Protein 5X9Q (pdb70)

Structure (mmCIF, N/CA/C/O backbone):
data_5X9Q
#
_entry.id   5X9Q
#
_cell.length_a   74.890
_cell.length_b   119.370
_cell.length_c   76.703
_cell.angle_alpha   90.00
_cell.angle_beta   110.81
_cell.angle_gamma   90.00
#
_symmetry.space_group_name_H-M   'I 1 2 1'
#
loop_
_entity.id
_entity.type
_entity.pdbx_description
1 polymer 'Putative cytidylyltransferase'
2 non-polymer '2-(N-MORPHOLINO)-ETHANESULFONIC ACID'
3 water water
#
loop_
_atom_site.group_PDB
_atom_site.id
_atom_site.type_symbol
_atom_site.label_atom_id
_atom_site.label_alt_id
_atom_site.label_comp_id
_atom_site.label_asym_id
_atom_site.label_entity_id
_atom_site.label_seq_id
_atom_site.pdbx_PDB_ins_code
_atom_site.Cartn_x
_atom_site.Cartn_y
_atom_site.Cartn_z
_atom_site.occupancy
_atom_site.B_iso_or_equiv
_atom_site.auth_seq_id
_atom_site.auth_comp_id
_atom_site.auth_asym_id
_atom_site.auth_atom_id
_atom_site.pdbx_PDB_model_num
ATOM 1 N N . ALA A 1 15 ? 57.505 20.978 103.552 1.00 45.86 3 ALA A N 1
ATOM 2 C CA . ALA A 1 15 ? 57.283 22.331 104.023 1.00 58.62 3 ALA A CA 1
ATOM 3 C C . ALA A 1 15 ? 58.594 22.989 104.369 1.00 54.12 3 ALA A C 1
ATOM 4 O O . ALA A 1 15 ? 58.637 24.140 104.656 1.00 51.71 3 ALA A O 1
ATOM 6 N N . SER A 1 16 ? 59.671 22.233 104.327 1.00 58.15 4 SER A N 1
ATOM 7 C CA . SER A 1 16 ? 60.972 22.784 104.630 1.00 56.47 4 SER A CA 1
ATOM 8 C C . SER A 1 16 ? 61.452 23.737 103.546 1.00 52.96 4 SER A C 1
ATOM 9 O O . SER A 1 16 ? 62.133 24.684 103.850 1.00 52.52 4 SER A O 1
ATOM 12 N N . PHE A 1 17 ? 61.115 23.508 102.289 1.00 50.50 5 PHE A N 1
ATOM 13 C CA . PHE A 1 17 ? 61.621 24.474 101.335 1.00 43.14 5 PHE A CA 1
ATOM 14 C C . PHE A 1 17 ? 60.959 25.826 101.510 1.00 45.45 5 PHE A C 1
ATOM 15 O O . PHE A 1 17 ? 61.457 26.834 101.012 1.00 42.89 5 PHE A O 1
ATOM 23 N N . GLU A 1 18 ? 59.858 25.856 102.253 1.00 37.07 6 GLU A N 1
ATOM 24 C CA . GLU A 1 18 ? 59.143 27.102 102.505 1.00 38.57 6 GLU A CA 1
ATOM 25 C C . GLU A 1 18 ? 59.975 28.121 103.291 1.00 41.83 6 GLU A C 1
ATOM 26 O O . GLU A 1 18 ? 59.552 29.264 103.466 1.00 41.47 6 GLU A O 1
ATOM 32 N N . ARG A 1 19 ? 61.150 27.713 103.763 1.00 40.12 7 ARG A N 1
ATOM 33 C CA . ARG A 1 19 ? 62.003 28.611 104.523 1.00 39.14 7 ARG A CA 1
ATOM 34 C C . ARG A 1 19 ? 62.485 29.728 103.585 1.00 37.00 7 ARG A C 1
ATOM 35 O O . ARG A 1 19 ? 62.945 30.772 104.045 1.00 40.38 7 ARG A O 1
ATOM 43 N N . LYS A 1 20 ? 62.379 29.504 102.272 1.00 35.70 8 LYS A N 1
ATOM 44 C CA . LYS A 1 20 ? 62.802 30.486 101.298 1.00 35.09 8 LYS A CA 1
ATOM 45 C C . LYS A 1 20 ? 61.852 31.619 100.957 1.00 35.82 8 LYS A C 1
ATOM 46 O O . LYS A 1 20 ? 62.282 32.619 100.375 1.00 33.72 8 LYS A O 1
ATOM 52 N N . LEU A 1 21 ? 60.578 31.457 101.302 1.00 33.87 9 LEU A N 1
ATOM 53 C CA . LEU A 1 21 ? 59.577 32.480 101.036 1.00 32.95 9 LEU A CA 1
ATOM 54 C C . LEU A 1 21 ? 59.811 33.627 102.004 1.00 36.11 9 LEU A C 1
ATOM 55 O O . LEU A 1 21 ? 59.767 33.439 103.220 1.00 38.76 9 LEU A O 1
ATOM 60 N N . ILE A 1 22 ? 60.023 34.809 101.480 1.00 37.20 10 ILE A N 1
ATOM 61 C CA . ILE A 1 22 ? 60.318 35.950 102.289 1.00 38.45 10 ILE A CA 1
ATOM 62 C C . ILE A 1 22 ? 59.653 37.224 101.779 1.00 38.62 10 ILE A C 1
ATOM 63 O O . ILE A 1 22 ? 59.341 37.350 100.630 1.00 37.34 10 ILE A O 1
ATOM 68 N N . THR A 1 23 ? 59.428 38.160 102.667 1.00 36.08 11 THR A N 1
ATOM 69 C CA . THR A 1 23 ? 58.842 39.438 102.282 1.00 38.59 11 THR A CA 1
ATOM 70 C C . THR A 1 23 ? 59.911 40.445 101.875 1.00 39.18 11 THR A C 1
ATOM 71 O O . THR A 1 23 ? 61.058 40.361 102.315 1.00 44.05 11 THR A O 1
ATOM 75 N N . ARG A 1 24 ? 59.527 41.396 101.031 1.00 37.61 12 ARG A N 1
ATOM 76 C CA . ARG A 1 24 ? 60.445 42.418 100.564 1.00 38.42 12 ARG A CA 1
ATOM 77 C C . ARG A 1 24 ? 61.171 43.084 101.741 1.00 45.98 12 ARG A C 1
ATOM 78 O O . ARG A 1 24 ? 62.387 43.307 101.675 1.00 41.54 12 ARG A O 1
ATOM 86 N N . ASP A 1 25 ? 60.436 43.391 102.813 1.00 44.72 13 ASP A N 1
ATOM 87 C CA . ASP A 1 25 ? 61.029 44.069 103.975 1.00 45.61 13 ASP A CA 1
ATOM 88 C C . ASP A 1 25 ? 62.077 43.181 104.637 1.00 41.91 13 ASP A C 1
ATOM 89 O O . ASP A 1 25 ? 63.195 43.620 104.934 1.00 45.59 13 ASP A O 1
ATOM 94 N N . ALA A 1 26 ? 61.720 41.922 104.847 1.00 40.10 14 ALA A N 1
ATOM 95 C CA . ALA A 1 26 ? 62.648 40.979 105.442 1.00 38.17 14 ALA A CA 1
ATOM 96 C C . ALA A 1 26 ? 63.879 40.771 104.555 1.00 42.50 14 ALA A C 1
ATOM 97 O O . ALA A 1 26 ? 65.001 40.764 105.049 1.00 48.93 14 ALA A O 1
ATOM 99 N N . LEU A 1 27 ? 63.682 40.664 103.245 1.00 39.18 15 LEU A N 1
ATOM 100 C CA . LEU A 1 27 ? 64.814 40.463 102.349 1.00 37.63 15 LEU A CA 1
ATOM 101 C C . LEU A 1 27 ? 65.693 41.703 102.379 1.00 38.20 15 LEU A C 1
ATOM 102 O O . LEU A 1 27 ? 66.920 41.604 102.299 1.00 36.92 15 LEU A O 1
ATOM 107 N N . ALA A 1 28 ? 65.067 42.874 102.474 1.00 39.21 16 ALA A N 1
ATOM 108 C CA . ALA A 1 28 ? 65.818 44.124 102.563 1.00 43.58 16 ALA A CA 1
ATOM 109 C C . ALA A 1 28 ? 66.726 44.204 103.803 1.00 40.86 16 ALA A C 1
ATOM 110 O O . ALA A 1 28 ? 67.866 44.673 103.718 1.00 43.42 16 ALA A O 1
ATOM 112 N N . ALA A 1 29 ? 66.223 43.740 104.945 1.00 37.65 17 ALA A N 1
ATOM 113 C CA . ALA A 1 29 ? 66.995 43.719 106.190 1.00 35.87 17 ALA A CA 1
ATOM 114 C C . ALA A 1 29 ? 68.179 42.749 106.139 1.00 43.39 17 ALA A C 1
ATOM 115 O O . ALA A 1 29 ? 69.250 42.993 106.702 1.00 36.19 17 ALA A O 1
ATOM 117 N N . MET A 1 30 ? 67.958 41.649 105.440 1.00 40.82 18 MET A N 1
ATOM 118 C CA . MET A 1 30 ? 68.911 40.572 105.319 1.00 40.08 18 MET A CA 1
ATOM 119 C C . MET A 1 30 ? 69.984 40.834 104.260 1.00 38.32 18 MET A C 1
ATOM 120 O O . MET A 1 30 ? 71.054 40.223 104.299 1.00 39.63 18 MET A O 1
ATOM 125 N N . ARG A 1 31 ? 69.707 41.771 103.351 1.00 37.78 19 ARG A N 1
ATOM 126 C CA . ARG A 1 31 ? 70.548 42.001 102.175 1.00 34.11 19 ARG A CA 1
ATOM 127 C C . ARG A 1 31 ? 72.039 42.120 102.481 1.00 35.24 19 ARG A C 1
ATOM 128 O O . ARG A 1 31 ? 72.871 41.520 101.802 1.00 29.46 19 ARG A O 1
ATOM 136 N N . ALA A 1 32 ? 72.370 42.890 103.507 1.00 37.61 20 ALA A N 1
ATOM 137 C CA . ALA A 1 32 ? 73.765 43.158 103.817 1.00 36.51 20 ALA A CA 1
ATOM 138 C C . ALA A 1 32 ? 74.512 41.879 104.225 1.00 39.50 20 ALA A C 1
ATOM 139 O O . ALA A 1 32 ? 75.730 41.811 104.084 1.00 42.92 20 ALA A O 1
ATOM 141 N N . SER A 1 33 ? 73.786 40.861 104.692 1.00 40.40 21 SER A N 1
ATOM 142 C CA . SER A 1 33 ? 74.440 39.644 105.166 1.00 37.20 21 SER A CA 1
ATOM 143 C C . SER A 1 33 ? 74.424 38.517 104.133 1.00 38.64 21 SER A C 1
ATOM 144 O O . SER A 1 33 ? 74.933 37.429 104.399 1.00 40.91 21 SER A O 1
ATOM 147 N N . LEU A 1 34 ? 73.861 38.777 102.955 1.00 34.48 22 LEU A N 1
ATOM 148 C CA . LEU A 1 34 ? 73.878 37.795 101.876 1.00 32.21 22 LEU A CA 1
ATOM 149 C C . LEU A 1 34 ? 75.280 37.685 101.255 1.00 36.68 22 LEU A C 1
ATOM 150 O O . LEU A 1 34 ? 76.033 38.657 101.219 1.00 37.42 22 LEU A O 1
ATOM 155 N N . PRO A 1 35 ? 75.649 36.478 100.797 1.00 36.16 23 PRO A N 1
ATOM 156 C CA . PRO A 1 35 ? 76.949 36.226 100.164 1.00 29.33 23 PRO A CA 1
ATOM 157 C C . PRO A 1 35 ? 77.037 36.898 98.792 1.00 31.16 23 PRO A C 1
ATOM 158 O O . PRO A 1 35 ? 76.114 36.773 97.983 1.00 26.57 23 PRO A O 1
ATOM 162 N N . ALA A 1 36 ? 78.124 37.605 98.520 1.00 30.97 24 ALA A N 1
ATOM 163 C CA . ALA A 1 36 ? 78.282 38.208 97.211 1.00 30.84 24 ALA A CA 1
ATOM 164 C C . ALA A 1 36 ? 78.873 37.153 96.280 1.00 28.24 24 ALA A C 1
ATOM 165 O O . ALA A 1 36 ? 79.573 36.263 96.737 1.00 32.06 24 ALA A O 1
ATOM 167 N N . PRO A 1 37 ? 78.549 37.202 94.982 1.00 27.93 25 PRO A N 1
ATOM 168 C CA . PRO A 1 37 ? 77.616 38.118 94.318 1.00 27.14 25 PRO A CA 1
ATOM 169 C C . PRO A 1 37 ? 76.179 37.623 94.407 1.00 28.58 25 PRO A C 1
ATOM 170 O O . PRO A 1 37 ? 75.914 36.424 94.271 1.00 25.51 25 PRO A O 1
ATOM 174 N N . VAL A 1 38 ? 75.258 38.549 94.639 1.00 30.02 26 VAL A N 1
ATOM 175 C CA . VAL A 1 38 ? 73.850 38.232 94.723 1.00 24.55 26 VAL A CA 1
ATOM 176 C C . VAL A 1 38 ? 73.197 38.261 93.351 1.00 25.26 26 VAL A C 1
ATOM 177 O O . VAL A 1 38 ? 73.317 39.244 92.608 1.00 25.34 26 VAL A O 1
ATOM 181 N N . VAL A 1 39 ? 72.528 37.165 93.008 1.00 26.05 27 VAL A N 1
ATOM 182 C CA . VAL A 1 39 ? 71.890 37.039 91.707 1.00 23.98 27 VAL A CA 1
ATOM 183 C C . VAL A 1 39 ? 70.366 37.184 91.830 1.00 24.76 27 VAL A C 1
ATOM 184 O O . VAL A 1 39 ? 69.723 36.640 92.754 1.00 21.18 27 VAL A O 1
ATOM 188 N N . PHE A 1 40 ? 69.790 37.941 90.903 1.00 23.79 28 PHE A N 1
ATOM 189 C CA . PHE A 1 40 ? 68.361 38.171 90.916 1.00 20.88 28 PHE A CA 1
ATOM 190 C C . PHE A 1 40 ? 67.756 37.802 89.594 1.00 21.39 28 PHE A C 1
ATOM 191 O O . PHE A 1 40 ? 68.374 38.025 88.548 1.00 19.47 28 PHE A O 1
ATOM 199 N N . THR A 1 41 ? 66.551 37.223 89.651 1.00 20.31 29 THR A N 1
ATOM 200 C CA . THR A 1 41 ? 65.720 37.062 88.474 1.00 19.46 29 THR A CA 1
ATOM 201 C C . THR A 1 41 ? 64.227 37.151 88.839 1.00 24.98 29 THR A C 1
ATOM 202 O O . THR A 1 41 ? 63.850 37.006 89.992 1.00 23.58 29 THR A O 1
ATOM 206 N N . ASN A 1 42 ? 63.371 37.354 87.852 1.00 24.51 30 ASN A N 1
ATOM 207 C CA . ASN A 1 42 ? 61.958 37.464 88.117 1.00 29.03 30 ASN A CA 1
ATOM 208 C C . ASN A 1 42 ? 61.148 36.795 87.027 1.00 28.51 30 ASN A C 1
ATOM 209 O O . ASN A 1 42 ? 61.654 36.564 85.919 1.00 27.25 30 ASN A O 1
ATOM 214 N N . GLY A 1 43 ? 59.898 36.466 87.353 1.00 26.93 31 GLY A N 1
ATOM 215 C CA . GLY A 1 43 ? 59.019 35.849 86.377 1.00 24.81 31 GLY A CA 1
ATOM 216 C C . GLY A 1 43 ? 57.673 35.448 86.943 1.00 24.65 31 GLY A C 1
ATOM 217 O O . GLY A 1 43 ? 57.393 35.571 88.135 1.00 25.53 31 GLY A O 1
ATOM 218 N N . VAL A 1 44 ? 56.809 34.968 86.069 1.00 29.67 32 VAL A N 1
ATOM 219 C CA . VAL A 1 44 ? 55.512 34.513 86.514 1.00 28.61 32 VAL A CA 1
ATOM 220 C C . VAL A 1 44 ? 55.665 33.086 87.038 1.00 26.02 32 VAL A C 1
ATOM 221 O O . VAL A 1 44 ? 55.210 32.755 88.138 1.00 25.57 32 VAL A O 1
ATOM 225 N N . PHE A 1 45 ? 56.349 32.273 86.241 1.00 25.49 33 PHE A N 1
ATOM 226 C CA . PHE A 1 45 ? 56.598 30.880 86.545 1.00 29.86 33 PHE A CA 1
ATOM 227 C C . PHE A 1 45 ? 55.286 30.149 86.845 1.00 30.32 33 PHE A C 1
ATOM 228 O O . PHE A 1 45 ? 55.202 29.446 87.860 1.00 28.33 33 PHE A O 1
ATOM 236 N N . ASP A 1 46 ? 54.287 30.312 85.961 1.00 30.82 34 ASP A N 1
ATOM 237 C CA . ASP A 1 46 ? 52.952 29.696 86.128 1.00 31.14 34 ASP A CA 1
ATOM 238 C C . ASP A 1 46 ? 53.051 28.179 86.157 1.00 29.92 34 ASP A C 1
ATOM 239 O O . ASP A 1 46 ? 52.632 27.543 87.116 1.00 34.38 34 ASP A O 1
ATOM 244 N N . ILE A 1 47 ? 53.579 27.610 85.078 1.00 36.31 35 ILE A N 1
ATOM 245 C CA . ILE A 1 47 ? 53.894 26.182 84.996 1.00 36.54 35 ILE A CA 1
ATOM 246 C C . ILE A 1 47 ? 55.378 26.013 84.743 1.00 36.00 35 ILE A C 1
ATOM 247 O O . ILE A 1 47 ? 55.881 26.491 83.728 1.00 39.51 35 ILE A O 1
ATOM 252 N N . LEU A 1 48 ? 56.082 25.366 85.674 1.00 38.04 36 LEU A N 1
ATOM 253 C CA . LEU A 1 48 ? 57.514 25.144 85.510 1.00 36.75 36 LEU A CA 1
ATOM 254 C C . LEU A 1 48 ? 57.757 24.172 84.388 1.00 38.72 36 LEU A C 1
ATOM 255 O O . LEU A 1 48 ? 57.120 23.119 84.323 1.00 38.08 36 LEU A O 1
ATOM 260 N N . HIS A 1 49 ? 58.714 24.503 83.532 1.00 33.41 37 HIS A N 1
ATOM 261 C CA . HIS A 1 49 ? 59.162 23.567 82.526 1.00 33.28 37 HIS A CA 1
ATOM 262 C C . HIS A 1 49 ? 60.680 23.496 82.592 1.00 37.14 37 HIS A C 1
ATOM 263 O O . HIS A 1 49 ? 61.307 24.201 83.387 1.00 34.13 37 HIS A O 1
ATOM 270 N N . ARG A 1 50 ? 61.263 22.644 81.760 1.00 34.60 38 ARG A N 1
ATOM 271 C CA . ARG A 1 50 ? 62.687 22.370 81.825 1.00 38.89 38 ARG A CA 1
ATOM 272 C C . ARG A 1 50 ? 63.568 23.589 81.532 1.00 37.47 38 ARG A C 1
ATOM 273 O O . ARG A 1 50 ? 64.668 23.705 82.070 1.00 37.01 38 ARG A O 1
ATOM 281 N N . GLY A 1 51 ? 63.088 24.497 80.689 1.00 38.21 39 GLY A N 1
ATOM 282 C CA . GLY A 1 51 ? 63.829 25.715 80.389 1.00 36.27 39 GLY A CA 1
ATOM 283 C C . GLY A 1 51 ? 63.961 26.602 81.613 1.00 33.79 39 GLY A C 1
ATOM 284 O O . GLY A 1 51 ? 65.018 27.165 81.875 1.00 37.64 39 GLY A O 1
ATOM 285 N N . HIS A 1 52 ? 62.880 26.698 82.376 1.00 31.83 40 HIS A N 1
ATOM 286 C CA . HIS A 1 52 ? 62.864 27.430 83.630 1.00 30.40 40 HIS A CA 1
ATOM 287 C C . HIS A 1 52 ? 63.940 26.939 84.590 1.00 30.54 40 HIS A C 1
ATOM 288 O O . HIS A 1 52 ? 64.712 27.732 85.116 1.00 31.85 40 HIS A O 1
ATOM 295 N N . VAL A 1 53 ? 63.995 25.634 84.834 1.00 32.03 41 VAL A N 1
ATOM 296 C CA . VAL A 1 53 ? 64.926 25.128 85.838 1.00 29.56 41 VAL A CA 1
ATOM 297 C C . VAL A 1 53 ? 66.359 25.097 85.333 1.00 28.43 41 VAL A C 1
ATOM 298 O O . VAL A 1 53 ? 67.280 25.292 86.119 1.00 32.74 41 VAL A O 1
ATOM 302 N N . SER A 1 54 ? 66.544 24.868 84.037 1.00 27.55 42 SER A N 1
ATOM 303 C CA . SER A 1 54 ? 67.881 24.846 83.458 1.00 30.53 42 SER A CA 1
ATOM 304 C C . SER A 1 54 ? 68.486 26.233 83.636 1.00 29.00 42 SER A C 1
ATOM 305 O O . SER A 1 54 ? 69.644 26.378 84.027 1.00 30.06 42 SER A O 1
ATOM 308 N N . TYR A 1 55 ? 67.695 27.261 83.368 1.00 30.81 43 TYR A N 1
ATOM 309 C CA . TYR A 1 55 ? 68.116 28.631 83.503 1.00 26.33 43 TYR A CA 1
ATOM 310 C C . TYR A 1 55 ? 68.194 29.062 84.948 1.00 29.31 43 TYR A C 1
ATOM 311 O O . TYR A 1 55 ? 69.026 29.861 85.264 1.00 30.66 43 TYR A O 1
ATOM 320 N N . LEU A 1 56 ? 67.326 28.528 85.802 1.00 27.91 44 LEU A N 1
ATOM 321 C CA . LEU A 1 56 ? 67.394 28.884 87.219 1.00 25.76 44 LEU A CA 1
ATOM 322 C C . LEU A 1 56 ? 68.697 28.374 87.845 1.00 32.28 44 LEU A C 1
ATOM 323 O O . LEU A 1 56 ? 69.260 29.001 88.742 1.00 32.38 44 LEU A O 1
ATOM 328 N N . ALA A 1 57 ? 69.160 27.228 87.355 1.00 22.11 45 ALA A N 1
ATOM 329 C CA . ALA A 1 57 ? 70.386 26.575 87.811 1.00 27.25 45 ALA A CA 1
ATOM 330 C C . ALA A 1 57 ? 71.642 27.287 87.336 1.00 26.81 45 ALA A C 1
ATOM 331 O O . ALA A 1 57 ? 72.553 27.506 88.129 1.00 30.48 45 ALA A O 1
ATOM 333 N N . ASP A 1 58 ? 71.646 27.711 86.077 1.00 31.05 46 ASP A N 1
ATOM 334 C CA . ASP A 1 58 ? 72.771 28.451 85.525 1.00 28.75 46 ASP A CA 1
ATOM 335 C C . ASP A 1 58 ? 72.913 29.821 86.201 1.00 27.24 46 ASP A C 1
ATOM 336 O O . ASP A 1 58 ? 74.031 30.284 86.436 1.00 25.36 46 ASP A O 1
ATOM 341 N N . ALA A 1 59 ? 71.789 30.467 86.514 1.00 24.25 47 ALA A N 1
ATOM 342 C CA . ALA A 1 59 ? 71.828 31.776 87.162 1.00 24.85 47 ALA A CA 1
ATOM 343 C C . ALA A 1 59 ? 72.476 31.595 88.528 1.00 25.65 47 ALA A C 1
ATOM 344 O O . ALA A 1 59 ? 73.342 32.390 88.913 1.00 21.91 47 ALA A O 1
ATOM 346 N N . LYS A 1 60 ? 72.111 30.512 89.225 1.00 24.43 48 LYS A N 1
ATOM 347 C CA . LYS A 1 60 ? 72.704 30.208 90.535 1.00 26.55 48 LYS A CA 1
ATOM 348 C C . LYS A 1 60 ? 74.217 30.031 90.398 1.00 24.68 48 LYS A C 1
ATOM 349 O O . LYS A 1 60 ? 74.970 30.490 91.242 1.00 23.15 48 LYS A O 1
ATOM 355 N N . ALA A 1 61 ? 74.642 29.383 89.321 1.00 22.28 49 ALA A N 1
ATOM 356 C CA . ALA A 1 61 ? 76.054 29.114 89.061 1.00 24.89 49 ALA A CA 1
ATOM 357 C C . ALA A 1 61 ? 76.890 30.378 88.808 1.00 26.86 49 ALA A C 1
ATOM 358 O O . ALA A 1 61 ? 78.121 30.345 88.927 1.00 26.98 49 ALA A O 1
ATOM 360 N N . LEU A 1 62 ? 76.224 31.476 88.443 1.00 25.46 50 LEU A N 1
ATOM 361 C CA . LEU A 1 62 ? 76.912 32.746 88.216 1.00 25.85 50 LEU A CA 1
ATOM 362 C C . LEU A 1 62 ? 77.269 33.442 89.514 1.00 25.20 50 LEU A C 1
ATOM 363 O O . LEU A 1 62 ? 78.151 34.298 89.526 1.00 23.68 50 LEU A O 1
ATOM 368 N N . GLY A 1 63 ? 76.642 33.051 90.621 1.00 21.16 51 GLY A N 1
ATOM 369 C CA . GLY A 1 63 ? 76.813 33.813 91.844 1.00 20.66 51 GLY A CA 1
ATOM 370 C C . GLY A 1 63 ? 76.810 32.911 93.053 1.00 23.44 51 GLY A C 1
ATOM 371 O O . GLY A 1 63 ? 76.951 31.714 92.900 1.00 25.52 51 GLY A O 1
ATOM 372 N N . ALA A 1 64 ? 76.693 33.484 94.248 1.00 23.26 52 ALA A N 1
ATOM 373 C CA . ALA A 1 64 ? 76.676 32.710 95.487 1.00 24.38 52 ALA A CA 1
ATOM 374 C C . ALA A 1 64 ? 75.264 32.609 96.080 1.00 28.61 52 ALA A C 1
ATOM 375 O O . ALA A 1 64 ? 75.028 31.945 97.085 1.00 29.45 52 ALA A O 1
ATOM 377 N N . CYS A 1 65 ? 74.320 33.294 95.468 1.00 27.07 53 CYS A N 1
ATOM 378 C CA . CYS A 1 65 ? 73.028 33.458 96.090 1.00 26.90 53 CYS A CA 1
ATOM 379 C C . CYS A 1 65 ? 71.999 33.816 95.021 1.00 29.28 53 CYS A C 1
ATOM 380 O O . CYS A 1 65 ? 72.242 34.715 94.208 1.00 28.13 53 CYS A O 1
ATOM 383 N N . LEU A 1 66 ? 70.862 33.128 94.999 1.00 22.92 54 LEU A N 1
ATOM 384 C CA . LEU A 1 66 ? 69.895 33.382 93.950 1.00 22.02 54 LEU A CA 1
ATOM 385 C C . LEU A 1 66 ? 68.541 33.742 94.501 1.00 26.28 54 LEU A C 1
ATOM 386 O O . LEU A 1 66 ? 67.903 32.935 95.183 1.00 22.15 54 LEU A O 1
ATOM 391 N N . ILE A 1 67 ? 68.088 34.940 94.138 1.00 25.05 55 ILE A N 1
ATOM 392 C CA . ILE A 1 67 ? 66.780 35.440 94.527 1.00 23.65 55 ILE A CA 1
ATOM 393 C C . ILE A 1 67 ? 65.856 35.464 93.313 1.00 21.76 55 ILE A C 1
ATOM 394 O O . ILE A 1 67 ? 66.235 35.946 92.242 1.00 20.30 55 ILE A O 1
ATOM 399 N N . VAL A 1 68 ? 64.642 34.947 93.475 1.00 24.03 56 VAL A N 1
ATOM 400 C CA . VAL A 1 68 ? 63.645 34.979 92.408 1.00 21.21 56 VAL A CA 1
ATOM 401 C C . VAL A 1 68 ? 62.444 35.858 92.808 1.00 24.48 56 VAL A C 1
ATOM 402 O O . VAL A 1 68 ? 61.854 35.681 93.875 1.00 22.79 56 VAL A O 1
ATOM 406 N N . GLY A 1 69 ? 62.124 36.845 91.977 1.00 22.97 57 GLY A N 1
ATOM 407 C CA . GLY A 1 69 ? 60.958 37.686 92.188 1.00 21.67 57 GLY A CA 1
ATOM 408 C C . GLY A 1 69 ? 59.753 37.159 91.427 1.00 25.29 57 GLY A C 1
ATOM 409 O O . GLY A 1 69 ? 59.838 36.820 90.235 1.00 24.65 57 GLY A O 1
ATOM 410 N N . VAL A 1 70 ? 58.619 37.076 92.105 1.00 22.97 58 VAL A N 1
ATOM 411 C CA . VAL A 1 70 ? 57.452 36.459 91.470 1.00 29.62 58 VAL A CA 1
ATOM 412 C C . VAL A 1 70 ? 56.247 37.396 91.429 1.00 26.29 58 VAL A C 1
ATOM 413 O O . VAL A 1 70 ? 55.745 37.835 92.474 1.00 27.92 58 VAL A O 1
ATOM 417 N N . ASN A 1 71 ? 55.799 37.707 90.219 1.00 24.51 59 ASN A N 1
ATOM 418 C CA . ASN A 1 71 ? 54.638 38.571 90.041 1.00 31.01 59 ASN A CA 1
ATOM 419 C C . ASN A 1 71 ? 53.431 38.089 90.851 1.00 31.21 59 ASN A C 1
ATOM 420 O O . ASN A 1 71 ? 53.018 36.924 90.733 1.00 28.51 59 ASN A O 1
ATOM 425 N N . SER A 1 72 ? 52.834 39.010 91.608 1.00 33.09 60 SER A N 1
ATOM 426 C CA . SER A 1 72 ? 51.542 38.758 92.264 1.00 37.39 60 SER A CA 1
ATOM 427 C C . SER A 1 72 ? 50.493 38.553 91.199 1.00 35.50 60 SER A C 1
ATOM 428 O O . SER A 1 72 ? 50.695 38.923 90.033 1.00 34.07 60 SER A O 1
ATOM 431 N N . ASP A 1 73 ? 49.368 37.976 91.603 1.00 38.55 61 ASP A N 1
ATOM 432 C CA . ASP A 1 73 ? 48.300 37.673 90.656 1.00 44.53 61 ASP A CA 1
ATOM 433 C C . ASP A 1 73 ? 47.784 38.948 89.981 1.00 47.67 61 ASP A C 1
ATOM 434 O O . ASP A 1 73 ? 47.614 38.975 88.752 1.00 50.09 61 ASP A O 1
ATOM 439 N N . ALA A 1 74 ? 47.581 40.003 90.765 1.00 39.08 62 ALA A N 1
ATOM 440 C CA . ALA A 1 74 ? 47.131 41.276 90.219 1.00 44.81 62 ALA A CA 1
ATOM 441 C C . ALA A 1 74 ? 48.178 41.785 89.228 1.00 50.09 62 ALA A C 1
ATOM 442 O O . ALA A 1 74 ? 47.857 42.128 88.090 1.00 56.06 62 ALA A O 1
ATOM 444 N N . SER A 1 75 ? 49.434 41.826 89.671 1.00 46.92 63 SER A N 1
ATOM 445 C CA . SER A 1 75 ? 50.539 42.271 88.832 1.00 46.01 63 SER A CA 1
ATOM 446 C C . SER A 1 75 ? 50.603 41.527 87.499 1.00 45.36 63 SER A C 1
ATOM 447 O O . SER A 1 75 ? 50.812 42.139 86.451 1.00 40.09 63 SER A O 1
ATOM 450 N N . VAL A 1 76 ? 50.467 40.204 87.526 1.00 49.07 64 VAL A N 1
ATOM 451 C CA . VAL A 1 76 ? 50.532 39.419 86.292 1.00 48.11 64 VAL A CA 1
ATOM 452 C C . VAL A 1 76 ? 49.431 39.886 85.352 1.00 55.52 64 VAL A C 1
ATOM 453 O O . VAL A 1 76 ? 49.574 39.885 84.129 1.00 58.60 64 VAL A O 1
ATOM 457 N N . ARG A 1 77 ? 48.328 40.303 85.925 1.00 55.09 65 ARG A N 1
ATOM 458 C CA . ARG A 1 77 ? 47.214 40.778 85.139 1.00 64.92 65 ARG A CA 1
ATOM 459 C C . ARG A 1 77 ? 47.579 42.052 84.429 1.00 64.39 65 ARG A C 1
ATOM 460 O O . ARG A 1 77 ? 46.860 42.509 83.562 1.00 63.50 65 ARG A O 1
ATOM 468 N N . MET A 1 78 ? 48.708 42.629 84.795 1.00 63.98 66 MET A N 1
ATOM 469 C CA . MET A 1 78 ? 49.087 43.913 84.173 1.00 57.44 66 MET A CA 1
ATOM 470 C C . MET A 1 78 ? 49.659 43.800 82.730 1.00 65.11 66 MET A C 1
ATOM 471 O O . MET A 1 78 ? 49.698 44.801 82.014 1.00 73.15 66 MET A O 1
ATOM 476 N N . LEU A 1 79 ? 50.118 42.618 82.338 1.00 80.18 67 LEU A N 1
ATOM 477 C CA . LEU A 1 79 ? 50.720 42.481 81.018 1.00 80.07 67 LEU A CA 1
ATOM 478 C C . LEU A 1 79 ? 49.868 41.702 80.026 1.00 94.98 67 LEU A C 1
ATOM 479 O O . LEU A 1 79 ? 49.051 40.855 80.389 1.00 99.66 67 LEU A O 1
ATOM 484 N N . GLY A 1 80 ? 50.085 41.984 78.745 1.00 99.57 68 GLY A N 1
ATOM 485 C CA . GLY A 1 80 ? 49.375 41.310 77.673 1.00 102.32 68 GLY A CA 1
ATOM 486 C C . GLY A 1 80 ? 50.314 40.370 76.939 1.00 111.81 68 GLY A C 1
ATOM 487 O O . GLY A 1 80 ? 49.917 39.656 76.018 1.00 112.43 68 GLY A O 1
ATOM 488 N N . LYS A 1 81 ? 51.579 40.386 77.346 1.00 115.19 69 LYS A N 1
ATOM 489 C CA . LYS A 1 81 ? 52.595 39.542 76.731 1.00 119.06 69 LYS A CA 1
ATOM 490 C C . LYS A 1 81 ? 52.268 38.077 76.966 1.00 123.99 69 LYS A C 1
ATOM 491 O O . LYS A 1 81 ? 51.953 37.342 76.030 1.00 122.48 69 LYS A O 1
ATOM 497 N N . GLY A 1 82 ? 52.341 37.656 78.224 1.00 117.18 70 GLY A N 1
ATOM 498 C CA . GLY A 1 82 ? 52.043 36.282 78.580 1.00 111.43 70 GLY A CA 1
ATOM 499 C C . GLY A 1 82 ? 50.604 36.054 78.979 1.00 116.82 70 GLY A C 1
ATOM 500 O O . GLY A 1 82 ? 49.687 36.604 78.369 1.00 115.23 70 GLY A O 1
ATOM 501 N N . ASP A 1 83 ? 50.404 35.228 80.001 1.00 115.80 71 ASP A N 1
ATOM 502 C CA . ASP A 1 83 ? 49.066 34.925 80.488 1.00 109.74 71 ASP A CA 1
ATOM 503 C C . ASP A 1 83 ? 48.583 36.060 81.380 1.00 101.72 71 ASP A C 1
ATOM 504 O O . ASP A 1 83 ? 49.279 36.466 82.311 1.00 98.15 71 ASP A O 1
ATOM 509 N N . ASP A 1 84 ? 47.393 36.576 81.092 1.00 99.94 72 ASP A N 1
ATOM 510 C CA . ASP A 1 84 ? 46.854 37.663 81.867 1.00 98.10 72 ASP A CA 1
ATOM 511 C C . ASP A 1 84 ? 46.528 37.115 83.232 1.00 91.94 72 ASP A C 1
ATOM 512 O O . ASP A 1 84 ? 46.836 37.755 84.240 1.00 85.41 72 ASP A O 1
ATOM 517 N N . ARG A 1 85 ? 45.900 35.940 83.240 1.00 84.68 73 ARG A N 1
ATOM 518 C CA . ARG A 1 85 ? 45.501 35.248 84.457 1.00 72.87 73 ARG A CA 1
ATOM 519 C C . ARG A 1 85 ? 46.192 33.889 84.541 1.00 67.27 73 ARG A C 1
ATOM 520 O O . ARG A 1 85 ? 45.900 32.973 83.773 1.00 64.13 73 ARG A O 1
ATOM 528 N N . PRO A 1 86 ? 47.127 33.815 85.484 1.00 55.06 74 PRO A N 1
ATOM 529 C CA . PRO A 1 86 ? 47.898 32.603 85.743 1.00 50.72 74 PRO A CA 1
ATOM 530 C C . PRO A 1 86 ? 46.976 31.610 86.414 1.00 42.11 74 PRO A C 1
ATOM 531 O O . PRO A 1 86 ? 46.147 31.992 87.240 1.00 44.46 74 PRO A O 1
ATOM 535 N N . ILE A 1 87 ? 47.115 30.345 86.055 1.00 40.84 75 ILE A N 1
ATOM 536 C CA . ILE A 1 87 ? 46.251 29.293 86.620 1.00 40.06 75 ILE A CA 1
ATOM 537 C C . ILE A 1 87 ? 46.581 28.850 88.048 1.00 43.04 75 ILE A C 1
ATOM 538 O O . ILE A 1 87 ? 45.846 28.074 88.659 1.00 44.15 75 ILE A O 1
ATOM 543 N N . ASN A 1 88 ? 47.692 29.354 88.560 1.00 40.67 76 ASN A N 1
ATOM 544 C CA . ASN A 1 88 ? 48.183 29.067 89.865 1.00 35.54 76 ASN A CA 1
ATOM 545 C C . ASN A 1 88 ? 48.306 30.383 90.519 1.00 35.24 76 ASN A C 1
ATOM 546 O O . ASN A 1 88 ? 48.691 31.385 89.916 1.00 37.80 76 ASN A O 1
ATOM 551 N N . VAL A 1 89 ? 47.925 30.381 91.792 1.00 32.30 77 VAL A N 1
ATOM 552 C CA . VAL A 1 89 ? 47.952 31.566 92.622 1.00 34.55 77 VAL A CA 1
ATOM 553 C C . VAL A 1 89 ? 49.391 31.823 93.019 1.00 38.76 77 VAL A C 1
ATOM 554 O O . VAL A 1 89 ? 50.192 30.898 93.149 1.00 37.59 77 VAL A O 1
ATOM 558 N N . GLN A 1 90 ? 49.711 33.093 93.204 1.00 33.66 78 GLN A N 1
ATOM 559 C CA . GLN A 1 90 ? 51.055 33.496 93.573 1.00 37.27 78 GLN A CA 1
ATOM 560 C C . GLN A 1 90 ? 51.760 32.737 94.686 1.00 35.53 78 GLN A C 1
ATOM 561 O O . GLN A 1 90 ? 52.992 32.724 94.733 1.00 36.68 78 GLN A O 1
ATOM 567 N N . GLU A 1 91 ? 51.002 32.105 95.583 1.00 30.71 79 GLU A N 1
ATOM 568 C CA . GLU A 1 91 ? 51.652 31.440 96.714 1.00 38.87 79 GLU A CA 1
ATOM 569 C C . GLU A 1 91 ? 52.106 30.092 96.178 1.00 35.96 79 GLU A C 1
ATOM 570 O O . GLU A 1 91 ? 53.170 29.600 96.519 1.00 36.90 79 GLU A O 1
ATOM 576 N N . ASP A 1 92 ? 51.300 29.519 95.306 1.00 33.01 80 ASP A N 1
ATOM 577 C CA . ASP A 1 92 ? 51.638 28.247 94.715 1.00 36.60 80 ASP A CA 1
ATOM 578 C C . ASP A 1 92 ? 52.796 28.356 93.739 1.00 31.67 80 ASP A C 1
ATOM 579 O O . ASP A 1 92 ? 53.679 27.501 93.745 1.00 32.74 80 ASP A O 1
ATOM 584 N N . ARG A 1 93 ? 52.817 29.421 92.937 1.00 29.91 81 ARG A N 1
ATOM 585 C CA . ARG A 1 93 ? 53.910 29.623 91.997 1.00 30.37 81 ARG A CA 1
ATOM 586 C C . ARG A 1 93 ? 55.207 29.831 92.754 1.00 28.78 81 ARG A C 1
ATOM 587 O O . ARG A 1 93 ? 56.232 29.282 92.373 1.00 28.79 81 ARG A O 1
ATOM 595 N N . MET A 1 94 ? 55.134 30.542 93.875 1.00 27.15 82 MET A N 1
ATOM 596 C CA . MET A 1 94 ? 56.313 30.799 94.686 1.00 26.35 82 MET A CA 1
ATOM 597 C C . MET A 1 94 ? 56.773 29.535 95.405 1.00 31.59 82 MET A C 1
ATOM 598 O O . MET A 1 94 ? 57.975 29.290 95.508 1.00 27.40 82 MET A O 1
ATOM 603 N N . ALA A 1 95 ? 55.825 28.735 95.895 1.00 29.75 83 ALA A N 1
ATOM 604 C CA . ALA A 1 95 ? 56.178 27.494 96.583 1.00 29.85 83 ALA A CA 1
ATOM 605 C C . ALA A 1 95 ? 56.954 26.517 95.681 1.00 28.23 83 ALA A C 1
ATOM 606 O O . ALA A 1 95 ? 57.942 25.906 96.125 1.00 28.21 83 ALA A O 1
ATOM 608 N N . LEU A 1 96 ? 56.527 26.377 94.424 1.00 29.51 84 LEU A N 1
ATOM 609 C CA . LEU A 1 96 ? 57.223 25.509 93.477 1.00 27.22 84 LEU A CA 1
ATOM 610 C C . LEU A 1 96 ? 58.663 25.933 93.332 1.00 27.03 84 LEU A C 1
ATOM 611 O O . LEU A 1 96 ? 59.566 25.104 93.413 1.00 31.12 84 LEU A O 1
ATOM 616 N N . LEU A 1 97 ? 58.881 27.231 93.132 1.00 29.80 85 LEU A N 1
ATOM 617 C CA . LEU A 1 97 ? 60.236 27.762 93.009 1.00 23.17 85 LEU A CA 1
ATOM 618 C C . LEU A 1 97 ? 61.066 27.443 94.246 1.00 24.12 85 LEU A C 1
ATOM 619 O O . LEU A 1 97 ? 62.243 27.062 94.146 1.00 23.79 85 LEU A O 1
ATOM 624 N N . ALA A 1 98 ? 60.463 27.576 95.422 1.00 21.64 86 ALA A N 1
ATOM 625 C CA . ALA A 1 98 ? 61.208 27.357 96.651 1.00 23.80 86 ALA A CA 1
ATOM 626 C C . ALA A 1 98 ? 61.655 25.903 96.787 1.00 26.81 86 ALA A C 1
ATOM 627 O O . ALA A 1 98 ? 62.664 25.618 97.432 1.00 30.13 86 ALA A O 1
ATOM 629 N N . ALA A 1 99 ? 60.931 24.991 96.148 1.00 26.08 87 ALA A N 1
ATOM 630 C CA . ALA A 1 99 ? 61.247 23.565 96.225 1.00 28.76 87 ALA A CA 1
ATOM 631 C C . ALA A 1 99 ? 62.508 23.244 95.446 1.00 30.41 87 ALA A C 1
ATOM 632 O O . ALA A 1 99 ? 63.063 22.145 95.573 1.00 29.56 87 ALA A O 1
ATOM 634 N N . LEU A 1 100 ? 62.962 24.207 94.652 1.00 23.73 88 LEU A N 1
ATOM 635 C CA . LEU A 1 100 ? 64.118 24.013 93.790 1.00 27.57 88 LEU A CA 1
ATOM 636 C C . LEU A 1 100 ? 65.437 24.118 94.551 1.00 28.10 88 LEU A C 1
ATOM 637 O O . LEU A 1 100 ? 65.637 25.021 95.375 1.00 26.26 88 LEU A O 1
ATOM 642 N N . GLU A 1 101 ? 66.341 23.194 94.252 1.00 27.77 89 GLU A N 1
ATOM 643 C CA . GLU A 1 101 ? 67.644 23.170 94.895 1.00 33.05 89 GLU A CA 1
ATOM 644 C C . GLU A 1 101 ? 68.431 24.448 94.662 1.00 27.49 89 GLU A C 1
ATOM 645 O O . GLU A 1 101 ? 69.130 24.917 95.551 1.00 26.30 89 GLU A O 1
ATOM 651 N N . CYS A 1 102 ? 68.348 25.001 93.461 1.00 22.21 90 CYS A N 1
ATOM 652 C CA . CYS A 1 102 ? 69.231 26.114 93.146 1.00 23.95 90 CYS A CA 1
ATOM 653 C C . CYS A 1 102 ? 68.753 27.467 93.649 1.00 24.80 90 CYS A C 1
ATOM 654 O O . CYS A 1 102 ? 69.540 28.401 93.673 1.00 29.67 90 CYS A O 1
ATOM 657 N N . VAL A 1 103 ? 67.495 27.580 94.071 1.00 25.51 91 VAL A N 1
ATOM 658 C CA . VAL A 1 103 ? 66.918 28.860 94.496 1.00 23.01 91 VAL A CA 1
ATOM 659 C C . VAL A 1 103 ? 67.165 29.073 95.978 1.00 22.46 91 VAL A C 1
ATOM 660 O O . VAL A 1 103 ? 66.961 28.153 96.767 1.00 26.37 91 VAL A O 1
ATOM 664 N N . ASP A 1 104 ? 67.586 30.261 96.387 1.00 21.17 92 ASP A N 1
ATOM 665 C CA . ASP A 1 104 ? 67.742 30.506 97.824 1.00 21.47 92 ASP A CA 1
ATOM 666 C C . ASP A 1 104 ? 66.586 31.297 98.428 1.00 26.40 92 ASP A C 1
ATOM 667 O O . ASP A 1 104 ? 66.150 31.009 99.535 1.00 25.87 92 ASP A O 1
ATOM 672 N N . TRP A 1 105 ? 66.068 32.278 97.700 1.00 23.51 93 TRP A N 1
ATOM 673 C CA . TRP A 1 105 ? 65.031 33.137 98.257 1.00 27.10 93 TRP A CA 1
ATOM 674 C C . TRP A 1 105 ? 63.989 33.436 97.201 1.00 25.11 93 TRP A C 1
ATOM 675 O O . TRP A 1 105 ? 64.329 33.729 96.065 1.00 24.19 93 TRP A O 1
ATOM 686 N N . VAL A 1 106 ? 62.718 33.366 97.581 1.00 27.21 94 VAL A N 1
ATOM 687 C CA . VAL A 1 106 ? 61.628 33.704 96.668 1.00 26.42 94 VAL A CA 1
ATOM 688 C C . VAL A 1 106 ? 60.810 34.856 97.271 1.00 26.49 94 VAL A C 1
ATOM 689 O O . VAL A 1 106 ? 60.326 34.755 98.409 1.00 29.12 94 VAL A O 1
ATOM 693 N N . VAL A 1 107 ? 60.690 35.945 96.507 1.00 25.99 95 VAL A N 1
ATOM 694 C CA . VAL A 1 107 ? 59.985 37.162 96.931 1.00 28.47 95 VAL A CA 1
ATOM 695 C C . VAL A 1 107 ? 58.888 37.529 95.944 1.00 22.49 95 VAL A C 1
ATOM 696 O O . VAL A 1 107 ? 59.126 37.541 94.733 1.00 23.13 95 VAL A O 1
ATOM 700 N N . GLY A 1 108 ? 57.692 37.828 96.436 1.00 26.18 96 GLY A N 1
ATOM 701 C CA . GLY A 1 108 ? 56.640 38.333 95.560 1.00 26.09 96 GLY A CA 1
ATOM 702 C C . GLY A 1 108 ? 56.698 39.845 95.397 1.00 25.75 96 GLY A C 1
ATOM 703 O O . GLY A 1 108 ? 57.147 40.539 96.305 1.00 28.33 96 GLY A O 1
ATOM 704 N N . PHE A 1 109 ? 56.211 40.370 94.273 1.00 27.54 97 PHE A N 1
ATOM 705 C CA . PHE A 1 109 ? 56.056 41.813 94.129 1.00 25.46 97 PHE A CA 1
ATOM 706 C C . PHE A 1 109 ? 54.762 42.104 93.394 1.00 29.38 97 PHE A C 1
ATOM 707 O O . PHE A 1 109 ? 54.319 41.303 92.581 1.00 30.91 97 PHE A O 1
ATOM 715 N N . ASP A 1 110 ? 54.145 43.243 93.720 1.00 36.25 98 ASP A N 1
ATOM 716 C CA . ASP A 1 110 ? 52.806 43.596 93.231 1.00 37.38 98 ASP A CA 1
ATOM 717 C C . ASP A 1 110 ? 52.802 44.510 92.002 1.00 38.88 98 ASP A C 1
ATOM 718 O O . ASP A 1 110 ? 51.854 44.507 91.216 1.00 38.10 98 ASP A O 1
ATOM 723 N N . GLU A 1 111 ? 53.846 45.323 91.867 1.00 33.44 99 GLU A N 1
ATOM 724 C CA . GLU A 1 111 ? 53.930 46.265 90.767 1.00 32.50 99 GLU A CA 1
ATOM 725 C C . GLU A 1 111 ? 53.987 45.528 89.429 1.00 32.10 99 GLU A C 1
ATOM 726 O O . GLU A 1 111 ? 54.198 44.310 89.372 1.00 36.04 99 GLU A O 1
ATOM 732 N N . LYS A 1 112 ? 53.840 46.274 88.344 1.00 29.87 100 LYS A N 1
ATOM 733 C CA . LYS A 1 112 ? 53.825 45.679 87.017 1.00 36.05 100 LYS A CA 1
ATOM 734 C C . LYS A 1 112 ? 55.228 45.243 86.581 1.00 36.22 100 LYS A C 1
ATOM 735 O O . LYS A 1 112 ? 55.382 44.271 85.841 1.00 35.22 100 LYS A O 1
ATOM 741 N N . THR A 1 113 ? 56.248 45.958 87.057 1.00 31.26 101 THR A N 1
ATOM 742 C CA . THR A 1 113 ? 57.619 45.624 86.725 1.00 31.42 101 THR A CA 1
ATOM 743 C C . THR A 1 113 ? 58.400 45.394 88.012 1.00 29.66 101 THR A C 1
ATOM 744 O O . THR A 1 113 ? 58.020 45.887 89.078 1.00 30.42 101 THR A O 1
ATOM 748 N N . PRO A 1 114 ? 59.511 44.665 87.921 1.00 27.83 102 PRO A N 1
ATOM 749 C CA . PRO A 1 114 ? 60.281 44.417 89.139 1.00 27.84 102 PRO A CA 1
ATOM 750 C C . PRO A 1 114 ? 61.248 45.528 89.565 1.00 29.25 102 PRO A C 1
ATOM 751 O O . PRO A 1 114 ? 62.077 45.281 90.462 1.00 25.45 102 PRO A O 1
ATOM 755 N N . VAL A 1 115 ? 61.133 46.722 88.976 1.00 29.19 103 VAL A N 1
ATOM 756 C CA . VAL A 1 115 ? 62.104 47.792 89.230 1.00 33.09 103 VAL A CA 1
ATOM 757 C C . VAL A 1 115 ? 62.220 48.209 90.697 1.00 31.72 103 VAL A C 1
ATOM 758 O O . VAL A 1 115 ? 63.329 48.328 91.214 1.00 35.04 103 VAL A O 1
ATOM 762 N N . SER A 1 116 ? 61.115 48.442 91.387 1.00 30.31 104 SER A N 1
ATOM 763 C CA . SER A 1 116 ? 61.260 48.875 92.776 1.00 31.72 104 SER A CA 1
ATOM 764 C C . SER A 1 116 ? 61.692 47.697 93.647 1.00 31.83 104 SER A C 1
ATOM 765 O O . SER A 1 116 ? 62.364 47.900 94.660 1.00 34.38 104 SER A O 1
ATOM 768 N N . LEU A 1 117 ? 61.290 46.473 93.296 1.00 28.48 105 LEU A N 1
ATOM 769 C CA . LEU A 1 117 ? 61.788 45.321 94.054 1.00 30.54 105 LEU A CA 1
ATOM 770 C C . LEU A 1 117 ? 63.321 45.240 93.896 1.00 29.12 105 LEU A C 1
ATOM 771 O O . LEU A 1 117 ? 64.054 45.172 94.887 1.00 25.43 105 LEU A O 1
ATOM 776 N N . ILE A 1 118 ? 63.793 45.328 92.655 1.00 25.05 106 ILE A N 1
ATOM 777 C CA . ILE A 1 118 ? 65.219 45.255 92.369 1.00 28.55 106 ILE A CA 1
ATOM 778 C C . ILE A 1 118 ? 66.005 46.375 93.026 1.00 34.47 106 ILE A C 1
ATOM 779 O O . ILE A 1 118 ? 67.152 46.178 93.461 1.00 29.62 106 ILE A O 1
ATOM 784 N N . GLU A 1 119 ? 65.380 47.541 93.137 1.00 30.29 107 GLU A N 1
ATOM 785 C CA . GLU A 1 119 ? 66.037 48.657 93.778 1.00 35.97 107 GLU A CA 1
ATOM 786 C C . GLU A 1 119 ? 66.262 48.285 95.246 1.00 33.57 107 GLU A C 1
ATOM 787 O O . GLU A 1 119 ? 67.346 48.510 95.815 1.00 33.65 107 GLU A O 1
ATOM 793 N N . ALA A 1 120 ? 65.259 47.644 95.826 1.00 31.13 108 ALA A N 1
ATOM 794 C CA . ALA A 1 120 ? 65.288 47.289 97.240 1.00 35.66 108 ALA A CA 1
ATOM 795 C C . ALA A 1 120 ? 66.273 46.150 97.519 1.00 33.74 108 ALA A C 1
ATOM 796 O O . ALA A 1 120 ? 66.954 46.129 98.537 1.00 38.01 108 ALA A O 1
ATOM 798 N N . VAL A 1 121 ? 66.337 45.200 96.599 1.00 31.44 109 VAL A N 1
ATOM 799 C CA . VAL A 1 121 ? 67.160 44.019 96.759 1.00 28.11 109 VAL A CA 1
ATOM 800 C C . VAL A 1 121 ? 68.639 44.291 96.435 1.00 32.50 109 VAL A C 1
ATOM 801 O O . VAL A 1 121 ? 69.540 43.697 97.030 1.00 28.45 109 VAL A O 1
ATOM 805 N N . HIS A 1 122 ? 68.878 45.175 95.468 1.00 31.16 110 HIS A N 1
ATOM 806 C CA . HIS A 1 122 ? 70.233 45.541 95.084 1.00 30.05 110 HIS A CA 1
ATOM 807 C C . HIS A 1 122 ? 71.155 44.397 94.638 1.00 28.42 110 HIS A C 1
ATOM 808 O O . HIS A 1 122 ? 72.286 44.282 95.116 1.00 27.56 110 HIS A O 1
ATOM 815 N N . PRO A 1 123 ? 70.665 43.530 93.744 1.00 29.94 111 PRO A N 1
ATOM 816 C CA . PRO A 1 123 ? 71.524 42.459 93.205 1.00 24.83 111 PRO A CA 1
ATOM 817 C C . PRO A 1 123 ? 72.841 42.925 92.593 1.00 26.53 111 PRO A C 1
ATOM 818 O O . PRO A 1 123 ? 72.897 44.028 92.083 1.00 23.34 111 PRO A O 1
ATOM 822 N N . ASP A 1 124 ? 73.863 42.075 92.612 1.00 27.31 112 ASP A N 1
ATOM 823 C CA . ASP A 1 124 ? 75.078 42.323 91.866 1.00 24.41 112 ASP A CA 1
ATOM 824 C C . ASP A 1 124 ? 74.888 41.835 90.434 1.00 24.80 112 ASP A C 1
ATOM 825 O O . ASP A 1 124 ? 75.512 42.338 89.496 1.00 23.61 112 ASP A O 1
ATOM 830 N N . ILE A 1 125 ? 74.026 40.846 90.247 1.00 21.84 113 ILE A N 1
ATOM 831 C CA . ILE A 1 125 ? 73.858 40.316 88.904 1.00 23.50 113 ILE A CA 1
ATOM 832 C C . ILE A 1 125 ? 72.383 40.127 88.634 1.00 21.89 113 ILE A C 1
ATOM 833 O O . ILE A 1 125 ? 71.679 39.547 89.455 1.00 22.79 113 ILE A O 1
ATOM 838 N N . LEU A 1 126 ? 71.920 40.657 87.507 1.00 21.68 114 LEU A N 1
ATOM 839 C CA . LEU A 1 126 ? 70.544 40.519 87.067 1.00 22.53 114 LEU A CA 1
ATOM 840 C C . LEU A 1 126 ? 70.475 39.619 85.865 1.00 25.88 114 LEU A C 1
ATOM 841 O O . LEU A 1 126 ? 71.216 39.820 84.910 1.00 24.85 114 LEU A O 1
ATOM 846 N N . VAL A 1 127 ? 69.589 38.629 85.892 1.00 27.21 115 VAL A N 1
ATOM 847 C CA . VAL A 1 127 ? 69.525 37.688 84.788 1.00 24.33 115 VAL A CA 1
ATOM 848 C C . VAL A 1 127 ? 68.125 37.518 84.265 1.00 27.15 115 VAL A C 1
ATOM 849 O O . VAL A 1 127 ? 67.170 37.562 85.021 1.00 30.03 115 VAL A O 1
ATOM 853 N N . LYS A 1 128 ? 68.003 37.360 82.955 1.00 31.73 116 LYS A N 1
ATOM 854 C CA . LYS A 1 128 ? 66.729 37.020 82.371 1.00 32.80 116 LYS A CA 1
ATOM 855 C C . LYS A 1 128 ? 66.865 35.756 81.555 1.00 35.70 116 LYS A C 1
ATOM 856 O O . LYS A 1 128 ? 67.903 35.510 80.929 1.00 37.97 116 LYS A O 1
ATOM 862 N N . GLY A 1 129 ? 65.805 34.952 81.582 1.00 38.68 117 GLY A N 1
ATOM 863 C CA . GLY A 1 129 ? 65.759 33.706 80.849 1.00 39.45 117 GLY A CA 1
ATOM 864 C C . GLY A 1 129 ? 64.998 33.942 79.569 1.00 51.59 117 GLY A C 1
ATOM 865 O O . GLY A 1 129 ? 63.905 34.514 79.579 1.00 50.24 117 GLY A O 1
ATOM 866 N N . GLY A 1 130 ? 65.594 33.530 78.459 1.00 52.68 118 GLY A N 1
ATOM 867 C CA . GLY A 1 130 ? 65.000 33.750 77.159 1.00 57.24 118 GLY A CA 1
ATOM 868 C C . GLY A 1 130 ? 65.900 34.655 76.355 1.00 55.51 118 GLY A C 1
ATOM 869 O O . GLY A 1 130 ? 67.000 35.005 76.792 1.00 53.56 118 GLY A O 1
ATOM 870 N N . ASP A 1 131 ? 65.427 35.036 75.172 1.00 60.44 119 ASP A N 1
ATOM 871 C CA . ASP A 1 131 ? 66.152 35.941 74.291 1.00 64.08 119 ASP A CA 1
ATOM 872 C C . ASP A 1 131 ? 65.515 37.296 74.542 1.00 59.21 119 ASP A C 1
ATOM 873 O O . ASP A 1 131 ? 64.424 37.579 74.046 1.00 57.31 119 ASP A O 1
ATOM 878 N N . TYR A 1 132 ? 66.188 38.128 75.327 1.00 55.78 120 TYR A N 1
ATOM 879 C CA . TYR A 1 132 ? 65.645 39.427 75.688 1.00 53.50 120 TYR A CA 1
ATOM 880 C C . TYR A 1 132 ? 66.757 40.449 75.599 1.00 54.11 120 TYR A C 1
ATOM 881 O O . TYR A 1 132 ? 67.839 40.251 76.152 1.00 52.57 120 TYR A O 1
ATOM 890 N N . ASP A 1 133 ? 66.502 41.543 74.887 1.00 54.33 121 ASP A N 1
ATOM 891 C CA . ASP A 1 133 ? 67.491 42.601 74.752 1.00 50.72 121 ASP A CA 1
ATOM 892 C C . ASP A 1 133 ? 67.556 43.106 76.180 1.00 48.25 121 ASP A C 1
ATOM 893 O O . ASP A 1 133 ? 66.567 43.610 76.710 1.00 49.80 121 ASP A O 1
ATOM 898 N N . MET A 1 134 ? 68.725 43.034 76.795 1.00 46.25 122 MET A N 1
ATOM 899 C CA . MET A 1 134 ? 68.852 43.490 78.170 1.00 43.60 122 MET A CA 1
ATOM 900 C C . MET A 1 134 ? 68.889 45.014 78.151 1.00 48.10 122 MET A C 1
ATOM 901 O O . MET A 1 134 ? 68.420 45.647 79.096 1.00 46.14 122 MET A O 1
ATOM 906 N N . ASP A 1 135 ? 69.419 45.602 77.077 1.00 44.95 123 ASP A N 1
ATOM 907 C CA . ASP A 1 135 ? 69.444 47.066 76.953 1.00 50.14 123 ASP A CA 1
ATOM 908 C C . ASP A 1 135 ? 68.044 47.715 76.900 1.00 42.95 123 ASP A C 1
ATOM 909 O O . ASP A 1 135 ? 67.906 48.904 77.165 1.00 48.95 123 ASP A O 1
ATOM 914 N N . ALA A 1 136 ? 67.006 46.944 76.589 1.00 48.00 124 ALA A N 1
ATOM 915 C CA . ALA A 1 136 ? 65.651 47.502 76.517 1.00 45.64 124 ALA A CA 1
ATOM 916 C C . ALA A 1 136 ? 64.927 47.439 77.864 1.00 45.16 124 ALA A C 1
ATOM 917 O O . ALA A 1 136 ? 63.782 47.899 77.989 1.00 45.61 124 ALA A O 1
ATOM 919 N N . LEU A 1 137 ? 65.588 46.859 78.865 1.00 41.24 125 LEU A N 1
ATOM 920 C CA . LEU A 1 137 ? 64.988 46.694 80.190 1.00 39.84 125 LEU A CA 1
ATOM 921 C C . LEU A 1 137 ? 65.396 47.791 81.160 1.00 31.32 125 LEU A C 1
ATOM 922 O O . LEU A 1 137 ? 66.579 48.088 81.316 1.00 31.24 125 LEU A O 1
ATOM 927 N N . PRO A 1 138 ? 64.401 48.374 81.837 1.00 36.67 126 PRO A N 1
ATOM 928 C CA . PRO A 1 138 ? 64.644 49.402 82.858 1.00 34.43 126 PRO A CA 1
ATOM 929 C C . PRO A 1 138 ? 65.539 48.855 83.961 1.00 31.87 126 PRO A C 1
ATOM 930 O O . PRO A 1 138 ? 66.481 49.532 84.369 1.00 31.43 126 PRO A O 1
ATOM 934 N N . GLU A 1 139 ? 65.262 47.631 84.406 1.00 30.08 127 GLU A N 1
ATOM 935 C CA . GLU A 1 139 ? 66.011 47.033 85.510 1.00 32.57 127 GLU A CA 1
ATOM 936 C C . GLU A 1 139 ? 67.500 46.797 85.169 1.00 25.59 127 GLU A C 1
ATOM 937 O O . GLU A 1 139 ? 68.353 46.869 86.055 1.00 24.14 127 GLU A O 1
ATOM 943 N N . SER A 1 140 ? 67.816 46.575 83.895 1.00 24.41 128 SER A N 1
ATOM 944 C CA . SER A 1 140 ? 69.212 46.461 83.484 1.00 27.12 128 SER A CA 1
ATOM 945 C C . SER A 1 140 ? 69.951 47.741 83.775 1.00 27.25 128 SER A C 1
ATOM 946 O O . SER A 1 140 ? 71.067 47.733 84.307 1.00 26.91 128 SER A O 1
ATOM 949 N N . ALA A 1 141 ? 69.319 48.851 83.410 1.00 25.62 129 ALA A N 1
ATOM 950 C CA . ALA A 1 141 ? 69.911 50.151 83.609 1.00 21.15 129 ALA A CA 1
ATOM 951 C C . ALA A 1 141 ? 70.057 50.391 85.084 1.00 24.69 129 ALA A C 1
ATOM 952 O O . ALA A 1 141 ? 71.084 50.902 85.531 1.00 25.30 129 ALA A O 1
ATOM 954 N N . LEU A 1 142 ? 69.029 50.014 85.847 1.00 23.35 130 LEU A N 1
ATOM 955 C CA . LEU A 1 142 ? 69.085 50.213 87.286 1.00 25.77 130 LEU A CA 1
ATOM 956 C C . LEU A 1 142 ? 70.301 49.506 87.866 1.00 28.13 130 LEU A C 1
ATOM 957 O O . LEU A 1 142 ? 71.130 50.134 88.540 1.00 25.47 130 LEU A O 1
ATOM 962 N N . VAL A 1 143 ? 70.437 48.212 87.564 1.00 26.27 131 VAL A N 1
ATOM 963 C CA . VAL A 1 143 ? 71.516 47.424 88.153 1.00 25.63 131 VAL A CA 1
ATOM 964 C C . VAL A 1 143 ? 72.898 47.861 87.664 1.00 24.85 131 VAL A C 1
ATOM 965 O O . VAL A 1 143 ? 73.848 48.000 88.461 1.00 23.60 131 VAL A O 1
ATOM 969 N N . ARG A 1 144 ? 73.019 48.076 86.356 1.00 23.30 132 ARG A N 1
ATOM 970 C CA . ARG A 1 144 ? 74.290 48.551 85.810 1.00 30.67 132 ARG A CA 1
ATOM 971 C C . ARG A 1 144 ? 74.620 49.915 86.366 1.00 28.93 132 ARG A C 1
ATOM 972 O O . ARG A 1 144 ? 75.797 50.262 86.491 1.00 28.18 132 ARG A O 1
ATOM 980 N N . GLY A 1 145 ? 73.577 50.670 86.721 1.00 26.83 133 GLY A N 1
ATOM 981 C CA . GLY A 1 145 ? 73.750 52.019 87.235 1.00 29.15 133 GLY A CA 1
ATOM 982 C C . GLY A 1 145 ? 74.656 52.038 88.453 1.00 34.90 133 GLY A C 1
ATOM 983 O O . GLY A 1 145 ? 75.401 53.006 88.646 1.00 35.63 133 GLY A O 1
ATOM 984 N N . TRP A 1 146 ? 74.646 50.969 89.256 1.00 28.10 134 TRP A N 1
ATOM 985 C CA . TRP A 1 146 ? 75.546 50.938 90.405 1.00 25.22 134 TRP A CA 1
ATOM 986 C C . TRP A 1 146 ? 76.705 49.979 90.192 1.00 28.84 134 TRP A C 1
ATOM 987 O O . TRP A 1 146 ? 77.332 49.568 91.160 1.00 30.27 134 TRP A O 1
ATOM 998 N N . GLY A 1 147 ? 76.974 49.616 88.939 1.00 25.67 135 GLY A N 1
ATOM 999 C CA . GLY A 1 147 ? 78.121 48.785 88.615 1.00 25.20 135 GLY A CA 1
ATOM 1000 C C . GLY A 1 147 ? 77.870 47.273 88.539 1.00 27.68 135 GLY A C 1
ATOM 1001 O O . GLY A 1 147 ? 78.801 46.499 88.341 1.00 29.69 135 GLY A O 1
ATOM 1002 N N . GLY A 1 148 ? 76.622 46.844 88.694 1.00 26.05 136 GLY A N 1
ATOM 1003 C CA . GLY A 1 148 ? 76.275 45.426 88.587 1.00 23.75 136 GLY A CA 1
ATOM 1004 C C . GLY A 1 148 ? 76.218 44.952 87.140 1.00 25.54 136 GLY A C 1
ATOM 1005 O O . GLY A 1 148 ? 76.451 45.727 86.215 1.00 28.03 136 GLY A O 1
ATOM 1006 N N . ARG A 1 149 ? 75.904 43.680 86.937 1.00 28.29 137 ARG A N 1
ATOM 1007 C CA . ARG A 1 149 ? 75.855 43.113 85.592 1.00 27.17 137 ARG A CA 1
ATOM 1008 C C . ARG A 1 149 ? 74.464 42.636 85.302 1.00 27.32 137 ARG A C 1
ATOM 1009 O O . ARG A 1 149 ? 73.730 42.249 86.207 1.00 27.86 137 ARG A O 1
ATOM 1017 N N . ALA A 1 150 ? 74.104 42.682 84.030 1.00 27.51 138 ALA A N 1
ATOM 1018 C CA . ALA A 1 150 ? 72.789 42.276 83.589 1.00 26.17 138 ALA A CA 1
ATOM 1019 C C . ALA A 1 150 ? 72.965 41.430 82.350 1.00 26.84 138 ALA A C 1
ATOM 1020 O O . ALA A 1 150 ? 73.710 41.793 81.453 1.00 33.41 138 ALA A O 1
ATOM 1022 N N . LEU A 1 151 ? 72.321 40.279 82.300 1.00 26.48 139 LEU A N 1
ATOM 1023 C CA . LEU A 1 151 ? 72.533 39.424 81.155 1.00 30.27 139 LEU A CA 1
ATOM 1024 C C . LEU A 1 151 ? 71.399 38.460 80.949 1.00 32.46 139 LEU A C 1
ATOM 1025 O O . LEU A 1 151 ? 70.661 38.141 81.876 1.00 36.68 139 LEU A O 1
ATOM 1030 N N . ALA A 1 152 ? 71.249 38.004 79.710 1.00 33.04 140 ALA A N 1
ATOM 1031 C CA . ALA A 1 152 ? 70.200 37.059 79.357 1.00 34.70 140 ALA A CA 1
ATOM 1032 C C . ALA A 1 152 ? 70.823 35.678 79.246 1.00 34.87 140 ALA A C 1
ATOM 1033 O O . ALA A 1 152 ? 71.925 35.532 78.718 1.00 36.91 140 ALA A O 1
ATOM 1035 N N . ILE A 1 153 ? 70.169 34.676 79.766 1.00 38.67 141 ILE A N 1
ATOM 1036 C CA . ILE A 1 153 ? 70.684 33.349 79.679 1.00 43.59 141 ILE A CA 1
ATOM 1037 C C . ILE A 1 153 ? 69.652 32.659 78.865 1.00 42.31 141 ILE A C 1
ATOM 1038 O O . ILE A 1 153 ? 68.514 32.716 79.188 1.00 47.20 141 ILE A O 1
ATOM 1043 N N . PRO A 1 154 ? 70.041 31.995 77.803 1.00 49.50 142 PRO A N 1
ATOM 1044 C CA . PRO A 1 154 ? 69.097 31.297 76.937 1.00 52.31 142 PRO A CA 1
ATOM 1045 C C . PRO A 1 154 ? 68.497 30.137 77.652 1.00 52.12 142 PRO A C 1
ATOM 1046 O O . PRO A 1 154 ? 69.118 29.633 78.513 1.00 56.98 142 PRO A O 1
ATOM 1050 N N . PHE A 1 155 ? 67.210 29.764 77.250 1.00 59.41 143 PHE A N 1
ATOM 1051 C CA . PHE A 1 155 ? 66.470 28.726 77.962 1.00 63.71 143 PHE A CA 1
ATOM 1052 C C . PHE A 1 155 ? 67.007 27.302 77.809 1.00 67.13 143 PHE A C 1
ATOM 1053 O O . PHE A 1 155 ? 67.207 26.596 78.798 1.00 60.93 143 PHE A O 1
ATOM 1061 N N . GLU A 1 156 ? 67.183 26.880 76.539 1.00 72.24 144 GLU A N 1
ATOM 1062 C CA . GLU A 1 156 ? 67.715 25.577 76.268 1.00 79.15 144 GLU A CA 1
ATOM 1063 C C . GLU A 1 156 ? 68.829 25.783 75.319 1.00 88.08 144 GLU A C 1
ATOM 1064 O O . GLU A 1 156 ? 68.657 26.291 74.210 1.00 96.58 144 GLU A O 1
ATOM 1070 N N . HIS A 1 157 ? 70.007 25.389 75.791 1.00 90.75 145 HIS A N 1
ATOM 1071 C CA . HIS A 1 157 ? 71.248 25.474 75.051 1.00 101.66 145 HIS A CA 1
ATOM 1072 C C . HIS A 1 157 ? 71.967 24.162 75.314 1.00 107.49 145 HIS A C 1
ATOM 1073 O O . HIS A 1 157 ? 71.753 23.524 76.345 1.00 105.73 145 HIS A O 1
ATOM 1080 N N . ASP A 1 158 ? 72.815 23.756 74.380 1.00 106.50 146 ASP A N 1
ATOM 1081 C CA . ASP A 1 158 ? 73.536 22.519 74.508 1.00 114.44 146 ASP A CA 1
ATOM 1082 C C . ASP A 1 158 ? 74.764 22.820 75.316 1.00 114.73 146 ASP A C 1
ATOM 1083 O O . ASP A 1 158 ? 75.670 23.533 74.883 1.00 107.19 146 ASP A O 1
ATOM 1088 N N . ARG A 1 159 ? 74.774 22.255 76.540 1.00 111.83 147 ARG A N 1
ATOM 1089 C CA . ARG A 1 159 ? 75.837 22.423 77.485 1.00 106.47 147 ARG A CA 1
ATOM 1090 C C . ARG A 1 159 ? 76.772 21.237 77.537 1.00 100.22 147 ARG A C 1
ATOM 1091 O O . ARG A 1 159 ? 76.469 20.115 77.110 1.00 96.23 147 ARG A O 1
ATOM 1099 N N . SER A 1 160 ? 77.987 21.482 78.073 1.00 104.58 148 SER A N 1
ATOM 1100 C CA . SER A 1 160 ? 78.969 20.449 78.224 1.00 103.31 148 SER A CA 1
ATOM 1101 C C . SER A 1 160 ? 78.537 19.549 79.340 1.00 96.47 148 SER A C 1
ATOM 1102 O O . SER A 1 160 ? 78.636 18.332 79.175 1.00 93.31 148 SER A O 1
ATOM 1105 N N . THR A 1 161 ? 77.963 20.129 80.447 1.00 92.50 149 THR A N 1
ATOM 1106 C CA . THR A 1 161 ? 77.554 19.326 81.576 1.00 90.84 149 THR A CA 1
ATOM 1107 C C . THR A 1 161 ? 76.439 18.435 81.150 1.00 89.91 149 THR A C 1
ATOM 1108 O O . THR A 1 161 ? 76.492 17.249 81.527 1.00 82.37 149 THR A O 1
ATOM 1112 N N . THR A 1 162 ? 75.433 18.989 80.377 1.00 89.85 150 THR A N 1
ATOM 1113 C CA . THR A 1 162 ? 74.474 17.985 79.918 1.00 91.36 150 THR A CA 1
ATOM 1114 C C . THR A 1 162 ? 74.969 16.788 79.104 1.00 88.14 150 THR A C 1
ATOM 1115 O O . THR A 1 162 ? 74.657 15.639 79.418 1.00 87.24 150 THR A O 1
ATOM 1119 N N . ALA A 1 163 ? 75.733 17.069 78.056 1.00 85.10 151 ALA A N 1
ATOM 1120 C CA . ALA A 1 163 ? 76.258 16.036 77.154 1.00 86.50 151 ALA A CA 1
ATOM 1121 C C . ALA A 1 163 ? 76.972 14.949 77.960 1.00 82.76 151 ALA A C 1
ATOM 1122 O O . ALA A 1 163 ? 76.755 13.748 77.744 1.00 77.35 151 ALA A O 1
ATOM 1124 N N . LEU A 1 164 ? 77.798 15.392 78.902 1.00 85.27 152 LEU A N 1
ATOM 1125 C CA . LEU A 1 164 ? 78.572 14.507 79.764 1.00 81.74 152 LEU A CA 1
ATOM 1126 C C . LEU A 1 164 ? 77.757 13.546 80.634 1.00 79.43 152 LEU A C 1
ATOM 1127 O O . LEU A 1 164 ? 77.886 12.330 80.495 1.00 78.11 152 LEU A O 1
ATOM 1132 N N . LEU A 1 165 ? 76.962 14.099 81.551 1.00 78.77 153 LEU A N 1
ATOM 1133 C CA . LEU A 1 165 ? 76.105 13.284 82.409 1.00 76.54 153 LEU A CA 1
ATOM 1134 C C . LEU A 1 165 ? 75.284 12.196 81.718 1.00 77.00 153 LEU A C 1
ATOM 1135 O O . LEU A 1 165 ? 75.204 11.064 82.196 1.00 79.48 153 LEU A O 1
ATOM 1140 N N . LYS A 1 166 ? 74.713 12.536 80.572 1.00 75.57 154 LYS A N 1
ATOM 1141 C CA . LYS A 1 166 ? 73.902 11.612 79.794 1.00 79.52 154 LYS A CA 1
ATOM 1142 C C . LYS A 1 166 ? 74.790 10.625 79.055 1.00 78.30 154 LYS A C 1
ATOM 1143 O O . LYS A 1 166 ? 74.397 9.486 78.802 1.00 75.62 154 LYS A O 1
ATOM 1149 N N . LYS A 1 167 ? 75.980 11.092 78.693 1.00 77.87 155 LYS A N 1
ATOM 1150 C CA . LYS A 1 167 ? 76.950 10.259 78.008 1.00 80.36 155 LYS A CA 1
ATOM 1151 C C . LYS A 1 167 ? 77.114 9.058 78.934 1.00 79.90 155 LYS A C 1
ATOM 1152 O O . LYS A 1 167 ? 77.168 7.933 78.493 1.00 79.83 155 LYS A O 1
ATOM 1158 N N . VAL A 1 168 ? 77.196 9.373 80.219 1.00 76.22 156 VAL A N 1
ATOM 1159 C CA . VAL A 1 168 ? 77.297 8.510 81.383 1.00 76.80 156 VAL A CA 1
ATOM 1160 C C . VAL A 1 168 ? 76.066 7.586 81.427 1.00 82.85 156 VAL A C 1
ATOM 1161 O O . VAL A 1 168 ? 76.178 6.423 81.733 1.00 82.33 156 VAL A O 1
ATOM 1165 N N . ARG A 1 169 ? 74.898 8.114 81.070 1.00 80.46 157 ARG A N 1
ATOM 1166 C CA . ARG A 1 169 ? 73.656 7.333 81.070 1.00 76.94 157 ARG A CA 1
ATOM 1167 C C . ARG A 1 169 ? 73.699 6.190 80.066 1.00 80.76 157 ARG A C 1
ATOM 1168 O O . ARG A 1 169 ? 73.396 5.080 80.417 1.00 81.39 157 ARG A O 1
ATOM 1176 N N . ALA A 1 170 ? 74.070 6.440 78.821 1.00 81.30 158 ALA A N 1
ATOM 1177 C CA . ALA A 1 170 ? 74.177 5.343 77.852 1.00 85.99 158 ALA A CA 1
ATOM 1178 C C . ALA A 1 170 ? 74.944 4.104 78.225 1.00 90.87 158 ALA A C 1
ATOM 1179 O O . ALA A 1 170 ? 74.544 2.971 77.959 1.00 94.34 158 ALA A O 1
ATOM 1181 N N . GLN A 1 171 ? 76.068 4.369 78.851 1.00 87.77 159 GLN A N 1
ATOM 1182 C CA . GLN A 1 171 ? 77.013 3.379 79.309 1.00 86.98 159 GLN A CA 1
ATOM 1183 C C . GLN A 1 171 ? 76.242 2.266 79.961 1.00 85.30 159 GLN A C 1
ATOM 1184 O O . GLN A 1 171 ? 76.446 1.100 79.624 1.00 86.59 159 GLN A O 1
ATOM 1190 N N . SER A 1 172 ? 75.344 2.586 80.891 1.00 83.38 160 SER A N 1
ATOM 1191 C CA . SER A 1 172 ? 74.628 1.451 81.459 1.00 89.73 160 SER A CA 1
ATOM 1192 C C . SER A 1 172 ? 74.015 0.538 80.379 1.00 95.20 160 SER A C 1
ATOM 1193 O O . SER A 1 172 ? 73.012 -0.147 80.614 1.00 94.95 160 SER A O 1
ATOM 1196 N N . ALA B 1 15 ? 71.995 21.995 85.414 1.00 62.90 3 ALA B N 1
ATOM 1197 C CA . ALA B 1 15 ? 73.104 21.193 84.915 1.00 69.58 3 ALA B CA 1
ATOM 1198 C C . ALA B 1 15 ? 73.765 20.401 86.047 1.00 64.15 3 ALA B C 1
ATOM 1199 O O . ALA B 1 15 ? 74.121 19.238 85.889 1.00 63.89 3 ALA B O 1
ATOM 1201 N N . SER B 1 16 ? 73.915 21.028 87.203 1.00 66.50 4 SER B N 1
ATOM 1202 C CA . SER B 1 16 ? 74.438 20.318 88.350 1.00 56.98 4 SER B CA 1
ATOM 1203 C C . SER B 1 16 ? 73.374 19.297 88.781 1.00 57.31 4 SER B C 1
ATOM 1204 O O . SER B 1 16 ? 73.702 18.186 89.144 1.00 61.76 4 SER B O 1
ATOM 1207 N N . PHE B 1 17 ? 72.109 19.705 88.756 1.00 54.39 5 PHE B N 1
ATOM 1208 C CA . PHE B 1 17 ? 71.002 18.844 89.176 1.00 49.65 5 PHE B CA 1
ATOM 1209 C C . PHE B 1 17 ? 70.862 17.541 88.388 1.00 47.59 5 PHE B C 1
ATOM 1210 O O . PHE B 1 17 ? 70.264 16.579 88.869 1.00 44.26 5 PHE B O 1
ATOM 1218 N N . GLU B 1 18 ? 71.408 17.525 87.176 1.00 46.41 6 GLU B N 1
ATOM 1219 C CA . GLU B 1 18 ? 71.338 16.350 86.314 1.00 47.39 6 GLU B CA 1
ATOM 1220 C C . GLU B 1 18 ? 72.179 15.197 86.849 1.00 48.19 6 GLU B C 1
ATOM 1221 O O . GLU B 1 18 ? 72.140 14.089 86.312 1.00 48.34 6 GLU B O 1
ATOM 1227 N N . ARG B 1 19 ? 72.939 15.460 87.906 1.00 40.34 7 ARG B N 1
ATOM 1228 C CA . ARG B 1 19 ? 73.782 14.444 88.502 1.00 42.28 7 ARG B CA 1
ATOM 1229 C C . ARG B 1 19 ? 72.852 13.376 89.070 1.00 37.65 7 ARG B C 1
ATOM 1230 O O . ARG B 1 19 ? 73.248 12.223 89.243 1.00 29.96 7 ARG B O 1
ATOM 1238 N N . LYS B 1 20 ? 71.608 13.765 89.356 1.00 34.94 8 LYS B N 1
ATOM 1239 C CA . LYS B 1 20 ? 70.633 12.833 89.884 1.00 31.73 8 LYS B CA 1
ATOM 1240 C C . LYS B 1 20 ? 69.947 11.869 88.921 1.00 29.08 8 LYS B C 1
ATOM 1241 O O . LYS B 1 20 ? 69.387 10.874 89.354 1.00 27.86 8 LYS B O 1
ATOM 1247 N N . LEU B 1 21 ? 69.998 12.157 87.624 1.00 32.67 9 LEU B N 1
ATOM 1248 C CA . LEU B 1 21 ? 69.388 11.275 86.637 1.00 33.23 9 LEU B CA 1
ATOM 1249 C C . LEU B 1 21 ? 70.322 10.090 86.419 1.00 36.56 9 LEU B C 1
ATOM 1250 O O . LEU B 1 21 ? 71.438 10.261 85.928 1.00 40.49 9 LEU B O 1
ATOM 1255 N N . ILE B 1 22 ? 69.878 8.891 86.788 1.00 36.38 10 ILE B N 1
ATOM 1256 C CA . ILE B 1 22 ? 70.721 7.720 86.636 1.00 35.06 10 ILE B CA 1
ATOM 1257 C C . ILE B 1 22 ? 69.945 6.479 86.250 1.00 36.24 10 ILE B C 1
ATOM 1258 O O . ILE B 1 22 ? 68.748 6.363 86.515 1.00 39.34 10 ILE B O 1
ATOM 1263 N N . THR B 1 23 ? 70.637 5.544 85.608 1.00 37.92 11 THR B N 1
ATOM 1264 C CA . THR B 1 23 ? 70.020 4.299 85.168 1.00 35.80 11 THR B CA 1
ATOM 1265 C C . THR B 1 23 ? 69.923 3.286 86.303 1.00 35.23 11 THR B C 1
ATOM 1266 O O . THR B 1 23 ? 70.673 3.354 87.277 1.00 38.18 11 THR B O 1
ATOM 1270 N N . ARG B 1 24 ? 68.993 2.347 86.166 1.00 35.92 12 ARG B N 1
ATOM 1271 C CA . ARG B 1 24 ? 68.788 1.316 87.168 1.00 33.51 12 ARG B CA 1
ATOM 1272 C C . ARG B 1 24 ? 70.095 0.585 87.555 1.00 37.39 12 ARG B C 1
ATOM 1273 O O . ARG B 1 24 ? 70.403 0.388 88.742 1.00 37.46 12 ARG B O 1
ATOM 1281 N N . ASP B 1 25 ? 70.889 0.217 86.561 1.00 33.06 13 ASP B N 1
ATOM 1282 C CA . ASP B 1 25 ? 72.088 -0.574 86.829 1.00 36.42 13 ASP B CA 1
ATOM 1283 C C . ASP B 1 25 ? 73.103 0.184 87.667 1.00 30.48 13 ASP B C 1
ATOM 1284 O O . ASP B 1 25 ? 73.611 -0.325 88.664 1.00 26.88 13 ASP B O 1
ATOM 1289 N N . ALA B 1 26 ? 73.373 1.427 87.281 1.00 34.82 14 ALA B N 1
ATOM 1290 C CA . ALA B 1 26 ? 74.324 2.245 88.021 1.00 31.71 14 ALA B CA 1
ATOM 1291 C C . ALA B 1 26 ? 73.839 2.538 89.442 1.00 32.16 14 ALA B C 1
ATOM 1292 O O . ALA B 1 26 ? 74.644 2.562 90.370 1.00 33.40 14 ALA B O 1
ATOM 1294 N N . LEU B 1 27 ? 72.542 2.787 89.613 1.00 29.11 15 LEU B N 1
ATOM 1295 C CA . LEU B 1 27 ? 72.003 3.072 90.942 1.00 28.50 15 LEU B CA 1
ATOM 1296 C C . LEU B 1 27 ? 72.076 1.832 91.818 1.00 30.10 15 LEU B C 1
ATOM 1297 O O . LEU B 1 27 ? 72.456 1.909 93.004 1.00 31.12 15 LEU B O 1
ATOM 1302 N N . ALA B 1 28 ? 71.740 0.679 91.226 1.00 30.28 16 ALA B N 1
ATOM 1303 C CA . ALA B 1 28 ? 71.803 -0.595 91.941 1.00 32.62 16 ALA B CA 1
ATOM 1304 C C . ALA B 1 28 ? 73.228 -0.908 92.418 1.00 32.49 16 ALA B C 1
ATOM 1305 O O . ALA B 1 28 ? 73.438 -1.343 93.551 1.00 31.34 16 ALA B O 1
ATOM 1307 N N . ALA B 1 29 ? 74.209 -0.640 91.569 1.00 29.21 17 ALA B N 1
ATOM 1308 C CA . ALA B 1 29 ? 75.605 -0.842 91.942 1.00 31.67 17 ALA B CA 1
ATOM 1309 C C . ALA B 1 29 ? 76.021 0.118 93.059 1.00 34.99 17 ALA B C 1
ATOM 1310 O O . ALA B 1 29 ? 76.897 -0.181 93.871 1.00 35.51 17 ALA B O 1
ATOM 1312 N N . MET B 1 30 ? 75.426 1.301 93.059 1.00 32.03 18 MET B N 1
ATOM 1313 C CA . MET B 1 30 ? 75.761 2.339 94.030 1.00 34.18 18 MET B CA 1
ATOM 1314 C C . MET B 1 30 ? 74.984 2.213 95.357 1.00 34.85 18 MET B C 1
ATOM 1315 O O . MET B 1 30 ? 75.337 2.834 96.369 1.00 33.55 18 MET B O 1
ATOM 1320 N N . ARG B 1 31 ? 73.924 1.402 95.327 1.00 32.63 19 ARG B N 1
ATOM 1321 C CA . ARG B 1 31 ? 72.945 1.275 96.409 1.00 34.47 19 ARG B CA 1
ATOM 1322 C C . ARG B 1 31 ? 73.473 1.146 97.826 1.00 36.42 19 ARG B C 1
ATOM 1323 O O . ARG B 1 31 ? 72.957 1.792 98.741 1.00 38.24 19 ARG B O 1
ATOM 1331 N N . ALA B 1 32 ? 74.484 0.309 98.016 1.00 37.96 20 ALA B N 1
ATOM 1332 C CA . ALA B 1 32 ? 74.989 0.001 99.355 1.00 37.33 20 ALA B CA 1
ATOM 1333 C C . ALA B 1 32 ? 75.571 1.210 100.067 1.00 40.73 20 ALA B C 1
ATOM 1334 O O . ALA B 1 32 ? 75.656 1.227 101.287 1.00 42.37 20 ALA B O 1
ATOM 1336 N N . SER B 1 33 ? 75.980 2.224 99.312 1.00 40.95 21 SER B N 1
ATOM 1337 C CA . SER B 1 33 ? 76.625 3.372 99.930 1.00 40.09 21 SER B CA 1
ATOM 1338 C C . SER B 1 33 ? 75.691 4.568 100.091 1.00 37.60 21 SER B C 1
ATOM 1339 O O . SER B 1 33 ? 76.104 5.620 100.590 1.00 34.72 21 SER B O 1
ATOM 1342 N N . LEU B 1 34 ? 74.432 4.398 99.697 1.00 34.03 22 LEU B N 1
ATOM 1343 C CA . LEU B 1 34 ? 73.440 5.453 99.880 1.00 35.78 22 LEU B CA 1
ATOM 1344 C C . LEU B 1 34 ? 73.037 5.569 101.353 1.00 31.41 22 LEU B C 1
ATOM 1345 O O . LEU B 1 34 ? 73.046 4.584 102.074 1.00 31.43 22 LEU B O 1
ATOM 1350 N N . PRO B 1 35 ? 72.702 6.783 101.810 1.00 33.19 23 PRO B N 1
ATOM 1351 C CA . PRO B 1 35 ? 72.290 6.897 103.217 1.00 27.37 23 PRO B CA 1
ATOM 1352 C C . PRO B 1 35 ? 70.979 6.172 103.501 1.00 32.15 23 PRO B C 1
ATOM 1353 O O . PRO B 1 35 ? 69.970 6.379 102.825 1.00 33.67 23 PRO B O 1
ATOM 1357 N N . ALA B 1 36 ? 71.012 5.324 104.520 1.00 33.28 24 ALA B N 1
ATOM 1358 C CA . ALA B 1 36 ? 69.856 4.567 104.953 1.00 30.37 24 ALA B CA 1
ATOM 1359 C C . ALA B 1 36 ? 69.065 5.412 105.932 1.00 32.42 24 ALA B C 1
ATOM 1360 O O . ALA B 1 36 ? 69.668 6.158 106.691 1.00 34.21 24 ALA B O 1
ATOM 1362 N N . PRO B 1 37 ? 67.721 5.291 105.938 1.00 31.60 25 PRO B N 1
ATOM 1363 C CA . PRO B 1 37 ? 66.933 4.440 105.039 1.00 29.95 25 PRO B CA 1
ATOM 1364 C C . PRO B 1 37 ? 66.668 5.090 103.695 1.00 29.27 25 PRO B C 1
ATOM 1365 O O . PRO B 1 37 ? 66.454 6.294 103.607 1.00 28.63 25 PRO B O 1
ATOM 1369 N N . VAL B 1 38 ? 66.735 4.276 102.652 1.00 27.99 26 VAL B N 1
ATOM 1370 C CA . VAL B 1 38 ? 66.471 4.705 101.303 1.00 21.38 26 VAL B CA 1
ATOM 1371 C C . VAL B 1 38 ? 64.966 4.633 101.091 1.00 27.26 26 VAL B C 1
ATOM 1372 O O . VAL B 1 38 ? 64.314 3.604 101.365 1.00 22.91 26 VAL B O 1
ATOM 1376 N N . VAL B 1 39 ? 64.419 5.762 100.664 1.00 23.94 27 VAL B N 1
ATOM 1377 C CA . VAL B 1 39 ? 63.004 5.925 100.410 1.00 21.02 27 VAL B CA 1
ATOM 1378 C C . VAL B 1 39 ? 62.769 5.923 98.926 1.00 20.62 27 VAL B C 1
ATOM 1379 O O . VAL B 1 39 ? 63.505 6.569 98.177 1.00 22.36 27 VAL B O 1
ATOM 1383 N N . PHE B 1 40 ? 61.739 5.211 98.501 1.00 18.42 28 PHE B N 1
ATOM 1384 C CA . PHE B 1 40 ? 61.397 5.133 97.099 1.00 22.17 28 PHE B CA 1
ATOM 1385 C C . PHE B 1 40 ? 59.936 5.507 96.881 1.00 25.98 28 PHE B C 1
ATOM 1386 O O . PHE B 1 40 ? 59.062 5.122 97.665 1.00 24.39 28 PHE B O 1
ATOM 1394 N N . THR B 1 41 ? 59.670 6.225 95.799 1.00 23.75 29 THR B N 1
ATOM 1395 C CA . THR B 1 41 ? 58.308 6.430 95.352 1.00 23.97 29 THR B CA 1
ATOM 1396 C C . THR B 1 41 ? 58.412 6.518 93.829 1.00 25.34 29 THR B C 1
ATOM 1397 O O . THR B 1 41 ? 59.515 6.719 93.292 1.00 21.79 29 THR B O 1
ATOM 1401 N N . ASN B 1 42 ? 57.285 6.384 93.133 1.00 27.52 30 ASN B N 1
ATOM 1402 C CA . ASN B 1 42 ? 57.275 6.433 91.672 1.00 26.83 30 ASN B CA 1
ATOM 1403 C C . ASN B 1 42 ? 56.025 7.127 91.154 1.00 30.59 30 ASN B C 1
ATOM 1404 O O . ASN B 1 42 ? 55.040 7.259 91.879 1.00 25.87 30 ASN B O 1
ATOM 1409 N N . GLY B 1 43 ? 56.073 7.593 89.908 1.00 29.08 31 GLY B N 1
ATOM 1410 C CA . GLY B 1 43 ? 54.925 8.260 89.317 1.00 27.40 31 GLY B CA 1
ATOM 1411 C C . GLY B 1 43 ? 55.233 8.814 87.943 1.00 25.84 31 GLY B C 1
ATOM 1412 O O . GLY B 1 43 ? 56.374 8.759 87.501 1.00 27.71 31 GLY B O 1
ATOM 1413 N N . VAL B 1 44 ? 54.224 9.386 87.294 1.00 27.47 32 VAL B N 1
ATOM 1414 C CA . VAL B 1 44 ? 54.398 9.991 85.979 1.00 28.80 32 VAL B CA 1
ATOM 1415 C C . VAL B 1 44 ? 54.953 11.408 86.131 1.00 27.47 32 VAL B C 1
ATOM 1416 O O . VAL B 1 44 ? 55.894 11.794 85.438 1.00 23.69 32 VAL B O 1
ATOM 1420 N N . PHE B 1 45 ? 54.364 12.175 87.046 1.00 27.74 33 PHE B N 1
ATOM 1421 C CA . PHE B 1 45 ? 54.792 13.543 87.309 1.00 30.38 33 PHE B CA 1
ATOM 1422 C C . PHE B 1 45 ? 54.843 14.369 86.032 1.00 30.59 33 PHE B C 1
ATOM 1423 O O . PHE B 1 45 ? 55.865 14.977 85.713 1.00 30.11 33 PHE B O 1
ATOM 1431 N N . ASP B 1 46 ? 53.729 14.389 85.307 1.00 32.55 34 ASP B N 1
ATOM 1432 C CA . ASP B 1 46 ? 53.634 15.141 84.062 1.00 35.65 34 ASP B CA 1
ATOM 1433 C C . ASP B 1 46 ? 53.876 16.628 84.294 1.00 38.41 34 ASP B C 1
ATOM 1434 O O . ASP B 1 46 ? 54.875 17.182 83.836 1.00 40.38 34 ASP B O 1
ATOM 1439 N N . ILE B 1 47 ? 52.957 17.271 85.008 1.00 40.52 35 ILE B N 1
ATOM 1440 C CA . ILE B 1 47 ? 53.079 18.693 85.295 1.00 39.16 35 ILE B CA 1
ATOM 1441 C C . ILE B 1 47 ? 53.184 18.814 86.802 1.00 37.35 35 ILE B C 1
ATOM 1442 O O . ILE B 1 47 ? 52.272 18.397 87.522 1.00 35.96 35 ILE B O 1
ATOM 1447 N N . LEU B 1 48 ? 54.293 19.352 87.289 1.00 30.47 36 LEU B N 1
ATOM 1448 C CA . LEU B 1 48 ? 54.445 19.512 88.728 1.00 33.64 36 LEU B CA 1
ATOM 1449 C C . LEU B 1 48 ? 53.473 20.533 89.298 1.00 35.49 36 LEU B C 1
ATOM 1450 O O . LEU B 1 48 ? 53.221 21.572 88.695 1.00 37.95 36 LEU B O 1
ATOM 1455 N N . HIS B 1 49 ? 52.894 20.214 90.445 1.00 33.08 37 HIS B N 1
ATOM 1456 C CA . HIS B 1 49 ? 52.156 21.211 91.182 1.00 31.60 37 HIS B CA 1
ATOM 1457 C C . HIS B 1 49 ? 52.598 21.148 92.627 1.00 30.97 37 HIS B C 1
ATOM 1458 O O . HIS B 1 49 ? 53.418 20.308 92.988 1.00 35.80 37 HIS B O 1
ATOM 1465 N N . ARG B 1 50 ? 52.051 22.035 93.444 1.00 31.47 38 ARG B N 1
ATOM 1466 C CA . ARG B 1 50 ? 52.456 22.179 94.828 1.00 31.43 38 ARG B CA 1
ATOM 1467 C C . ARG B 1 50 ? 52.209 20.922 95.647 1.00 31.05 38 ARG B C 1
ATOM 1468 O O . ARG B 1 50 ? 52.961 20.629 96.568 1.00 35.26 38 ARG B O 1
ATOM 1476 N N . GLY B 1 51 ? 51.171 20.173 95.304 1.00 31.26 39 GLY B N 1
ATOM 1477 C CA . GLY B 1 51 ? 50.899 18.932 95.997 1.00 30.45 39 GLY B CA 1
ATOM 1478 C C . GLY B 1 51 ? 52.032 17.933 95.786 1.00 31.86 39 GLY B C 1
ATOM 1479 O O . GLY B 1 51 ? 52.420 17.235 96.725 1.00 30.10 39 GLY B O 1
ATOM 1480 N N . HIS B 1 52 ? 52.558 17.863 94.560 1.00 30.50 40 HIS B N 1
ATOM 1481 C CA . HIS B 1 52 ? 53.692 16.991 94.245 1.00 29.64 40 HIS B CA 1
ATOM 1482 C C . HIS B 1 52 ? 54.884 17.301 95.119 1.00 28.11 40 HIS B C 1
ATOM 1483 O O . HIS B 1 52 ? 55.456 16.396 95.735 1.00 24.28 40 HIS B O 1
ATOM 1490 N N . VAL B 1 53 ? 55.266 18.577 95.176 1.00 26.01 41 VAL B N 1
ATOM 1491 C CA . VAL B 1 53 ? 56.496 18.917 95.865 1.00 27.47 41 VAL B CA 1
ATOM 1492 C C . VAL B 1 53 ? 56.277 18.812 97.356 1.00 27.95 41 VAL B C 1
ATOM 1493 O O . VAL B 1 53 ? 57.196 18.458 98.088 1.00 28.39 41 VAL B O 1
ATOM 1497 N N . SER B 1 54 ? 55.067 19.072 97.822 1.00 26.39 42 SER B N 1
ATOM 1498 C CA . SER B 1 54 ? 54.814 18.883 99.247 1.00 28.08 42 SER B CA 1
ATOM 1499 C C . SER B 1 54 ? 54.939 17.420 99.600 1.00 27.61 42 SER B C 1
ATOM 1500 O O . SER B 1 54 ? 55.532 17.061 100.634 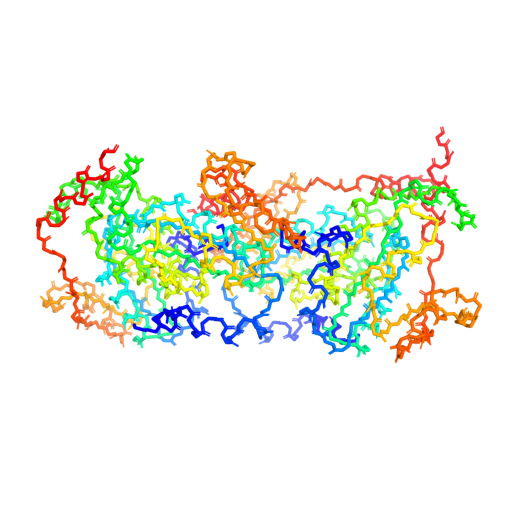1.00 27.47 42 SER B O 1
ATOM 1503 N N . TYR B 1 55 ? 54.384 16.580 98.731 1.00 25.12 43 TYR B N 1
ATOM 1504 C CA . TYR B 1 55 ? 54.421 15.136 98.921 1.00 27.26 43 TYR B CA 1
ATOM 1505 C C . TYR B 1 55 ? 55.873 14.611 98.893 1.00 25.19 43 TYR B C 1
ATOM 1506 O O . TYR B 1 55 ? 56.269 13.843 99.752 1.00 24.06 43 TYR B O 1
ATOM 1515 N N . LEU B 1 56 ? 56.671 15.046 97.922 1.00 23.88 44 LEU B N 1
ATOM 1516 C CA . LEU B 1 56 ? 58.040 14.551 97.807 1.00 24.71 44 LEU B CA 1
ATOM 1517 C C . LEU B 1 56 ? 58.885 14.953 99.011 1.00 22.15 44 LEU B C 1
ATOM 1518 O O . LEU B 1 56 ? 59.723 14.177 99.457 1.00 18.53 44 LEU B O 1
ATOM 1523 N N . ALA B 1 57 ? 58.654 16.142 99.548 1.00 19.61 45 ALA B N 1
ATOM 1524 C CA . ALA B 1 57 ? 59.357 16.565 100.756 1.00 24.41 45 ALA B CA 1
ATOM 1525 C C . ALA B 1 57 ? 59.003 15.670 101.954 1.00 24.94 45 ALA B C 1
ATOM 1526 O O . ALA B 1 57 ? 59.894 15.264 102.707 1.00 26.17 45 ALA B O 1
ATOM 1528 N N . ASP B 1 58 ? 57.716 15.355 102.115 1.00 22.23 46 ASP B N 1
ATOM 1529 C CA . ASP B 1 58 ? 57.271 14.465 103.182 1.00 23.78 46 ASP B CA 1
ATOM 1530 C C . ASP B 1 58 ? 57.856 13.072 103.004 1.00 23.02 46 ASP B C 1
ATOM 1531 O O . ASP B 1 58 ? 58.144 12.391 103.980 1.00 24.57 46 ASP B O 1
ATOM 1536 N N . ALA B 1 59 ? 57.974 12.623 101.763 1.00 19.90 47 ALA B N 1
ATOM 1537 C CA . ALA B 1 59 ? 58.558 11.322 101.517 1.00 21.90 47 ALA B CA 1
ATOM 1538 C C . ALA B 1 59 ? 60.043 11.374 101.915 1.00 24.47 47 ALA B C 1
ATOM 1539 O O . ALA B 1 59 ? 60.566 10.439 102.551 1.00 18.94 47 ALA B O 1
ATOM 1541 N N . LYS B 1 60 ? 60.713 12.475 101.563 1.00 22.59 48 LYS B N 1
ATOM 1542 C CA . LYS B 1 60 ? 62.125 12.606 101.903 1.00 21.12 48 LYS B CA 1
ATOM 1543 C C . LYS B 1 60 ? 62.317 12.599 103.411 1.00 23.52 48 LYS B C 1
ATOM 1544 O O . LYS B 1 60 ? 63.209 11.920 103.930 1.00 24.81 48 LYS B O 1
ATOM 1550 N N . ALA B 1 61 ? 61.436 13.291 104.119 1.00 19.05 49 ALA B N 1
ATOM 1551 C CA . ALA B 1 61 ? 61.536 13.371 105.570 1.00 20.30 49 ALA B CA 1
ATOM 1552 C C . ALA B 1 61 ? 61.352 11.999 106.249 1.00 25.82 49 ALA B C 1
ATOM 1553 O O . ALA B 1 61 ? 61.633 11.858 107.430 1.00 23.80 49 ALA B O 1
ATOM 1555 N N . LEU B 1 62 ? 60.813 11.011 105.533 1.00 26.68 50 LEU B N 1
ATOM 1556 C CA . LEU B 1 62 ? 60.678 9.668 106.104 1.00 26.80 50 LEU B CA 1
ATOM 1557 C C . LEU B 1 62 ? 62.005 8.912 106.196 1.00 24.20 50 LEU B C 1
ATOM 1558 O O . LEU B 1 62 ? 62.095 7.901 106.874 1.00 28.78 50 LEU B O 1
ATOM 1563 N N . GLY B 1 63 ? 63.033 9.401 105.515 1.00 26.44 51 GLY B N 1
ATOM 1564 C CA . GLY B 1 63 ? 64.274 8.665 105.376 1.00 24.57 51 GLY B CA 1
ATOM 1565 C C . GLY B 1 63 ? 65.440 9.627 105.258 1.00 25.95 51 GLY B C 1
ATOM 1566 O O . GLY B 1 63 ? 65.335 10.797 105.623 1.00 27.43 51 GLY B O 1
ATOM 1567 N N . ALA B 1 64 ? 66.575 9.106 104.817 1.00 27.26 52 ALA B N 1
ATOM 1568 C CA . ALA B 1 64 ? 67.767 9.905 104.636 1.00 26.48 52 ALA B CA 1
ATOM 1569 C C . ALA B 1 64 ? 68.078 10.194 103.152 1.00 27.85 52 ALA B C 1
ATOM 1570 O O . ALA B 1 64 ? 68.990 10.961 102.830 1.00 35.76 52 ALA B O 1
ATOM 1572 N N . CYS B 1 65 ? 67.322 9.580 102.253 1.00 27.82 53 CYS B N 1
ATOM 1573 C CA . CYS B 1 65 ? 67.637 9.576 100.825 1.00 22.39 53 CYS B CA 1
ATOM 1574 C C . CYS B 1 65 ? 66.352 9.268 100.055 1.00 25.73 53 CYS B C 1
ATOM 1575 O O . CYS B 1 65 ? 65.609 8.375 100.462 1.00 21.94 53 CYS B O 1
ATOM 1578 N N . LEU B 1 66 ? 66.074 10.014 98.982 1.00 20.85 54 LEU B N 1
ATOM 1579 C CA . LEU B 1 66 ? 64.852 9.814 98.200 1.00 22.53 54 LEU B CA 1
ATOM 1580 C C . LEU B 1 66 ? 65.134 9.499 96.736 1.00 19.56 54 LEU B C 1
ATOM 1581 O O . LEU B 1 66 ? 65.854 10.223 96.038 1.00 21.50 54 LEU B O 1
ATOM 1586 N N . ILE B 1 67 ? 64.539 8.411 96.258 1.00 18.54 55 ILE B N 1
ATOM 1587 C CA . ILE B 1 67 ? 64.693 7.991 94.869 1.00 20.87 55 ILE B CA 1
ATOM 1588 C C . ILE B 1 67 ? 63.326 7.991 94.191 1.00 20.08 55 ILE B C 1
ATOM 1589 O O . ILE B 1 67 ? 62.368 7.427 94.722 1.00 21.79 55 ILE B O 1
ATOM 1594 N N . VAL B 1 68 ? 63.229 8.623 93.025 1.00 19.12 56 VAL B N 1
ATOM 1595 C CA . VAL B 1 68 ? 61.948 8.686 92.311 1.00 21.44 56 VAL B CA 1
ATOM 1596 C C . VAL B 1 68 ? 61.933 7.863 91.005 1.00 25.07 56 VAL B C 1
ATOM 1597 O O . VAL B 1 68 ? 62.773 8.071 90.129 1.00 24.02 56 VAL B O 1
ATOM 1601 N N . GLY B 1 69 ? 60.976 6.940 90.881 1.00 26.17 57 GLY B N 1
ATOM 1602 C CA . GLY B 1 69 ? 60.833 6.113 89.704 1.00 24.32 57 GLY B CA 1
ATOM 1603 C C . GLY B 1 69 ? 59.940 6.909 88.798 1.00 27.69 57 GLY B C 1
ATOM 1604 O O . GLY B 1 69 ? 58.893 7.400 89.222 1.00 24.55 57 GLY B O 1
ATOM 1605 N N . VAL B 1 70 ? 60.359 7.098 87.554 1.00 30.56 58 VAL B N 1
ATOM 1606 C CA . VAL B 1 70 ? 59.567 7.878 86.614 1.00 30.07 58 VAL B CA 1
ATOM 1607 C C . VAL B 1 70 ? 59.108 6.978 85.486 1.00 31.04 58 VAL B C 1
ATOM 1608 O O . VAL B 1 70 ? 59.933 6.397 84.780 1.00 32.68 58 VAL B O 1
ATOM 1612 N N . ASN B 1 71 ? 57.798 6.850 85.309 1.00 34.28 59 ASN B N 1
ATOM 1613 C CA . ASN B 1 71 ? 57.319 5.973 84.233 1.00 36.47 59 ASN B CA 1
ATOM 1614 C C . ASN B 1 71 ? 57.749 6.411 82.827 1.00 39.18 59 ASN B C 1
ATOM 1615 O O . ASN B 1 71 ? 57.588 7.578 82.470 1.00 39.74 59 ASN B O 1
ATOM 1620 N N . SER B 1 72 ? 58.219 5.526 81.953 1.00 39.21 60 SER B N 1
ATOM 1621 C CA . SER B 1 72 ? 58.571 5.985 80.587 1.00 39.28 60 SER B CA 1
ATOM 1622 C C . SER B 1 72 ? 57.317 6.325 79.737 1.00 42.30 60 SER B C 1
ATOM 1623 O O . SER B 1 72 ? 56.241 5.797 80.019 1.00 43.17 60 SER B O 1
ATOM 1626 N N . ASP B 1 73 ? 57.457 7.178 78.727 1.00 47.65 61 ASP B N 1
ATOM 1627 C CA . ASP B 1 73 ? 56.313 7.514 77.887 1.00 46.76 61 ASP B CA 1
ATOM 1628 C C . ASP B 1 73 ? 55.579 6.211 77.604 1.00 54.73 61 ASP B C 1
ATOM 1629 O O . ASP B 1 73 ? 54.387 6.073 77.881 1.00 54.95 61 ASP B O 1
ATOM 1634 N N . ALA B 1 74 ? 56.320 5.247 77.066 1.00 51.60 62 ALA B N 1
ATOM 1635 C CA . ALA B 1 74 ? 55.774 3.936 76.749 1.00 54.16 62 ALA B CA 1
ATOM 1636 C C . ALA B 1 74 ? 55.021 3.362 77.943 1.00 56.34 62 ALA B C 1
ATOM 1637 O O . ALA B 1 74 ? 53.900 2.875 77.797 1.00 61.96 62 ALA B O 1
ATOM 1639 N N . SER B 1 75 ? 55.634 3.414 79.123 1.00 54.36 63 SER B N 1
ATOM 1640 C CA . SER B 1 75 ? 54.980 2.888 80.311 1.00 50.02 63 SER B CA 1
ATOM 1641 C C . SER B 1 75 ? 53.635 3.576 80.614 1.00 48.59 63 SER B C 1
ATOM 1642 O O . SER B 1 75 ? 52.667 2.910 80.965 1.00 51.38 63 SER B O 1
ATOM 1645 N N . VAL B 1 76 ? 53.623 4.890 80.425 1.00 51.54 64 VAL B N 1
ATOM 1646 C CA . VAL B 1 76 ? 52.444 5.703 80.643 1.00 52.87 64 VAL B CA 1
ATOM 1647 C C . VAL B 1 76 ? 51.301 5.327 79.706 1.00 53.16 64 VAL B C 1
ATOM 1648 O O . VAL B 1 76 ? 50.139 5.523 80.059 1.00 59.99 64 VAL B O 1
ATOM 1652 N N . ARG B 1 77 ? 51.630 4.796 78.533 1.00 55.80 65 ARG B N 1
ATOM 1653 C CA . ARG B 1 77 ? 50.618 4.397 77.563 1.00 63.49 65 ARG B CA 1
ATOM 1654 C C . ARG B 1 77 ? 49.886 3.146 78.033 1.00 62.54 65 ARG B C 1
ATOM 1655 O O . ARG B 1 77 ? 48.760 2.876 77.615 1.00 65.99 65 ARG B O 1
ATOM 1663 N N . MET B 1 78 ? 50.488 2.394 78.924 1.00 61.43 66 MET B N 1
ATOM 1664 C CA . MET B 1 78 ? 49.850 1.209 79.430 1.00 61.61 66 MET B CA 1
ATOM 1665 C C . MET B 1 78 ? 48.946 1.363 80.681 1.00 66.65 66 MET B C 1
ATOM 1666 O O . MET B 1 78 ? 48.368 0.382 81.112 1.00 68.18 66 MET B O 1
ATOM 1671 N N . LEU B 1 79 ? 48.772 2.541 81.254 1.00 71.51 67 LEU B N 1
ATOM 1672 C CA . LEU B 1 79 ? 47.885 2.577 82.406 1.00 81.10 67 LEU B CA 1
ATOM 1673 C C . LEU B 1 79 ? 46.801 3.602 82.300 1.00 94.85 67 LEU B C 1
ATOM 1674 O O . LEU B 1 79 ? 46.934 4.568 81.562 1.00 96.50 67 LEU B O 1
ATOM 1679 N N . GLY B 1 80 ? 45.733 3.470 83.125 1.00 87.39 68 GLY B N 1
ATOM 1680 C CA . GLY B 1 80 ? 44.610 4.371 83.107 1.00 94.85 68 GLY B CA 1
ATOM 1681 C C . GLY B 1 80 ? 44.715 5.597 83.974 1.00 104.05 68 GLY B C 1
ATOM 1682 O O . GLY B 1 80 ? 43.720 6.311 84.093 1.00 109.03 68 GLY B O 1
ATOM 1683 N N . LYS B 1 81 ? 45.882 5.864 84.550 1.00 100.35 69 LYS B N 1
ATOM 1684 C CA . LYS B 1 81 ? 46.057 7.045 85.390 1.00 105.05 69 LYS B CA 1
ATOM 1685 C C . LYS B 1 81 ? 46.067 8.328 84.558 1.00 106.41 69 LYS B C 1
ATOM 1686 O O . LYS B 1 81 ? 46.731 8.399 83.523 1.00 104.07 69 LYS B O 1
ATOM 1692 N N . GLY B 1 82 ? 45.330 9.338 85.014 1.00 109.55 70 GLY B N 1
ATOM 1693 C CA . GLY B 1 82 ? 45.253 10.607 84.322 1.00 107.84 70 GLY B CA 1
ATOM 1694 C C . GLY B 1 82 ? 44.780 10.416 82.906 1.00 107.41 70 GLY B C 1
ATOM 1695 O O . GLY B 1 82 ? 43.702 9.880 82.656 1.00 107.79 70 GLY B O 1
ATOM 1696 N N . ASP B 1 83 ? 45.615 10.902 81.966 1.00 107.06 71 ASP B N 1
ATOM 1697 C CA . ASP B 1 83 ? 45.404 10.805 80.546 1.00 102.87 71 ASP B CA 1
ATOM 1698 C C . ASP B 1 83 ? 46.272 9.677 80.033 1.00 100.99 71 ASP B C 1
ATOM 1699 O O . ASP B 1 83 ? 47.291 9.335 80.644 1.00 98.58 71 ASP B O 1
ATOM 1704 N N . ASP B 1 84 ? 45.870 9.071 78.885 1.00 97.44 72 ASP B N 1
ATOM 1705 C CA . ASP B 1 84 ? 46.635 8.004 78.263 1.00 94.86 72 ASP B CA 1
ATOM 1706 C C . ASP B 1 84 ? 47.977 8.506 77.809 1.00 83.78 72 ASP B C 1
ATOM 1707 O O . ASP B 1 84 ? 48.954 7.759 77.887 1.00 77.36 72 ASP B O 1
ATOM 1712 N N . ARG B 1 85 ? 48.028 9.774 77.321 1.00 83.50 73 ARG B N 1
ATOM 1713 C CA . ARG B 1 85 ? 49.358 10.299 76.959 1.00 76.90 73 ARG B CA 1
ATOM 1714 C C . ARG B 1 85 ? 49.894 11.408 77.874 1.00 68.69 73 ARG B C 1
ATOM 1715 O O . ARG B 1 85 ? 49.119 12.080 78.553 1.00 73.16 73 ARG B O 1
ATOM 1723 N N . PRO B 1 86 ? 51.218 11.603 77.889 1.00 59.91 74 PRO B N 1
ATOM 1724 C CA . PRO B 1 86 ? 51.789 12.659 78.732 1.00 56.27 74 PRO B CA 1
ATOM 1725 C C . PRO B 1 86 ? 51.980 13.886 77.821 1.00 54.00 74 PRO B C 1
ATOM 1726 O O . PRO B 1 86 ? 51.898 13.787 76.596 1.00 64.49 74 PRO B O 1
ATOM 1730 N N . ILE B 1 87 ? 52.234 15.028 78.452 1.00 47.06 75 ILE B N 1
ATOM 1731 C CA . ILE B 1 87 ? 52.454 16.318 77.824 1.00 42.06 75 ILE B CA 1
ATOM 1732 C C . ILE B 1 87 ? 53.940 16.580 77.724 1.00 45.24 75 ILE B C 1
ATOM 1733 O O . ILE B 1 87 ? 54.395 17.313 76.844 1.00 47.32 75 ILE B O 1
ATOM 1738 N N . ASN B 1 88 ? 54.702 15.977 78.629 1.00 42.51 76 ASN B N 1
ATOM 1739 C CA . ASN B 1 88 ? 56.142 16.170 78.597 1.00 35.78 76 ASN B CA 1
ATOM 1740 C C . ASN B 1 88 ? 56.822 14.823 78.431 1.00 37.78 76 ASN B C 1
ATOM 1741 O O . ASN B 1 88 ? 56.381 13.824 78.995 1.00 35.66 76 ASN B O 1
ATOM 1746 N N . VAL B 1 89 ? 57.887 14.779 77.645 1.00 39.74 77 VAL B N 1
ATOM 1747 C CA . VAL B 1 89 ? 58.601 13.522 77.450 1.00 39.04 77 VAL B CA 1
ATOM 1748 C C . VAL B 1 89 ? 59.320 13.124 78.736 1.00 37.02 77 VAL B C 1
ATOM 1749 O O . VAL B 1 89 ? 59.571 13.965 79.606 1.00 40.70 77 VAL B O 1
ATOM 1753 N N . GLN B 1 90 ? 59.656 11.845 78.845 1.00 37.46 78 GLN B N 1
ATOM 1754 C CA . GLN B 1 90 ? 60.244 11.296 80.058 1.00 35.33 78 GLN B CA 1
ATOM 1755 C C . GLN B 1 90 ? 61.455 12.072 80.582 1.00 35.19 78 GLN B C 1
ATOM 1756 O O . GLN B 1 90 ? 61.595 12.261 81.789 1.00 35.02 78 GLN B O 1
ATOM 1762 N N . GLU B 1 91 ? 62.354 12.485 79.700 1.00 34.45 79 GLU B N 1
ATOM 1763 C CA . GLU B 1 91 ? 63.553 13.155 80.192 1.00 39.21 79 GLU B CA 1
ATOM 1764 C C . GLU B 1 91 ? 63.232 14.525 80.785 1.00 36.58 79 GLU B C 1
ATOM 1765 O O . GLU B 1 91 ? 63.921 14.966 81.695 1.00 39.47 79 GLU B O 1
ATOM 1771 N N . ASP B 1 92 ? 62.185 15.186 80.296 1.00 36.00 80 ASP B N 1
ATOM 1772 C CA . ASP B 1 92 ? 61.807 16.486 80.849 1.00 35.03 80 ASP B CA 1
ATOM 1773 C C . ASP B 1 92 ? 61.149 16.307 82.216 1.00 35.03 80 ASP B C 1
ATOM 1774 O O . ASP B 1 92 ? 61.362 17.112 83.135 1.00 36.82 80 ASP B O 1
ATOM 1779 N N . ARG B 1 93 ? 60.336 15.263 82.342 1.00 33.17 81 ARG B N 1
ATOM 1780 C CA . ARG B 1 93 ? 59.669 14.961 83.599 1.00 31.38 81 ARG B CA 1
ATOM 1781 C C . ARG B 1 93 ? 60.713 14.568 84.649 1.00 29.11 81 ARG B C 1
ATOM 1782 O O . ARG B 1 93 ? 60.609 14.937 85.832 1.00 27.84 81 ARG B O 1
ATOM 1790 N N . MET B 1 94 ? 61.742 13.851 84.210 1.00 26.23 82 MET B N 1
ATOM 1791 C CA . MET B 1 94 ? 62.796 13.431 85.122 1.00 29.60 82 MET B CA 1
ATOM 1792 C C . MET B 1 94 ? 63.680 14.626 85.523 1.00 30.96 82 MET B C 1
ATOM 1793 O O . MET B 1 94 ? 64.056 14.775 86.694 1.00 28.69 82 MET B O 1
ATOM 1798 N N . ALA B 1 95 ? 63.986 15.489 84.560 1.00 28.94 83 ALA B N 1
ATOM 1799 C CA . ALA B 1 95 ? 64.760 16.702 84.837 1.00 34.94 83 ALA B CA 1
ATOM 1800 C C . ALA B 1 95 ? 64.052 17.629 85.836 1.00 33.04 83 ALA B C 1
ATOM 1801 O O . ALA B 1 95 ? 64.691 18.198 86.713 1.00 34.41 83 ALA B O 1
ATOM 1803 N N . LEU B 1 96 ? 62.741 17.792 85.700 1.00 33.19 84 LEU B N 1
ATOM 1804 C CA . LEU B 1 96 ? 61.993 18.641 86.620 1.00 32.18 84 LEU B CA 1
ATOM 1805 C C . LEU B 1 96 ? 62.149 18.140 88.050 1.00 28.42 84 LEU B C 1
ATOM 1806 O O . LEU B 1 96 ? 62.482 18.901 88.963 1.00 26.66 84 LEU B O 1
ATOM 1811 N N . LEU B 1 97 ? 61.943 16.840 88.227 1.00 27.41 85 LEU B N 1
ATOM 1812 C CA . LEU B 1 97 ? 62.106 16.207 89.528 1.00 25.15 85 LEU B CA 1
ATOM 1813 C C . LEU B 1 97 ? 63.517 16.348 90.075 1.00 25.28 85 LEU B C 1
ATOM 1814 O O . LEU B 1 97 ? 63.702 16.620 91.264 1.00 22.27 85 LEU B O 1
ATOM 1819 N N . ALA B 1 98 ? 64.516 16.167 89.213 1.00 23.83 86 ALA B N 1
ATOM 1820 C CA . ALA B 1 98 ? 65.902 16.187 89.675 1.00 23.00 86 ALA B CA 1
ATOM 1821 C C . ALA B 1 98 ? 66.279 17.576 90.200 1.00 28.30 86 ALA B C 1
ATOM 1822 O O . ALA B 1 98 ? 67.197 17.718 91.011 1.00 25.65 86 ALA B O 1
ATOM 1824 N N . ALA B 1 99 ? 65.576 18.596 89.718 1.00 28.44 87 ALA B N 1
ATOM 1825 C CA . ALA B 1 99 ? 65.811 19.975 90.145 1.00 25.25 87 ALA B CA 1
ATOM 1826 C C . ALA B 1 99 ? 65.283 20.229 91.548 1.00 24.68 87 ALA B C 1
ATOM 1827 O O . ALA B 1 99 ? 65.579 21.256 92.145 1.00 27.61 87 ALA B O 1
ATOM 1829 N N . LEU B 1 100 ? 64.494 19.305 92.085 1.00 24.84 88 LEU B N 1
ATOM 1830 C CA . LEU B 1 100 ? 63.923 19.539 93.402 1.00 26.50 88 LEU B CA 1
ATOM 1831 C C . LEU B 1 100 ? 64.950 19.282 94.484 1.00 25.82 88 LEU B C 1
ATOM 1832 O O . LEU B 1 100 ? 65.691 18.301 94.433 1.00 27.71 88 LEU B O 1
ATOM 1837 N N . GLU B 1 101 ? 64.976 20.160 95.479 1.00 25.25 89 GLU B N 1
ATOM 1838 C CA . GLU B 1 101 ? 65.942 20.038 96.566 1.00 32.49 89 GLU B CA 1
ATOM 1839 C C . GLU B 1 101 ? 65.844 18.684 97.285 1.00 29.65 89 GLU B C 1
ATOM 1840 O O . GLU B 1 101 ? 66.849 18.074 97.641 1.00 24.31 89 GLU B O 1
ATOM 1846 N N . CYS B 1 102 ? 64.623 18.210 97.484 1.00 27.26 90 CYS B N 1
ATOM 1847 C CA . CYS B 1 102 ? 64.418 17.051 98.331 1.00 28.36 90 CYS B CA 1
ATOM 1848 C C . CYS B 1 102 ? 64.678 15.708 97.624 1.00 26.81 90 CYS B C 1
ATOM 1849 O O . CYS B 1 102 ? 64.707 14.667 98.278 1.00 27.91 90 CYS B O 1
ATOM 1852 N N . VAL B 1 103 ? 64.832 15.730 96.302 1.00 21.95 91 VAL B N 1
ATOM 1853 C CA . VAL B 1 103 ? 64.991 14.516 95.510 1.00 21.71 91 VAL B CA 1
ATOM 1854 C C . VAL B 1 103 ? 66.459 14.137 95.396 1.00 27.59 91 VAL B C 1
ATOM 1855 O O . VAL B 1 103 ? 67.289 15.008 95.125 1.00 25.36 91 VAL B O 1
ATOM 1859 N N . ASP B 1 104 ? 66.821 12.872 95.601 1.00 19.99 92 ASP B N 1
ATOM 1860 C CA . ASP B 1 104 ? 68.241 12.540 95.408 1.00 25.74 92 ASP B CA 1
ATOM 1861 C C . ASP B 1 104 ? 68.532 11.817 94.084 1.00 25.82 92 ASP B C 1
ATOM 1862 O O . ASP B 1 104 ? 69.554 12.067 93.442 1.00 25.12 92 ASP B O 1
ATOM 1867 N N . TRP B 1 105 ? 67.641 10.926 93.663 1.00 23.42 93 TRP B N 1
ATOM 1868 C CA . TRP B 1 105 ? 67.910 10.148 92.463 1.00 21.77 93 TRP B CA 1
ATOM 1869 C C . TRP B 1 105 ? 66.635 9.993 91.695 1.00 23.33 93 TRP B C 1
ATOM 1870 O O . TRP B 1 105 ? 65.577 9.779 92.299 1.00 20.66 93 TRP B O 1
ATOM 1881 N N . VAL B 1 106 ? 66.722 10.141 90.374 1.00 23.52 94 VAL B N 1
ATOM 1882 C CA . VAL B 1 106 ? 65.563 9.951 89.501 1.00 23.49 94 VAL B CA 1
ATOM 1883 C C . VAL B 1 106 ? 65.892 8.862 88.475 1.00 29.87 94 VAL B C 1
ATOM 1884 O O . VAL B 1 106 ? 66.909 8.966 87.771 1.00 32.51 94 VAL B O 1
ATOM 1888 N N . VAL B 1 107 ? 65.130 7.833 88.499 1.00 26.03 95 VAL B N 1
ATOM 1889 C CA . VAL B 1 107 ? 65.316 6.703 87.566 1.00 26.80 95 VAL B CA 1
ATOM 1890 C C . VAL B 1 107 ? 64.065 6.475 86.722 1.00 30.15 95 VAL B C 1
ATOM 1891 O O . VAL B 1 107 ? 62.946 6.450 87.251 1.00 33.61 95 VAL B O 1
ATOM 1895 N N . GLY B 1 108 ? 64.214 6.219 85.425 1.00 27.26 96 GLY B N 1
ATOM 1896 C CA . GLY B 1 108 ? 63.051 5.930 84.592 1.00 33.19 96 GLY B CA 1
ATOM 1897 C C . GLY B 1 108 ? 62.911 4.429 84.342 1.00 31.18 96 GLY B C 1
ATOM 1898 O O . GLY B 1 108 ? 63.919 3.765 84.102 1.00 35.87 96 GLY B O 1
ATOM 1899 N N . PHE B 1 109 ? 61.689 3.911 84.404 1.00 33.40 97 PHE B N 1
ATOM 1900 C CA . PHE B 1 109 ? 61.450 2.490 84.182 1.00 34.34 97 PHE B CA 1
ATOM 1901 C C . PHE B 1 109 ? 60.479 2.284 83.026 1.00 42.28 97 PHE B C 1
ATOM 1902 O O . PHE B 1 109 ? 59.593 3.107 82.797 1.00 35.16 97 PHE B O 1
ATOM 1910 N N . ASP B 1 110 ? 60.560 1.186 82.268 1.00 40.83 98 ASP B N 1
ATOM 1911 C CA . ASP B 1 110 ? 59.624 1.010 81.120 1.00 44.46 98 ASP B CA 1
ATOM 1912 C C . ASP B 1 110 ? 58.449 -0.010 81.191 1.00 43.47 98 ASP B C 1
ATOM 1913 O O . ASP B 1 110 ? 57.562 -0.017 80.338 1.00 44.68 98 ASP B O 1
ATOM 1918 N N . GLU B 1 111 ? 58.480 -0.852 82.212 1.00 38.99 99 GLU B N 1
ATOM 1919 C CA . GLU B 1 111 ? 57.554 -1.920 82.533 1.00 44.21 99 GLU B CA 1
ATOM 1920 C C . GLU B 1 111 ? 56.234 -1.277 82.927 1.00 47.99 99 GLU B C 1
ATOM 1921 O O . GLU B 1 111 ? 56.173 -0.065 83.184 1.00 48.55 99 GLU B O 1
ATOM 1927 N N . LYS B 1 112 ? 55.180 -2.082 82.999 1.00 47.43 100 LYS B N 1
ATOM 1928 C CA . LYS B 1 112 ? 53.865 -1.580 83.383 1.00 46.70 100 LYS B CA 1
ATOM 1929 C C . LYS B 1 112 ? 53.905 -0.981 84.787 1.00 44.09 100 LYS B C 1
ATOM 1930 O O . LYS B 1 112 ? 53.381 0.109 85.022 1.00 46.16 100 LYS B O 1
ATOM 1936 N N . THR B 1 113 ? 54.530 -1.699 85.715 1.00 43.18 101 THR B N 1
ATOM 1937 C CA . THR B 1 113 ? 54.649 -1.245 87.105 1.00 37.50 101 THR B CA 1
ATOM 1938 C C . THR B 1 113 ? 56.110 -1.029 87.510 1.00 36.85 101 THR B C 1
ATOM 1939 O O . THR B 1 113 ? 57.019 -1.333 86.737 1.00 37.27 101 THR B O 1
ATOM 1943 N N . PRO B 1 114 ? 56.341 -0.507 88.716 1.00 38.84 102 PRO B N 1
ATOM 1944 C CA . PRO B 1 114 ? 57.725 -0.272 89.173 1.00 34.47 102 PRO B CA 1
ATOM 1945 C C . PRO B 1 114 ? 58.340 -1.441 89.936 1.00 32.27 102 PRO B C 1
ATOM 1946 O O . PRO B 1 114 ? 59.415 -1.309 90.561 1.00 28.50 102 PRO B O 1
ATOM 1950 N N . VAL B 1 115 ? 57.683 -2.591 89.858 1.00 32.54 103 VAL B N 1
ATOM 1951 C CA . VAL B 1 115 ? 58.074 -3.733 90.677 1.00 28.58 103 VAL B CA 1
ATOM 1952 C C . VAL B 1 115 ? 59.522 -4.184 90.489 1.00 30.84 103 VAL B C 1
ATOM 1953 O O . VAL B 1 115 ? 60.251 -4.351 91.476 1.00 32.14 103 VAL B O 1
ATOM 1957 N N . SER B 1 116 ? 59.925 -4.370 89.236 1.00 29.63 104 SER B N 1
ATOM 1958 C CA . SER B 1 116 ? 61.281 -4.794 88.918 1.00 32.52 104 SER B CA 1
ATOM 1959 C C . SER B 1 116 ? 62.289 -3.745 89.371 1.00 34.35 104 SER B C 1
ATOM 1960 O O . SER B 1 116 ? 63.321 -4.077 89.957 1.00 35.95 104 SER B O 1
ATOM 1963 N N . LEU B 1 117 ? 61.991 -2.479 89.097 1.00 34.53 105 LEU B N 1
ATOM 1964 C CA . LEU B 1 117 ? 62.894 -1.381 89.492 1.00 30.67 105 LEU B CA 1
ATOM 1965 C C . LEU B 1 117 ? 63.121 -1.419 91.003 1.00 29.00 105 LEU B C 1
ATOM 1966 O O . LEU B 1 117 ? 64.261 -1.332 91.477 1.00 29.90 105 LEU B O 1
ATOM 1971 N N . ILE B 1 118 ? 62.030 -1.560 91.751 1.00 27.43 106 ILE B N 1
ATOM 1972 C CA . ILE B 1 118 ? 62.097 -1.638 93.203 1.00 28.46 106 ILE B CA 1
ATOM 1973 C C . ILE B 1 118 ? 62.913 -2.869 93.621 1.00 32.99 106 ILE B C 1
ATOM 1974 O O . ILE B 1 118 ? 63.634 -2.855 94.622 1.00 35.72 106 ILE B O 1
ATOM 1979 N N . GLU B 1 119 ? 62.816 -3.930 92.833 1.00 34.08 107 GLU B N 1
ATOM 1980 C CA . GLU B 1 119 ? 63.634 -5.115 93.072 1.00 41.08 107 GLU B CA 1
ATOM 1981 C C . GLU B 1 119 ? 65.114 -4.721 92.931 1.00 37.61 107 GLU B C 1
ATOM 1982 O O . GLU B 1 119 ? 65.941 -5.048 93.786 1.00 40.37 107 GLU B O 1
ATOM 1988 N N . ALA B 1 120 ? 65.471 -4.037 91.872 1.00 40.02 108 ALA B N 1
ATOM 1989 C CA . ALA B 1 120 ? 66.838 -3.648 91.660 1.00 40.24 108 ALA B CA 1
ATOM 1990 C C . ALA B 1 120 ? 67.430 -2.615 92.592 1.00 34.64 108 ALA B C 1
ATOM 1991 O O . ALA B 1 120 ? 68.553 -2.696 92.974 1.00 38.29 108 ALA B O 1
ATOM 1993 N N . VAL B 1 121 ? 66.577 -1.670 92.973 1.00 33.31 109 VAL B N 1
ATOM 1994 C CA . VAL B 1 121 ? 66.941 -0.600 93.884 1.00 31.90 109 VAL B CA 1
ATOM 1995 C C . VAL B 1 121 ? 66.936 -1.056 95.343 1.00 34.52 109 VAL B C 1
ATOM 1996 O O . VAL B 1 121 ? 67.760 -0.588 96.130 1.00 34.05 109 VAL B O 1
ATOM 2000 N N . HIS B 1 122 ? 66.025 -1.953 95.723 1.00 29.46 110 HIS B N 1
ATOM 2001 C CA . HIS B 1 122 ? 66.022 -2.377 97.111 1.00 33.13 110 HIS B CA 1
ATOM 2002 C C . HIS B 1 122 ? 65.801 -1.293 98.163 1.00 32.04 110 HIS B C 1
ATOM 2003 O O . HIS B 1 122 ? 66.455 -1.269 99.156 1.00 30.22 110 HIS B O 1
ATOM 2010 N N . PRO B 1 123 ? 64.826 -0.416 97.951 1.00 30.66 111 PRO B N 1
ATOM 2011 C CA . PRO B 1 123 ? 64.541 0.638 98.936 1.00 29.43 111 PRO B CA 1
ATOM 2012 C C . PRO B 1 123 ? 64.119 0.076 100.304 1.00 27.14 111 PRO B C 1
ATOM 2013 O O . PRO B 1 123 ? 63.506 -0.990 100.361 1.00 27.55 111 PRO B O 1
ATOM 2017 N N . ASP B 1 124 ? 64.445 0.788 101.383 1.00 25.70 112 ASP B N 1
ATOM 2018 C CA . ASP B 1 124 ? 64.102 0.371 102.734 1.00 27.49 112 ASP B CA 1
ATOM 2019 C C . ASP B 1 124 ? 62.694 0.842 103.073 1.00 26.38 112 ASP B C 1
ATOM 2020 O O . ASP B 1 124 ? 62.057 0.323 103.989 1.00 26.48 112 ASP B O 1
ATOM 2025 N N . ILE B 1 125 ? 62.207 1.833 102.336 1.00 22.96 113 ILE B N 1
ATOM 2026 C CA . ILE B 1 125 ? 60.871 2.363 102.582 1.00 22.36 113 ILE B CA 1
ATOM 2027 C C . ILE B 1 125 ? 60.147 2.710 101.287 1.00 23.26 113 ILE B C 1
ATOM 2028 O O . ILE B 1 125 ? 60.630 3.516 100.492 1.00 24.09 113 ILE B O 1
ATOM 2033 N N . LEU B 1 126 ? 58.985 2.098 101.082 1.00 23.15 114 LEU B N 1
ATOM 2034 C CA . LEU B 1 126 ? 58.202 2.352 99.893 1.00 24.98 114 LEU B CA 1
ATOM 2035 C C . LEU B 1 126 ? 57.062 3.244 100.301 1.00 24.48 114 LEU B C 1
ATOM 2036 O O . LEU B 1 126 ? 56.331 2.922 101.232 1.00 25.88 114 LEU B O 1
ATOM 2041 N N . VAL B 1 127 ? 56.886 4.374 99.631 1.00 29.10 115 VAL B N 1
ATOM 2042 C CA . VAL B 1 127 ? 55.828 5.274 100.060 1.00 22.89 115 VAL B CA 1
ATOM 2043 C C . VAL B 1 127 ? 54.972 5.666 98.875 1.00 26.23 115 VAL B C 1
ATOM 2044 O O . VAL B 1 127 ? 55.451 5.801 97.758 1.00 25.68 115 VAL B O 1
ATOM 2048 N N . LYS B 1 128 ? 53.679 5.790 99.128 1.00 29.69 116 LYS B N 1
ATOM 2049 C CA . LYS B 1 128 ? 52.745 6.235 98.129 1.00 28.53 116 LYS B CA 1
ATOM 2050 C C . LYS B 1 128 ? 51.926 7.384 98.683 1.00 26.48 116 LYS B C 1
ATOM 2051 O O . LYS B 1 128 ? 51.723 7.481 99.884 1.00 27.24 116 LYS B O 1
ATOM 2057 N N . GLY B 1 129 ? 51.505 8.283 97.809 1.00 27.42 117 GLY B N 1
ATOM 2058 C CA . GLY B 1 129 ? 50.691 9.408 98.225 1.00 31.21 117 GLY B CA 1
ATOM 2059 C C . GLY B 1 129 ? 49.230 9.150 97.964 1.00 36.53 117 GLY B C 1
ATOM 2060 O O . GLY B 1 129 ? 48.870 8.690 96.884 1.00 38.52 117 GLY B O 1
ATOM 2061 N N . GLY B 1 130 ? 48.404 9.390 98.979 1.00 36.44 118 GLY B N 1
ATOM 2062 C CA . GLY B 1 130 ? 46.971 9.176 98.905 1.00 39.08 118 GLY B CA 1
ATOM 2063 C C . GLY B 1 130 ? 46.499 8.091 99.857 1.00 48.18 118 GLY B C 1
ATOM 2064 O O . GLY B 1 130 ? 47.277 7.543 100.636 1.00 46.64 118 GLY B O 1
ATOM 2065 N N . ASP B 1 131 ? 45.223 7.739 99.776 1.00 52.74 119 ASP B N 1
ATOM 2066 C CA . ASP B 1 131 ? 44.694 6.677 100.622 1.00 55.94 119 ASP B CA 1
ATOM 2067 C C . ASP B 1 131 ? 44.757 5.529 99.618 1.00 53.03 119 ASP B C 1
ATOM 2068 O O . ASP B 1 131 ? 43.849 5.367 98.802 1.00 60.95 119 ASP B O 1
ATOM 2073 N N . TYR B 1 132 ? 45.785 4.691 99.712 1.00 53.73 120 TYR B N 1
ATOM 2074 C CA . TYR B 1 132 ? 45.910 3.526 98.834 1.00 53.22 120 TYR B CA 1
ATOM 2075 C C . TYR B 1 132 ? 46.151 2.290 99.701 1.00 40.95 120 TYR B C 1
ATOM 2076 O O . TYR B 1 132 ? 47.020 2.320 100.573 1.00 49.95 120 TYR B O 1
ATOM 2085 N N . ASP B 1 133 ? 45.403 1.217 99.462 1.00 45.88 121 ASP B N 1
ATOM 2086 C CA . ASP B 1 133 ? 45.604 -0.013 100.214 1.00 44.03 121 ASP B CA 1
ATOM 2087 C C . ASP B 1 133 ? 46.995 -0.467 99.805 1.00 43.62 121 ASP B C 1
ATOM 2088 O O . ASP B 1 133 ? 47.213 -0.841 98.653 1.00 44.40 121 ASP B O 1
ATOM 2093 N N . MET B 1 134 ? 47.944 -0.418 100.733 1.00 36.99 122 MET B N 1
ATOM 2094 C CA . MET B 1 134 ? 49.310 -0.777 100.400 1.00 37.82 122 MET B CA 1
ATOM 2095 C C . MET B 1 134 ? 49.389 -2.303 100.335 1.00 39.89 122 MET B C 1
ATOM 2096 O O . MET B 1 134 ? 50.202 -2.855 99.597 1.00 40.59 122 MET B O 1
ATOM 2101 N N . ASP B 1 135 ? 48.551 -2.991 101.105 1.00 41.00 123 ASP B N 1
ATOM 2102 C CA . ASP B 1 135 ? 48.555 -4.459 101.106 1.00 45.89 123 ASP B CA 1
ATOM 2103 C C . ASP B 1 135 ? 48.213 -5.063 99.745 1.00 38.24 123 ASP B C 1
ATOM 2104 O O . ASP B 1 135 ? 48.523 -6.214 99.482 1.00 41.54 123 ASP B O 1
ATOM 2109 N N . ALA B 1 136 ? 47.606 -4.274 98.871 1.00 38.33 124 ALA B N 1
ATOM 2110 C CA . ALA B 1 136 ? 47.206 -4.765 97.560 1.00 38.62 124 ALA B CA 1
ATOM 2111 C C . ALA B 1 136 ? 48.316 -4.602 96.532 1.00 39.49 124 ALA B C 1
ATOM 2112 O O . ALA B 1 136 ? 48.167 -5.017 95.392 1.00 42.81 124 ALA B O 1
ATOM 2114 N N . LEU B 1 137 ? 49.431 -4.001 96.928 1.00 38.12 125 LEU B N 1
ATOM 2115 C CA . LEU B 1 137 ? 50.534 -3.787 95.995 1.00 33.91 125 LEU B CA 1
ATOM 2116 C C . LEU B 1 137 ? 51.567 -4.888 96.143 1.00 30.58 125 LEU B C 1
ATOM 2117 O O . LEU B 1 137 ? 51.986 -5.217 97.255 1.00 32.65 125 LEU B O 1
ATOM 2122 N N . PRO B 1 13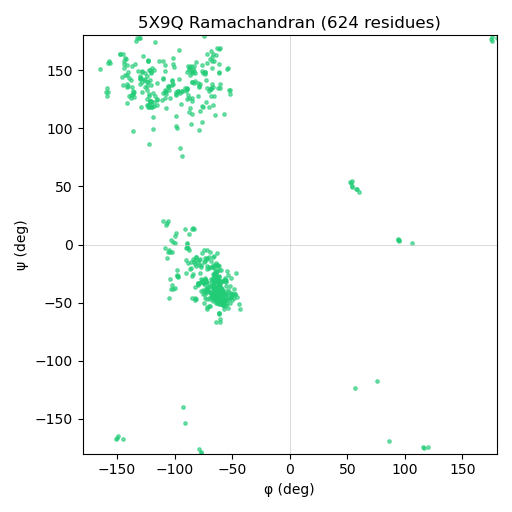8 ? 52.000 -5.457 95.019 1.00 30.95 126 PRO B N 1
ATOM 2123 C CA . PRO B 1 138 ? 53.066 -6.455 95.104 1.00 27.74 126 PRO B CA 1
ATOM 2124 C C . PRO B 1 138 ? 54.335 -5.893 95.754 1.00 33.59 126 PRO B C 1
ATOM 2125 O O . PRO B 1 138 ? 54.934 -6.560 96.616 1.00 30.33 126 PRO B O 1
ATOM 2129 N N . GLU B 1 139 ? 54.733 -4.675 95.380 1.00 32.79 127 GLU B N 1
ATOM 2130 C CA . GLU B 1 139 ? 55.992 -4.129 95.892 1.00 28.85 127 GLU B CA 1
ATOM 2131 C C . GLU B 1 139 ? 55.958 -3.908 97.394 1.00 30.18 127 GLU B C 1
ATOM 2132 O O . GLU B 1 139 ? 57.005 -3.931 98.039 1.00 33.46 127 GLU B O 1
ATOM 2138 N N . SER B 1 140 ? 54.773 -3.711 97.971 1.00 32.62 128 SER B N 1
ATOM 2139 C CA . SER B 1 140 ? 54.698 -3.606 99.424 1.00 30.88 128 SER B CA 1
ATOM 2140 C C . SER B 1 140 ? 55.170 -4.901 100.102 1.00 32.51 128 SER B C 1
ATOM 2141 O O . SER B 1 140 ? 56.027 -4.865 100.988 1.00 29.41 128 SER B O 1
ATOM 2144 N N . ALA B 1 141 ? 54.666 -6.041 99.640 1.00 32.04 129 ALA B N 1
ATOM 2145 C CA . ALA B 1 141 ? 55.060 -7.330 100.202 1.00 28.37 129 ALA B CA 1
ATOM 2146 C C . ALA B 1 141 ? 56.531 -7.547 99.962 1.00 30.75 129 ALA B C 1
ATOM 2147 O O . ALA B 1 141 ? 57.268 -8.010 100.843 1.00 30.32 129 ALA B O 1
ATOM 2149 N N . LEU B 1 142 ? 56.976 -7.186 98.769 1.00 30.83 130 LEU B N 1
ATOM 2150 C CA . LEU B 1 142 ? 58.384 -7.362 98.434 1.00 32.82 130 LEU B CA 1
ATOM 2151 C C . LEU B 1 142 ? 59.259 -6.604 99.434 1.00 32.34 130 LEU B C 1
ATOM 2152 O O . LEU B 1 142 ? 60.171 -7.169 100.037 1.00 32.75 130 LEU B O 1
ATOM 2157 N N . VAL B 1 143 ? 58.952 -5.330 99.636 1.00 29.00 131 VAL B N 1
ATOM 2158 C CA . VAL B 1 143 ? 59.747 -4.480 100.505 1.00 25.47 131 VAL B CA 1
ATOM 2159 C C . VAL B 1 143 ? 59.633 -4.935 101.962 1.00 25.15 131 VAL B C 1
ATOM 2160 O O . VAL B 1 143 ? 60.622 -4.975 102.695 1.00 26.65 131 VAL B O 1
ATOM 2164 N N . ARG B 1 144 ? 58.421 -5.261 102.390 1.00 28.65 132 ARG B N 1
ATOM 2165 C CA . ARG B 1 144 ? 58.239 -5.794 103.727 1.00 30.73 132 ARG B CA 1
ATOM 2166 C C . ARG B 1 144 ? 58.953 -7.133 103.877 1.00 31.18 132 ARG B C 1
ATOM 2167 O O . ARG B 1 144 ? 59.454 -7.464 104.957 1.00 34.29 132 ARG B O 1
ATOM 2175 N N . GLY B 1 145 ? 59.029 -7.883 102.782 1.00 26.00 133 GLY B N 1
ATOM 2176 C CA . GLY B 1 145 ? 59.681 -9.179 102.802 1.00 29.06 133 GLY B CA 1
ATOM 2177 C C . GLY B 1 145 ? 61.141 -9.155 103.229 1.00 33.38 133 GLY B C 1
ATOM 2178 O O . GLY B 1 145 ? 61.606 -10.108 103.849 1.00 35.49 133 GLY B O 1
ATOM 2179 N N . TRP B 1 146 ? 61.868 -8.077 102.939 1.00 31.57 134 TRP B N 1
ATOM 2180 C CA . TRP B 1 146 ? 63.262 -8.024 103.354 1.00 26.41 134 TRP B CA 1
ATOM 2181 C C . TRP B 1 146 ? 63.481 -7.098 104.532 1.00 28.08 134 TRP B C 1
ATOM 2182 O O . TRP B 1 146 ? 64.602 -6.656 104.774 1.00 26.89 134 TRP B O 1
ATOM 2193 N N . GLY B 1 147 ? 62.404 -6.813 105.263 1.00 29.77 135 GLY B N 1
ATOM 2194 C CA . GLY B 1 147 ? 62.479 -6.047 106.495 1.00 30.96 135 GLY B CA 1
ATOM 2195 C C . GLY B 1 147 ? 62.227 -4.554 106.338 1.00 31.87 135 GLY B C 1
ATOM 2196 O O . GLY B 1 147 ? 62.351 -3.809 107.303 1.00 36.33 135 GLY B O 1
ATOM 2197 N N . GLY B 1 148 ? 61.906 -4.119 105.121 1.00 26.60 136 GLY B N 1
ATOM 2198 C CA . GLY B 1 148 ? 61.574 -2.725 104.834 1.00 27.33 136 GLY B CA 1
ATOM 2199 C C . GLY B 1 148 ? 60.147 -2.320 105.216 1.00 26.50 136 GLY B C 1
ATOM 2200 O O . GLY B 1 148 ? 59.400 -3.092 105.824 1.00 25.13 136 GLY B O 1
ATOM 2201 N N . ARG B 1 149 ? 59.783 -1.081 104.892 1.00 28.46 137 ARG B N 1
ATOM 2202 C CA . ARG B 1 149 ? 58.450 -0.560 105.179 1.00 25.38 137 ARG B CA 1
ATOM 2203 C C . ARG B 1 149 ? 57.739 -0.076 103.922 1.00 25.65 137 ARG B C 1
ATOM 2204 O O . ARG B 1 149 ? 58.374 0.351 102.949 1.00 25.97 137 ARG B O 1
ATOM 2212 N N . ALA B 1 150 ? 56.421 -0.160 103.933 1.00 24.84 138 ALA B N 1
ATOM 2213 C CA . ALA B 1 150 ? 55.618 0.383 102.848 1.00 27.53 138 ALA B CA 1
ATOM 2214 C C . ALA B 1 150 ? 54.445 1.114 103.486 1.00 28.12 138 ALA B C 1
ATOM 2215 O O . ALA B 1 150 ? 53.788 0.580 104.375 1.00 25.51 138 ALA B O 1
ATOM 2217 N N . LEU B 1 151 ? 54.172 2.333 103.054 1.00 22.97 139 LEU B N 1
ATOM 2218 C CA . LEU B 1 151 ? 53.111 3.071 103.701 1.00 24.61 139 LEU B CA 1
ATOM 2219 C C . LEU B 1 151 ? 52.573 4.144 102.786 1.00 26.80 139 LEU B C 1
ATOM 2220 O O . LEU B 1 151 ? 53.226 4.534 101.823 1.00 23.75 139 LEU B O 1
ATOM 2225 N N . ALA B 1 152 ? 51.344 4.562 103.066 1.00 26.14 140 ALA B N 1
ATOM 2226 C CA . ALA B 1 152 ? 50.724 5.654 102.344 1.00 28.50 140 ALA B CA 1
ATOM 2227 C C . ALA B 1 152 ? 50.767 6.929 103.188 1.00 27.55 140 ALA B C 1
ATOM 2228 O O . ALA B 1 152 ? 50.621 6.878 104.412 1.00 29.68 140 ALA B O 1
ATOM 2230 N N . ILE B 1 153 ? 51.019 8.064 102.551 1.00 24.97 141 ILE B N 1
ATOM 2231 C CA . ILE B 1 153 ? 50.980 9.340 103.252 1.00 25.81 141 ILE B CA 1
ATOM 2232 C C . ILE B 1 153 ? 50.108 10.262 102.433 1.00 28.26 141 ILE B C 1
ATOM 2233 O O . ILE B 1 153 ? 50.019 10.089 101.213 1.00 29.78 141 ILE B O 1
ATOM 2238 N N . PRO B 1 154 ? 49.355 11.145 103.112 1.00 28.03 142 PRO B N 1
ATOM 2239 C CA . PRO B 1 154 ? 48.409 11.953 102.336 1.00 33.54 142 PRO B CA 1
ATOM 2240 C C . PRO B 1 154 ? 49.083 12.836 101.258 1.00 30.70 142 PRO B C 1
ATOM 2241 O O . PRO B 1 154 ? 50.152 13.414 101.447 1.00 35.09 142 PRO B O 1
ATOM 2245 N N . PHE B 1 155 ? 48.470 12.808 100.079 1.00 34.38 143 PHE B N 1
ATOM 2246 C CA . PHE B 1 155 ? 48.877 13.555 98.900 1.00 35.12 143 PHE B CA 1
ATOM 2247 C C . PHE B 1 155 ? 47.734 14.431 98.395 1.00 36.26 143 PHE B C 1
ATOM 2248 O O . PHE B 1 155 ? 46.644 13.929 98.125 1.00 38.44 143 PHE B O 1
ATOM 2256 N N . GLU B 1 156 ? 47.969 15.730 98.254 1.00 39.64 144 GLU B N 1
ATOM 2257 C CA . GLU B 1 156 ? 46.917 16.629 97.783 1.00 45.05 144 GLU B CA 1
ATOM 2258 C C . GLU B 1 156 ? 46.845 16.739 96.258 1.00 44.62 144 GLU B C 1
ATOM 2259 O O . GLU B 1 156 ? 47.760 17.268 95.626 1.00 42.64 144 GLU B O 1
ATOM 2265 N N . HIS B 1 157 ? 45.748 16.257 95.683 1.00 46.94 145 HIS B N 1
ATOM 2266 C CA . HIS B 1 157 ? 45.546 16.322 94.241 1.00 53.22 145 HIS B CA 1
ATOM 2267 C C . HIS B 1 157 ? 44.899 17.654 93.873 1.00 46.48 145 HIS B C 1
ATOM 2268 O O . HIS B 1 157 ? 44.155 18.230 94.667 1.00 47.22 145 HIS B O 1
ATOM 2275 N N . ASP B 1 158 ? 45.185 18.141 92.670 1.00 43.09 146 ASP B N 1
ATOM 2276 C CA . ASP B 1 158 ? 44.634 19.410 92.209 1.00 52.45 146 ASP B CA 1
ATOM 2277 C C . ASP B 1 158 ? 43.282 19.067 91.564 1.00 47.48 146 ASP B C 1
ATOM 2278 O O . ASP B 1 158 ? 43.101 17.953 91.072 1.00 47.63 146 ASP B O 1
ATOM 2283 N N . ARG B 1 159 ? 42.337 20.004 91.568 1.00 50.24 147 ARG B N 1
ATOM 2284 C CA . ARG B 1 159 ? 41.022 19.761 91.002 1.00 45.17 147 ARG B CA 1
ATOM 2285 C C . ARG B 1 159 ? 41.127 19.449 89.515 1.00 46.39 147 ARG B C 1
ATOM 2286 O O . ARG B 1 159 ? 42.036 19.938 88.837 1.00 45.57 147 ARG B O 1
ATOM 2294 N N . SER B 1 160 ? 40.221 18.608 89.021 1.00 44.71 148 SER B N 1
ATOM 2295 C CA . SER B 1 160 ? 40.268 18.148 87.632 1.00 46.16 148 SER B CA 1
ATOM 2296 C C . SER B 1 160 ? 40.256 19.301 86.640 1.00 44.06 148 SER B C 1
ATOM 2297 O O . SER B 1 160 ? 40.840 19.219 85.553 1.00 39.02 148 SER B O 1
ATOM 2300 N N . THR B 1 161 ? 39.634 20.400 87.046 1.00 40.95 149 THR B N 1
ATOM 2301 C CA . THR B 1 161 ? 39.489 21.535 86.162 1.00 40.63 149 THR B CA 1
ATOM 2302 C C . THR B 1 161 ? 40.809 22.191 85.940 1.00 40.87 149 THR B C 1
ATOM 2303 O O . THR B 1 161 ? 41.228 22.424 84.806 1.00 44.72 149 THR B O 1
ATOM 2307 N N . THR B 1 162 ? 41.449 22.509 87.048 1.00 41.42 150 THR B N 1
ATOM 2308 C CA . THR B 1 162 ? 42.782 23.068 87.049 1.00 43.31 150 THR B CA 1
ATOM 2309 C C . THR B 1 162 ? 43.711 22.155 86.242 1.00 46.67 150 THR B C 1
ATOM 2310 O O . THR B 1 162 ? 44.501 22.621 85.414 1.00 47.99 150 THR B O 1
ATOM 2314 N N . ALA B 1 163 ? 43.635 20.852 86.508 1.00 42.70 151 ALA B N 1
ATOM 2315 C CA . ALA B 1 163 ? 44.414 19.872 85.755 1.00 41.21 151 ALA B CA 1
ATOM 2316 C C . ALA B 1 163 ? 44.157 19.987 84.246 1.00 46.90 151 ALA B C 1
ATOM 2317 O O . ALA B 1 163 ? 45.104 20.035 83.449 1.00 50.16 151 ALA B O 1
ATOM 2319 N N . LEU B 1 164 ? 42.889 20.047 83.846 1.00 44.94 152 LEU B N 1
ATOM 2320 C CA . LEU B 1 164 ? 42.575 20.164 82.425 1.00 44.64 152 LEU B CA 1
ATOM 2321 C C . LEU B 1 164 ? 43.035 21.478 81.865 1.00 43.62 152 LEU B C 1
ATOM 2322 O O . LEU B 1 164 ? 43.397 21.555 80.693 1.00 47.67 152 LEU B O 1
ATOM 2327 N N . LEU B 1 165 ? 43.022 22.519 82.691 1.00 46.79 153 LEU B N 1
ATOM 2328 C CA . LEU B 1 165 ? 43.452 23.844 82.257 1.00 52.42 153 LEU B CA 1
ATOM 2329 C C . LEU B 1 165 ? 44.968 23.824 82.112 1.00 55.95 153 LEU B C 1
ATOM 2330 O O . LEU B 1 165 ? 45.534 24.506 81.259 1.00 59.68 153 LEU B O 1
ATOM 2335 N N . LYS B 1 166 ? 45.616 23.029 82.958 1.00 53.78 154 LYS B N 1
ATOM 2336 C CA . LYS B 1 166 ? 47.082 22.948 83.000 1.00 58.76 154 LYS B CA 1
ATOM 2337 C C . LYS B 1 166 ? 47.605 22.266 81.735 1.00 57.22 154 LYS B C 1
ATOM 2338 O O . LYS B 1 166 ? 48.552 22.748 81.095 1.00 68.48 154 LYS B O 1
ATOM 2344 N N . LYS B 1 167 ? 46.962 21.158 81.417 1.00 58.20 155 LYS B N 1
ATOM 2345 C CA . LYS B 1 167 ? 47.301 20.347 80.239 1.00 65.58 155 LYS B CA 1
ATOM 2346 C C . LYS B 1 167 ? 47.199 21.195 78.971 1.00 72.78 155 LYS B C 1
ATOM 2347 O O . LYS B 1 167 ? 48.098 21.179 78.118 1.00 79.46 155 LYS B O 1
ATOM 2353 N N . VAL B 1 168 ? 46.094 21.915 78.893 1.00 73.91 156 VAL B N 1
ATOM 2354 C CA . VAL B 1 168 ? 45.794 22.800 77.759 1.00 75.18 156 VAL B CA 1
ATOM 2355 C C . VAL B 1 168 ? 46.907 23.836 77.597 1.00 80.77 156 VAL B C 1
ATOM 2356 O O . VAL B 1 168 ? 47.401 24.073 76.484 1.00 84.55 156 VAL B O 1
ATOM 2360 N N . ARG B 1 169 ? 47.264 24.423 78.724 1.00 78.64 157 ARG B N 1
ATOM 2361 C CA . ARG B 1 169 ? 48.314 25.449 78.794 1.00 76.25 157 ARG B CA 1
ATOM 2362 C C . ARG B 1 169 ? 49.630 24.890 78.249 1.00 81.56 157 ARG B C 1
ATOM 2363 O O . ARG B 1 169 ? 50.312 25.537 77.441 1.00 88.67 157 ARG B O 1
ATOM 2371 N N . ALA B 1 170 ? 49.940 23.696 78.718 1.00 80.89 158 ALA B N 1
ATOM 2372 C CA . ALA B 1 170 ? 51.161 22.975 78.328 1.00 82.96 158 ALA B CA 1
ATOM 2373 C C . ALA B 1 170 ? 51.191 22.782 76.810 1.00 83.52 158 ALA B C 1
ATOM 2374 O O . ALA B 1 170 ? 52.213 23.034 76.154 1.00 87.60 158 ALA B O 1
ATOM 2376 N N . GLN B 1 171 ? 50.056 22.339 76.302 1.00 83.39 159 GLN B N 1
ATOM 2377 C CA . GLN B 1 171 ? 49.866 22.085 74.867 1.00 86.86 159 GLN B CA 1
ATOM 2378 C C . GLN B 1 171 ? 50.140 23.362 74.069 1.00 90.65 159 GLN B C 1
ATOM 2379 O O . GLN B 1 171 ? 50.857 23.340 73.057 1.00 90.01 159 GLN B O 1
ATOM 2385 N N . SER B 1 172 ? 49.554 24.437 74.559 1.00 89.55 160 SER B N 1
ATOM 2386 C CA . SER B 1 172 ? 49.684 25.769 73.948 1.00 84.70 160 SER B CA 1
ATOM 2387 C C . SER B 1 172 ? 51.160 26.168 73.873 1.00 86.30 160 SER B C 1
ATOM 2388 O O . SER B 1 172 ? 51.643 26.636 72.832 1.00 89.10 160 SER B O 1
ATOM 2391 N N . ALA C 1 15 ? 99.081 24.689 103.730 1.00 61.38 3 ALA C N 1
ATOM 2392 C CA . ALA C 1 15 ? 98.947 23.724 104.820 1.00 65.62 3 ALA C CA 1
ATOM 2393 C C . ALA C 1 15 ? 97.501 23.221 104.944 1.00 63.25 3 ALA C C 1
ATOM 2394 O O . ALA C 1 15 ? 97.255 22.062 105.305 1.00 67.01 3 ALA C O 1
ATOM 2396 N N . SER C 1 16 ? 96.540 24.101 104.678 1.00 57.71 4 SER C N 1
ATOM 2397 C CA . SER C 1 16 ? 95.137 23.705 104.748 1.00 55.14 4 SER C CA 1
ATOM 2398 C C . SER C 1 16 ? 94.803 22.709 103.646 1.00 50.52 4 SER C C 1
ATOM 2399 O O . SER C 1 16 ? 94.179 21.690 103.911 1.00 54.84 4 SER C O 1
ATOM 2402 N N . PHE C 1 17 ? 95.246 22.977 102.418 1.00 49.78 5 PHE C N 1
ATOM 2403 C CA . PHE C 1 17 ? 94.875 22.108 101.304 1.00 46.89 5 PHE C CA 1
ATOM 2404 C C . PHE C 1 17 ? 95.688 20.826 101.299 1.00 43.80 5 PHE C C 1
ATOM 2405 O O . PHE C 1 17 ? 95.359 19.894 100.571 1.00 42.60 5 PHE C O 1
ATOM 2413 N N . GLU C 1 18 ? 96.746 20.778 102.098 1.00 43.81 6 GLU C N 1
ATOM 2414 C CA . GLU C 1 18 ? 97.547 19.568 102.191 1.00 45.86 6 GLU C CA 1
ATOM 2415 C C . GLU C 1 18 ? 96.811 18.448 102.947 1.00 41.20 6 GLU C C 1
ATOM 2416 O O . GLU C 1 18 ? 97.249 17.308 102.925 1.00 41.17 6 GLU C O 1
ATOM 2422 N N . ARG C 1 19 ? 95.636 18.759 103.474 1.00 44.37 7 ARG C N 1
ATOM 2423 C CA . ARG C 1 19 ? 94.824 17.744 104.122 1.00 43.18 7 ARG C CA 1
ATOM 2424 C C . ARG C 1 19 ? 94.176 16.813 103.076 1.00 36.39 7 ARG C C 1
ATOM 2425 O O . ARG C 1 19 ? 93.527 15.834 103.446 1.00 36.64 7 ARG C O 1
ATOM 2433 N N . LYS C 1 20 ? 94.346 17.107 101.782 1.00 34.68 8 LYS C N 1
ATOM 2434 C CA . LYS C 1 20 ? 93.767 16.278 100.748 1.00 31.18 8 LYS C CA 1
ATOM 2435 C C . LYS C 1 20 ? 94.725 15.170 100.333 1.00 30.74 8 LYS C C 1
ATOM 2436 O O . LYS C 1 20 ? 94.326 14.224 99.652 1.00 31.25 8 LYS C O 1
ATOM 2442 N N . LEU C 1 21 ? 95.984 15.296 100.742 1.00 30.07 9 LEU C N 1
ATOM 2443 C CA . LEU C 1 21 ? 96.992 14.293 100.432 1.00 34.54 9 LEU C CA 1
ATOM 2444 C C . LEU C 1 21 ? 96.733 13.116 101.357 1.00 35.62 9 LEU C C 1
ATOM 2445 O O . LEU C 1 21 ? 96.777 13.260 102.578 1.00 35.30 9 LEU C O 1
ATOM 2450 N N . ILE C 1 22 ? 96.451 11.953 100.780 1.00 33.91 10 ILE C N 1
ATOM 2451 C CA . ILE C 1 22 ? 96.155 10.789 101.585 1.00 32.64 10 ILE C CA 1
ATOM 2452 C C . ILE C 1 22 ? 96.790 9.548 101.024 1.00 26.92 10 ILE C C 1
ATOM 2453 O O . ILE C 1 22 ? 96.892 9.370 99.810 1.00 30.05 10 ILE C O 1
ATOM 2458 N N . THR C 1 23 ? 97.242 8.676 101.920 1.00 29.89 11 THR C N 1
ATOM 2459 C CA . THR C 1 23 ? 97.880 7.429 101.519 1.00 30.33 11 THR C CA 1
ATOM 2460 C C . THR C 1 23 ? 96.815 6.444 101.064 1.00 32.16 11 THR C C 1
ATOM 2461 O O . THR C 1 23 ? 95.661 6.535 101.481 1.00 33.13 11 THR C O 1
ATOM 2465 N N . ARG C 1 24 ? 97.196 5.503 100.207 1.00 32.87 12 ARG C N 1
ATOM 2466 C CA . ARG C 1 24 ? 96.235 4.526 99.717 1.00 27.74 12 ARG C CA 1
ATOM 2467 C C . ARG C 1 24 ? 95.466 3.879 100.870 1.00 33.42 12 ARG C C 1
ATOM 2468 O O . ARG C 1 24 ? 94.238 3.733 100.810 1.00 34.93 12 ARG C O 1
ATOM 2476 N N . ASP C 1 25 ? 96.181 3.508 101.926 1.00 31.40 13 ASP C N 1
ATOM 2477 C CA . ASP C 1 25 ? 95.563 2.796 103.044 1.00 31.56 13 ASP C CA 1
ATOM 2478 C C . ASP C 1 25 ? 94.557 3.644 103.810 1.00 31.10 13 ASP C C 1
ATOM 2479 O O . ASP C 1 25 ? 93.499 3.167 104.191 1.00 25.47 13 ASP C O 1
ATOM 2484 N N . ALA C 1 26 ? 94.908 4.889 104.094 1.00 34.37 14 ALA C N 1
ATOM 2485 C CA . ALA C 1 26 ? 93.967 5.747 104.802 1.00 29.32 14 ALA C CA 1
ATOM 2486 C C . ALA C 1 26 ? 92.721 5.990 103.948 1.00 28.34 14 ALA C C 1
ATOM 2487 O O . ALA C 1 26 ? 91.616 6.045 104.483 1.00 32.57 14 ALA C O 1
ATOM 2489 N N . LEU C 1 27 ? 92.895 6.133 102.629 1.00 29.67 15 LEU C N 1
ATOM 2490 C CA . LEU C 1 27 ? 91.767 6.412 101.737 1.00 28.80 15 LEU C CA 1
ATOM 2491 C C . LEU C 1 27 ? 90.808 5.253 101.650 1.00 29.03 15 LEU C C 1
ATOM 2492 O O . LEU C 1 27 ? 89.593 5.458 101.711 1.00 30.02 15 LEU C O 1
ATOM 2497 N N . ALA C 1 28 ? 91.356 4.042 101.533 1.00 28.11 16 ALA C N 1
ATOM 2498 C CA . ALA C 1 28 ? 90.547 2.818 101.508 1.00 28.36 16 ALA C CA 1
ATOM 2499 C C . ALA C 1 28 ? 89.758 2.680 102.806 1.00 26.89 16 ALA C C 1
ATOM 2500 O O . ALA C 1 28 ? 88.588 2.297 102.790 1.00 29.38 16 ALA C O 1
ATOM 2502 N N . ALA C 1 29 ? 90.382 3.014 103.934 1.00 27.07 17 ALA C N 1
ATOM 2503 C CA . ALA C 1 29 ? 89.659 2.971 105.212 1.00 27.46 17 ALA C CA 1
ATOM 2504 C C . ALA C 1 29 ? 88.529 4.026 105.248 1.00 26.66 17 ALA C C 1
ATOM 2505 O O . ALA C 1 29 ? 87.436 3.802 105.774 1.00 24.62 17 ALA C O 1
ATOM 2507 N N . MET C 1 30 ? 88.788 5.190 104.654 1.00 25.01 18 MET C N 1
ATOM 2508 C CA . MET C 1 30 ? 87.801 6.281 104.626 1.00 31.78 18 MET C CA 1
ATOM 2509 C C . MET C 1 30 ? 86.836 6.280 103.428 1.00 32.16 18 MET C C 1
ATOM 2510 O O . MET C 1 30 ? 85.981 7.158 103.308 1.00 34.77 18 MET C O 1
ATOM 2515 N N . ARG C 1 31 ? 86.969 5.289 102.555 1.00 25.84 19 ARG C N 1
ATOM 2516 C CA . ARG C 1 31 ? 86.130 5.190 101.360 1.00 25.96 19 ARG C CA 1
ATOM 2517 C C . ARG C 1 31 ? 84.619 5.008 101.575 1.00 28.92 19 ARG C C 1
ATOM 2518 O O . ARG C 1 31 ? 83.816 5.734 100.987 1.00 29.28 19 ARG C O 1
ATOM 2526 N N . ALA C 1 32 ? 84.263 4.033 102.405 1.00 24.80 20 ALA C N 1
ATOM 2527 C CA . ALA C 1 32 ? 82.870 3.713 102.697 1.00 26.11 20 ALA C CA 1
ATOM 2528 C C . ALA C 1 32 ? 82.016 4.909 103.113 1.00 27.90 20 ALA C C 1
ATOM 2529 O O . ALA C 1 32 ? 80.807 4.917 102.881 1.00 27.87 20 ALA C O 1
ATOM 2531 N N . SER C 1 33 ? 82.630 5.914 103.730 1.00 27.52 21 SER C N 1
ATOM 2532 C CA . SER C 1 33 ? 81.870 7.071 104.165 1.00 31.39 21 SER C CA 1
ATOM 2533 C C . SER C 1 33 ? 81.952 8.316 103.237 1.00 32.15 21 SER C C 1
ATOM 2534 O O . SER C 1 33 ? 81.419 9.374 103.570 1.00 32.40 21 SER C O 1
ATOM 2537 N N . LEU C 1 34 ? 82.575 8.172 102.064 1.00 25.66 22 LEU C N 1
ATOM 2538 C CA . LEU C 1 34 ? 82.572 9.226 101.041 1.00 23.95 22 LEU C CA 1
ATOM 2539 C C . LEU C 1 34 ? 81.196 9.324 100.361 1.00 27.24 22 LEU C C 1
ATOM 2540 O O . LEU C 1 34 ? 80.498 8.327 100.245 1.00 29.80 22 LEU C O 1
ATOM 2545 N N . PRO C 1 35 ? 80.788 10.536 99.922 1.00 26.98 23 PRO C N 1
ATOM 2546 C CA . PRO C 1 35 ? 79.473 10.733 99.290 1.00 26.36 23 PRO C CA 1
ATOM 2547 C C . PRO C 1 35 ? 79.402 10.067 97.921 1.00 27.86 23 PRO C C 1
ATOM 2548 O O . PRO C 1 35 ? 80.325 10.218 97.111 1.00 26.29 23 PRO C O 1
ATOM 2552 N N . ALA C 1 36 ? 78.336 9.342 97.646 1.00 25.25 24 ALA C N 1
ATOM 2553 C CA . ALA C 1 36 ? 78.215 8.754 96.325 1.00 24.59 24 ALA C CA 1
ATOM 2554 C C . ALA C 1 36 ? 77.674 9.837 95.421 1.00 26.83 24 ALA C C 1
ATOM 2555 O O . ALA C 1 36 ? 76.959 10.721 95.875 1.00 23.70 24 ALA C O 1
ATOM 2557 N N . PRO C 1 37 ? 78.059 9.820 94.147 1.00 24.55 25 PRO C N 1
ATOM 2558 C CA . PRO C 1 37 ? 79.014 8.933 93.477 1.00 24.35 25 PRO C CA 1
ATOM 2559 C C . PRO C 1 37 ? 80.465 9.413 93.609 1.00 25.08 25 PRO C C 1
ATOM 2560 O O . PRO C 1 37 ? 80.720 10.613 93.557 1.00 20.91 25 PRO C O 1
ATOM 2564 N N . VAL C 1 38 ? 81.395 8.488 93.817 1.00 24.46 26 VAL C N 1
ATOM 2565 C CA . VAL C 1 38 ? 82.814 8.817 93.904 1.00 24.71 26 VAL C CA 1
ATOM 2566 C C . VAL C 1 38 ? 83.458 8.780 92.535 1.00 23.53 26 VAL C C 1
ATOM 2567 O O . VAL C 1 38 ? 83.376 7.766 91.833 1.00 24.05 26 VAL C O 1
ATOM 2571 N N . VAL C 1 39 ? 84.099 9.882 92.159 1.00 21.92 27 VAL C N 1
ATOM 2572 C CA . VAL C 1 39 ? 84.769 9.986 90.870 1.00 26.38 27 VAL C CA 1
ATOM 2573 C C . VAL C 1 39 ? 86.281 9.880 91.039 1.00 25.38 27 VAL C C 1
ATOM 2574 O O . VAL C 1 39 ? 86.866 10.523 91.911 1.00 25.90 27 VAL C O 1
ATOM 2578 N N . PHE C 1 40 ? 86.895 9.050 90.203 1.00 25.00 28 PHE C N 1
ATOM 2579 C CA . PHE C 1 40 ? 88.333 8.833 90.242 1.00 24.49 28 PHE C CA 1
ATOM 2580 C C . PHE C 1 40 ? 88.966 9.128 88.889 1.00 25.99 28 PHE C C 1
ATOM 2581 O O . PHE C 1 40 ? 88.440 8.744 87.844 1.00 25.86 28 PHE C O 1
ATOM 2589 N N . THR C 1 41 ? 90.100 9.815 88.923 1.00 27.95 29 THR C N 1
ATOM 2590 C CA . THR C 1 41 ? 90.835 10.183 87.713 1.00 27.88 29 THR C CA 1
ATOM 2591 C C . THR C 1 41 ? 92.330 10.143 88.041 1.00 27.18 29 THR C C 1
ATOM 2592 O O . THR C 1 41 ? 92.717 10.468 89.164 1.00 32.24 29 THR C O 1
ATOM 2596 N N . ASN C 1 42 ? 93.165 9.727 87.098 1.00 30.29 30 ASN C N 1
ATOM 2597 C CA . ASN C 1 42 ? 94.596 9.648 87.375 1.00 31.43 30 ASN C CA 1
ATOM 2598 C C . ASN C 1 42 ? 95.470 10.223 86.272 1.00 34.83 30 ASN C C 1
ATOM 2599 O O . ASN C 1 42 ? 95.065 10.280 85.112 1.00 40.05 30 ASN C O 1
ATOM 2604 N N . GLY C 1 43 ? 96.676 10.646 86.640 1.00 32.58 31 GLY C N 1
ATOM 2605 C CA . GLY C 1 43 ? 97.586 11.201 85.667 1.00 30.49 31 GLY C CA 1
ATOM 2606 C C . GLY C 1 43 ? 98.892 11.623 86.295 1.00 29.45 31 GLY C C 1
ATOM 2607 O O . GLY C 1 43 ? 99.097 11.483 87.509 1.00 30.33 31 GLY C O 1
ATOM 2608 N N . VAL C 1 44 ? 99.801 12.107 85.456 1.00 30.15 32 VAL C N 1
ATOM 2609 C CA . VAL C 1 44 ? 101.074 12.627 85.940 1.00 32.22 32 VAL C CA 1
ATOM 2610 C C . VAL C 1 44 ? 100.926 14.061 86.442 1.00 30.26 32 VAL C C 1
ATOM 2611 O O . VAL C 1 44 ? 101.402 14.395 87.533 1.00 33.13 32 VAL C O 1
ATOM 2615 N N . PHE C 1 45 ? 100.264 14.897 85.648 1.00 30.30 33 PHE C N 1
ATOM 2616 C CA . PHE C 1 45 ? 100.031 16.309 85.994 1.00 31.22 33 PHE C CA 1
ATOM 2617 C C . PHE C 1 45 ? 101.320 17.042 86.336 1.00 31.80 33 PHE C C 1
ATOM 2618 O O . PHE C 1 45 ? 101.399 17.705 87.372 1.00 32.26 33 PHE C O 1
ATOM 2626 N N . ASP C 1 46 ? 102.318 16.924 85.464 1.00 34.71 34 ASP C N 1
ATOM 2627 C CA . ASP C 1 46 ? 103.635 17.529 85.692 1.00 35.53 34 ASP C CA 1
ATOM 2628 C C . ASP C 1 46 ? 103.555 19.058 85.799 1.00 37.19 34 ASP C C 1
ATOM 2629 O O . ASP C 1 46 ? 103.965 19.643 86.803 1.00 34.99 34 ASP C O 1
ATOM 2634 N N . ILE C 1 47 ? 103.053 19.697 84.743 1.00 36.46 35 ILE C N 1
ATOM 2635 C CA . ILE C 1 47 ? 102.766 21.128 84.776 1.00 36.90 35 ILE C CA 1
ATOM 2636 C C . ILE C 1 47 ? 101.279 21.352 84.506 1.00 36.50 35 ILE C C 1
ATOM 2637 O O . ILE C 1 47 ? 100.775 20.988 83.445 1.00 38.23 35 ILE C O 1
ATOM 2642 N N . LEU C 1 48 ? 100.580 21.941 85.471 1.00 35.65 36 LEU C N 1
ATOM 2643 C CA . LEU C 1 48 ? 99.159 22.230 85.300 1.00 40.88 36 LEU C CA 1
ATOM 2644 C C . LEU C 1 48 ? 98.943 23.273 84.229 1.00 42.46 36 LEU C C 1
ATOM 2645 O O . LEU C 1 48 ? 99.644 24.282 84.181 1.00 48.03 36 LEU C O 1
ATOM 2650 N N . HIS C 1 49 ? 97.973 23.021 83.366 1.00 37.53 37 HIS C N 1
ATOM 2651 C CA . HIS C 1 49 ? 97.547 24.024 82.423 1.00 40.80 37 HIS C CA 1
ATOM 2652 C C . HIS C 1 49 ? 96.027 24.083 82.432 1.00 45.94 37 HIS C C 1
ATOM 2653 O O . HIS C 1 49 ? 95.365 23.301 83.133 1.00 36.59 37 HIS C O 1
ATOM 2660 N N . ARG C 1 50 ? 95.487 25.041 81.685 1.00 44.26 38 ARG C N 1
ATOM 2661 C CA . ARG C 1 50 ? 94.049 25.265 81.606 1.00 40.88 38 ARG C CA 1
ATOM 2662 C C . ARG C 1 50 ? 93.266 24.007 81.261 1.00 40.12 38 ARG C C 1
ATOM 2663 O O . ARG C 1 50 ? 92.152 23.810 81.747 1.00 38.53 38 ARG C O 1
ATOM 2671 N N . GLY C 1 51 ? 93.845 23.161 80.420 1.00 41.68 39 GLY C N 1
ATOM 2672 C CA . GLY C 1 51 ? 93.167 21.935 80.021 1.00 44.80 39 GLY C CA 1
ATOM 2673 C C . GLY C 1 51 ? 92.936 20.999 81.202 1.00 41.89 39 GLY C C 1
ATOM 2674 O O . GLY C 1 51 ? 91.868 20.411 81.328 1.00 42.13 39 GLY C O 1
ATOM 2675 N N . HIS C 1 52 ? 93.937 20.869 82.075 1.00 45.94 40 HIS C N 1
ATOM 2676 C CA . HIS C 1 52 ? 93.834 20.045 83.279 1.00 38.81 40 HIS C CA 1
ATOM 2677 C C . HIS C 1 52 ? 92.699 20.470 84.202 1.00 36.86 40 HIS C C 1
ATOM 2678 O O . HIS C 1 52 ? 91.873 19.640 84.585 1.00 34.31 40 HIS C O 1
ATOM 2685 N N . VAL C 1 53 ? 92.647 21.759 84.544 1.00 32.71 41 VAL C N 1
ATOM 2686 C CA . VAL C 1 53 ? 91.702 22.219 85.551 1.00 33.20 41 VAL C CA 1
ATOM 2687 C C . VAL C 1 53 ? 90.269 22.220 85.011 1.00 31.01 41 VAL C C 1
ATOM 2688 O O . VAL C 1 53 ? 89.334 21.990 85.761 1.00 34.03 41 VAL C O 1
ATOM 2692 N N . SER C 1 54 ? 90.108 22.433 83.711 1.00 33.93 42 SER C N 1
ATOM 2693 C CA . SER C 1 54 ? 88.797 22.366 83.066 1.00 35.16 42 SER C CA 1
ATOM 2694 C C . SER C 1 54 ? 88.262 20.932 83.079 1.00 40.01 42 SER C C 1
ATOM 2695 O O . SER C 1 54 ? 87.074 20.674 83.314 1.00 36.01 42 SER C O 1
ATOM 2698 N N . TYR C 1 55 ? 89.153 20.003 82.764 1.00 38.49 43 TYR C N 1
ATOM 2699 C CA . TYR C 1 55 ? 88.827 18.592 82.795 1.00 34.03 43 TYR C CA 1
ATOM 2700 C C . TYR C 1 55 ? 88.490 18.115 84.208 1.00 32.21 43 TYR C C 1
ATOM 2701 O O . TYR C 1 55 ? 87.482 17.451 84.427 1.00 33.82 43 TYR C O 1
ATOM 2710 N N . LEU C 1 56 ? 89.315 18.493 85.176 1.00 31.21 44 LEU C N 1
ATOM 2711 C CA . LEU C 1 56 ? 89.102 18.081 86.558 1.00 28.77 44 LEU C CA 1
ATOM 2712 C C . LEU C 1 56 ? 87.790 18.670 87.103 1.00 31.39 44 LEU C C 1
ATOM 2713 O O . LEU C 1 56 ? 87.066 18.002 87.840 1.00 26.52 44 LEU C O 1
ATOM 2718 N N . ALA C 1 57 ? 87.475 19.907 86.714 1.00 26.64 45 ALA C N 1
ATOM 2719 C CA . ALA C 1 57 ? 86.221 20.530 87.115 1.00 31.58 45 ALA C CA 1
ATOM 2720 C C . ALA C 1 57 ? 85.043 19.738 86.557 1.00 31.08 45 ALA C C 1
ATOM 2721 O O . ALA C 1 57 ? 84.054 19.488 87.257 1.00 25.40 45 ALA C O 1
ATOM 2723 N N . ASP C 1 58 ? 85.169 19.334 85.298 1.00 31.20 46 ASP C N 1
ATOM 2724 C CA . ASP C 1 58 ? 84.141 18.538 84.650 1.00 30.33 46 ASP C CA 1
ATOM 2725 C C . ASP C 1 58 ? 83.961 17.192 85.332 1.00 33.40 46 ASP C C 1
ATOM 2726 O O . ASP C 1 58 ? 82.832 16.743 85.492 1.00 29.31 46 ASP C O 1
ATOM 2731 N N . ALA C 1 59 ? 85.066 16.561 85.752 1.00 30.48 47 ALA C N 1
ATOM 2732 C CA . ALA C 1 59 ? 84.988 15.262 86.433 1.00 31.63 47 ALA C CA 1
ATOM 2733 C C . ALA C 1 59 ? 84.274 15.398 87.775 1.00 30.12 47 ALA C C 1
ATOM 2734 O O . ALA C 1 59 ? 83.450 14.558 88.148 1.00 30.74 47 ALA C O 1
ATOM 2736 N N . LYS C 1 60 ? 84.594 16.468 88.489 1.00 25.42 48 LYS C N 1
ATOM 2737 C CA . LYS C 1 60 ? 83.968 16.752 89.765 1.00 29.14 48 LYS C CA 1
ATOM 2738 C C . LYS C 1 60 ? 82.471 16.909 89.567 1.00 28.86 48 LYS C C 1
ATOM 2739 O O . LYS C 1 60 ? 81.681 16.523 90.413 1.00 31.32 48 LYS C O 1
ATOM 2745 N N . ALA C 1 61 ? 82.096 17.521 88.453 1.00 27.95 49 ALA C N 1
ATOM 2746 C CA . ALA C 1 61 ? 80.703 17.793 88.162 1.00 29.05 49 ALA C CA 1
ATOM 2747 C C . ALA C 1 61 ? 79.891 16.515 87.966 1.00 34.62 49 ALA C C 1
ATOM 2748 O O . ALA C 1 61 ? 78.661 16.566 87.998 1.00 28.36 49 ALA C O 1
ATOM 2750 N N . LEU C 1 62 ? 80.565 15.385 87.729 1.00 29.21 50 LEU C N 1
ATOM 2751 C CA . LEU C 1 62 ? 79.867 14.102 87.539 1.00 26.69 50 LEU C CA 1
ATOM 2752 C C . LEU C 1 62 ? 79.424 13.425 88.834 1.00 30.14 50 LEU C C 1
ATOM 2753 O O . LEU C 1 62 ? 78.644 12.478 88.802 1.00 26.41 50 LEU C O 1
ATOM 2758 N N . GLY C 1 63 ? 79.965 13.864 89.968 1.00 28.18 51 GLY C N 1
ATOM 2759 C CA . GLY C 1 63 ? 79.759 13.128 91.201 1.00 23.15 51 GLY C CA 1
ATOM 2760 C C . GLY C 1 63 ? 79.774 14.059 92.378 1.00 24.02 51 GLY C C 1
ATOM 2761 O O . GLY C 1 63 ? 79.670 15.251 92.193 1.00 26.56 51 GLY C O 1
ATOM 2762 N N . ALA C 1 64 ? 79.868 13.516 93.584 1.00 26.07 52 ALA C N 1
ATOM 2763 C CA . ALA C 1 64 ? 79.896 14.328 94.800 1.00 26.22 52 ALA C CA 1
ATOM 2764 C C . ALA C 1 64 ? 81.314 14.444 95.341 1.00 26.37 52 ALA C C 1
ATOM 2765 O O . ALA C 1 64 ? 81.571 15.183 96.278 1.00 27.82 52 ALA C O 1
ATOM 2767 N N . CYS C 1 65 ? 82.240 13.721 94.734 1.00 26.46 53 CYS C N 1
ATOM 2768 C CA . CYS C 1 65 ? 83.566 13.573 95.309 1.00 27.80 53 CYS C CA 1
ATOM 2769 C C . CYS C 1 65 ? 84.565 13.204 94.227 1.00 27.17 53 CYS C C 1
ATOM 2770 O O . CYS C 1 65 ? 84.314 12.302 93.416 1.00 26.36 53 CYS C O 1
ATOM 2773 N N . LEU C 1 66 ? 85.691 13.907 94.193 1.00 23.86 54 LEU C N 1
ATOM 2774 C CA . LEU C 1 66 ? 86.683 13.625 93.164 1.00 26.88 54 LEU C CA 1
ATOM 2775 C C . LEU C 1 66 ? 88.013 13.253 93.798 1.00 26.74 54 LEU C C 1
ATOM 2776 O O . LEU C 1 66 ? 88.553 13.997 94.624 1.00 25.05 54 LEU C O 1
ATOM 2781 N N . ILE C 1 67 ? 88.491 12.067 93.432 1.00 25.41 55 ILE C N 1
ATOM 2782 C CA . ILE C 1 67 ? 89.792 11.546 93.856 1.00 27.57 55 ILE C CA 1
ATOM 2783 C C . ILE C 1 67 ? 90.731 11.564 92.676 1.00 19.95 55 ILE C C 1
ATOM 2784 O O . ILE C 1 67 ? 90.382 11.095 91.599 1.00 23.18 55 ILE C O 1
ATOM 2789 N N . VAL C 1 68 ? 91.921 12.094 92.869 1.00 21.92 56 VAL C N 1
ATOM 2790 C CA . VAL C 1 68 ? 92.911 12.098 91.792 1.00 25.78 56 VAL C CA 1
ATOM 2791 C C . VAL C 1 68 ? 94.123 11.239 92.168 1.00 27.39 56 VAL C C 1
ATOM 2792 O O . VAL C 1 68 ? 94.717 11.421 93.230 1.00 26.94 56 VAL C O 1
ATOM 2796 N N . GLY C 1 69 ? 94.440 10.266 91.317 1.00 26.39 57 GLY C N 1
ATOM 2797 C CA . GLY C 1 69 ? 95.623 9.432 91.491 1.00 28.17 57 GLY C CA 1
ATOM 2798 C C . GLY C 1 69 ? 96.839 9.947 90.731 1.00 28.42 57 GLY C C 1
ATOM 2799 O O . GLY C 1 69 ? 96.772 10.235 89.538 1.00 27.19 57 GLY C O 1
ATOM 2800 N N . VAL C 1 70 ? 97.975 10.018 91.403 1.00 22.84 58 VAL C N 1
ATOM 2801 C CA . VAL C 1 70 ? 99.136 10.653 90.797 1.00 29.54 58 VAL C CA 1
ATOM 2802 C C . VAL C 1 70 ? 100.331 9.689 90.719 1.00 27.90 58 VAL C C 1
ATOM 2803 O O . VAL C 1 70 ? 100.825 9.219 91.752 1.00 27.01 58 VAL C O 1
ATOM 2807 N N . ASN C 1 71 ? 100.796 9.401 89.508 1.00 28.70 59 ASN C N 1
ATOM 2808 C CA . ASN C 1 71 ? 101.987 8.546 89.339 1.00 36.66 59 ASN C CA 1
ATOM 2809 C C . ASN C 1 71 ? 103.169 9.023 90.174 1.00 34.82 59 ASN C C 1
ATOM 2810 O O . ASN C 1 71 ? 103.477 10.218 90.196 1.00 36.34 59 ASN C O 1
ATOM 2815 N N . SER C 1 72 ? 103.810 8.097 90.877 1.00 36.04 60 SER C N 1
ATOM 2816 C CA . SER C 1 72 ? 105.104 8.378 91.506 1.00 41.06 60 SER C CA 1
ATOM 2817 C C . SER C 1 72 ? 106.156 8.596 90.440 1.00 37.57 60 SER C C 1
ATOM 2818 O O . SER C 1 72 ? 105.952 8.230 89.272 1.00 37.60 60 SER C O 1
ATOM 2821 N N . ASP C 1 73 ? 107.286 9.170 90.843 1.00 39.66 61 ASP C N 1
ATOM 2822 C CA . ASP C 1 73 ? 108.383 9.441 89.906 1.00 42.26 61 ASP C CA 1
ATOM 2823 C C . ASP C 1 73 ? 108.935 8.162 89.246 1.00 46.66 61 ASP C C 1
ATOM 2824 O O . ASP C 1 73 ? 109.206 8.140 88.039 1.00 50.88 61 ASP C O 1
ATOM 2829 N N . ALA C 1 74 ? 109.054 7.093 90.031 1.00 39.85 62 ALA C N 1
ATOM 2830 C CA . ALA C 1 74 ? 109.396 5.770 89.507 1.00 49.41 62 ALA C CA 1
ATOM 2831 C C . ALA C 1 74 ? 108.397 5.305 88.449 1.00 58.14 62 ALA C C 1
ATOM 2832 O O . ALA C 1 74 ? 108.775 4.821 87.379 1.00 64.13 62 ALA C O 1
ATOM 2834 N N . SER C 1 75 ? 107.117 5.449 88.776 1.00 53.99 63 SER C N 1
ATOM 2835 C CA . SER C 1 75 ? 106.031 5.031 87.899 1.00 49.96 63 SER C CA 1
ATOM 2836 C C . SER C 1 75 ? 105.910 5.840 86.611 1.00 57.66 63 SER C C 1
ATOM 2837 O O . SER C 1 75 ? 105.636 5.276 85.551 1.00 58.20 63 SER C O 1
ATOM 2840 N N . VAL C 1 76 ? 106.103 7.153 86.691 1.00 57.64 64 VAL C N 1
ATOM 2841 C CA . VAL C 1 76 ? 105.977 7.977 85.487 1.00 58.53 64 VAL C CA 1
ATOM 2842 C C . VAL C 1 76 ? 106.873 7.424 84.403 1.00 71.05 64 VAL C C 1
ATOM 2843 O O . VAL C 1 76 ? 106.456 7.122 83.285 1.00 82.77 64 VAL C O 1
ATOM 2847 N N . ARG C 1 77 ? 108.124 7.305 84.795 1.00 74.87 65 ARG C N 1
ATOM 2848 C CA . ARG C 1 77 ? 109.222 6.791 84.000 1.00 85.26 65 ARG C CA 1
ATOM 2849 C C . ARG C 1 77 ? 108.903 5.397 83.417 1.00 89.13 65 ARG C C 1
ATOM 2850 O O . ARG C 1 77 ? 109.463 5.035 82.382 1.00 97.24 65 ARG C O 1
ATOM 2858 N N . MET C 1 78 ? 108.035 4.593 84.023 1.00 79.05 66 MET C N 1
ATOM 2859 C CA . MET C 1 78 ? 107.754 3.236 83.489 1.00 81.75 66 MET C CA 1
ATOM 2860 C C . MET C 1 78 ? 107.258 3.088 82.026 1.00 85.70 66 MET C C 1
ATOM 2861 O O . MET C 1 78 ? 107.512 2.082 81.364 1.00 89.89 66 MET C O 1
ATOM 2866 N N . LEU C 1 79 ? 106.541 4.119 81.583 1.00 90.49 67 LEU C N 1
ATOM 2867 C CA . LEU C 1 79 ? 105.969 4.171 80.245 1.00 100.66 67 LEU C CA 1
ATOM 2868 C C . LEU C 1 79 ? 107.033 4.280 79.165 1.00 111.67 67 LEU C C 1
ATOM 2869 O O . LEU C 1 79 ? 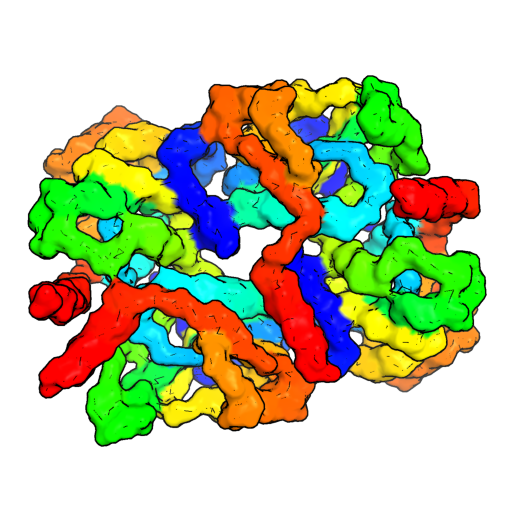106.837 3.794 78.051 1.00 116.97 67 LEU C O 1
ATOM 2874 N N . GLY C 1 80 ? 108.162 4.909 79.480 1.00 113.90 68 GLY C N 1
ATOM 2875 C CA . GLY C 1 80 ? 109.197 5.021 78.483 1.00 113.03 68 GLY C CA 1
ATOM 2876 C C . GLY C 1 80 ? 110.160 3.886 78.531 1.00 115.12 68 GLY C C 1
ATOM 2877 O O . GLY C 1 80 ? 109.830 2.763 78.911 1.00 117.98 68 GLY C O 1
ATOM 2878 N N . LYS C 1 81 ? 111.390 4.190 78.065 1.00 121.30 69 LYS C N 1
ATOM 2879 C CA . LYS C 1 81 ? 112.498 3.274 78.033 1.00 121.46 69 LYS C CA 1
ATOM 2880 C C . LYS C 1 81 ? 113.374 3.554 79.238 1.00 125.67 69 LYS C C 1
ATOM 2881 O O . LYS C 1 81 ? 114.465 2.998 79.365 1.00 127.95 69 LYS C O 1
ATOM 2887 N N . GLY C 1 82 ? 112.881 4.399 80.175 1.00 122.36 70 GLY C N 1
ATOM 2888 C CA . GLY C 1 82 ? 113.586 4.810 81.352 1.00 120.89 70 GLY C CA 1
ATOM 2889 C C . GLY C 1 82 ? 114.042 6.240 81.194 1.00 123.57 70 GLY C C 1
ATOM 2890 O O . GLY C 1 82 ? 114.695 6.772 82.093 1.00 121.54 70 GLY C O 1
ATOM 2891 N N . ASP C 1 83 ? 113.718 6.884 80.045 1.00 120.86 71 ASP C N 1
ATOM 2892 C CA . ASP C 1 83 ? 114.094 8.244 79.774 1.00 122.01 71 ASP C CA 1
ATOM 2893 C C . ASP C 1 83 ? 112.990 9.216 80.069 1.00 121.56 71 ASP C C 1
ATOM 2894 O O . ASP C 1 83 ? 113.271 10.392 80.307 1.00 118.52 71 ASP C O 1
ATOM 2899 N N . ASP C 1 84 ? 111.716 8.738 80.089 1.00 122.78 72 ASP C N 1
ATOM 2900 C CA . ASP C 1 84 ? 110.576 9.582 80.328 1.00 118.15 72 ASP C CA 1
ATOM 2901 C C . ASP C 1 84 ? 110.539 10.050 81.738 1.00 110.46 72 ASP C C 1
ATOM 2902 O O . ASP C 1 84 ? 110.465 9.272 82.687 1.00 110.11 72 ASP C O 1
ATOM 2907 N N . ARG C 1 85 ? 110.619 11.387 81.860 1.00 103.17 73 ARG C N 1
ATOM 2908 C CA . ARG C 1 85 ? 110.600 12.039 83.159 1.00 94.15 73 ARG C CA 1
ATOM 2909 C C . ARG C 1 85 ? 109.702 13.218 83.454 1.00 87.56 73 ARG C C 1
ATOM 2910 O O . ARG C 1 85 ? 109.376 14.034 82.592 1.00 86.49 73 ARG C O 1
ATOM 2918 N N . PRO C 1 86 ? 109.330 13.277 84.726 1.00 81.34 74 PRO C N 1
ATOM 2919 C CA . PRO C 1 86 ? 108.522 14.367 85.275 1.00 70.98 74 PRO C CA 1
ATOM 2920 C C . PRO C 1 86 ? 109.389 15.455 85.905 1.00 61.87 74 PRO C C 1
ATOM 2921 O O . PRO C 1 86 ? 110.165 15.224 86.833 1.00 59.46 74 PRO C O 1
ATOM 2925 N N . ILE C 1 87 ? 109.223 16.649 85.361 1.00 53.31 75 ILE C N 1
ATOM 2926 C CA . ILE C 1 87 ? 109.903 17.877 85.743 1.00 48.58 75 ILE C CA 1
ATOM 2927 C C . ILE C 1 87 ? 109.724 18.185 87.234 1.00 51.80 75 ILE C C 1
ATOM 2928 O O . ILE C 1 87 ? 110.636 18.708 87.889 1.00 50.63 75 ILE C O 1
ATOM 2933 N N . ASN C 1 88 ? 108.555 17.865 87.772 1.00 47.55 76 ASN C N 1
ATOM 2934 C CA . ASN C 1 88 ? 108.275 18.123 89.178 1.00 41.29 76 ASN C CA 1
ATOM 2935 C C . ASN C 1 88 ? 108.198 16.811 89.958 1.00 36.18 76 ASN C C 1
ATOM 2936 O O . ASN C 1 88 ? 107.722 15.802 89.442 1.00 38.98 76 ASN C O 1
ATOM 2941 N N . VAL C 1 89 ? 108.683 16.805 91.194 1.00 37.78 77 VAL C N 1
ATOM 2942 C CA . VAL C 1 89 ? 108.581 15.596 92.014 1.00 40.60 77 VAL C CA 1
ATOM 2943 C C . VAL C 1 89 ? 107.121 15.286 92.379 1.00 41.31 77 VAL C C 1
ATOM 2944 O O . VAL C 1 89 ? 106.260 16.170 92.330 1.00 35.68 77 VAL C O 1
ATOM 2948 N N . GLN C 1 90 ? 106.847 14.027 92.717 1.00 38.94 78 GLN C N 1
ATOM 2949 C CA . GLN C 1 90 ? 105.484 13.599 93.000 1.00 38.30 78 GLN C CA 1
ATOM 2950 C C . GLN C 1 90 ? 104.813 14.434 94.079 1.00 38.56 78 GLN C C 1
ATOM 2951 O O . GLN C 1 90 ? 103.650 14.799 93.939 1.00 36.65 78 GLN C O 1
ATOM 2957 N N . GLU C 1 91 ? 105.536 14.738 95.153 1.00 36.35 79 GLU C N 1
ATOM 2958 C CA . GLU C 1 91 ? 104.923 15.440 96.275 1.00 37.65 79 GLU C CA 1
ATOM 2959 C C . GLU C 1 91 ? 104.525 16.848 95.850 1.00 42.84 79 GLU C C 1
ATOM 2960 O O . GLU C 1 91 ? 103.536 17.392 96.332 1.00 40.32 79 GLU C O 1
ATOM 2966 N N . ASP C 1 92 ? 105.296 17.435 94.940 1.00 41.21 80 ASP C N 1
ATOM 2967 C CA . ASP C 1 92 ? 104.976 18.766 94.434 1.00 42.18 80 ASP C CA 1
ATOM 2968 C C . ASP C 1 92 ? 103.830 18.695 93.418 1.00 35.34 80 ASP C C 1
ATOM 2969 O O . ASP C 1 92 ? 102.931 19.533 93.443 1.00 31.06 80 ASP C O 1
ATOM 2974 N N . ARG C 1 93 ? 103.837 17.674 92.565 1.00 29.50 81 ARG C N 1
ATOM 2975 C CA . ARG C 1 93 ? 102.744 17.505 91.628 1.00 32.53 81 ARG C CA 1
ATOM 2976 C C . ARG C 1 93 ? 101.450 17.276 92.406 1.00 34.35 81 ARG C C 1
ATOM 2977 O O . ARG C 1 93 ? 100.404 17.770 92.018 1.00 34.76 81 ARG C O 1
ATOM 2985 N N . MET C 1 94 ? 101.538 16.580 93.532 1.00 33.32 82 MET C N 1
ATOM 2986 C CA . MET C 1 94 ? 100.356 16.290 94.324 1.00 35.10 82 MET C CA 1
ATOM 2987 C C . MET C 1 94 ? 99.815 17.514 95.072 1.00 33.82 82 MET C C 1
ATOM 2988 O O . MET C 1 94 ? 98.604 17.700 95.143 1.00 28.27 82 MET C O 1
ATOM 2993 N N . ALA C 1 95 ? 100.700 18.345 95.621 1.00 35.46 83 ALA C N 1
ATOM 2994 C CA . ALA C 1 95 ? 100.271 19.572 96.308 1.00 32.95 83 ALA C CA 1
ATOM 2995 C C . ALA C 1 95 ? 99.510 20.551 95.385 1.00 31.19 83 ALA C C 1
ATOM 2996 O O . ALA C 1 95 ? 98.513 21.142 95.803 1.00 35.03 83 ALA C O 1
ATOM 2998 N N . LEU C 1 96 ? 99.975 20.728 94.146 1.00 27.86 84 LEU C N 1
ATOM 2999 C CA . LEU C 1 96 ? 99.279 21.589 93.195 1.00 31.55 84 LEU C CA 1
ATOM 3000 C C . LEU C 1 96 ? 97.853 21.102 92.990 1.00 30.43 84 LEU C C 1
ATOM 3001 O O . LEU C 1 96 ? 96.906 21.881 93.126 1.00 32.87 84 LEU C O 1
ATOM 3006 N N . LEU C 1 97 ? 97.696 19.812 92.714 1.00 30.97 85 LEU C N 1
ATOM 3007 C CA . LEU C 1 97 ? 96.359 19.254 92.541 1.00 29.68 85 LEU C CA 1
ATOM 3008 C C . LEU C 1 97 ? 95.518 19.494 93.785 1.00 29.00 85 LEU C C 1
ATOM 3009 O O . LEU C 1 97 ? 94.347 19.874 93.686 1.00 28.40 85 LEU C O 1
ATOM 3014 N N . ALA C 1 98 ? 96.123 19.329 94.957 1.00 25.38 86 ALA C N 1
ATOM 3015 C CA . ALA C 1 98 ? 95.384 19.515 96.198 1.00 28.45 86 ALA C CA 1
ATOM 3016 C C . ALA C 1 98 ? 94.926 20.953 96.375 1.00 31.34 86 ALA C C 1
ATOM 3017 O O . ALA C 1 98 ? 93.906 21.202 97.004 1.00 36.38 86 ALA C O 1
ATOM 3019 N N . ALA C 1 99 ? 95.657 21.896 95.787 1.00 31.24 87 ALA C N 1
ATOM 3020 C CA . ALA C 1 99 ? 95.314 23.318 95.899 1.00 34.32 87 ALA C CA 1
ATOM 3021 C C . ALA C 1 99 ? 94.042 23.661 95.116 1.00 30.38 87 ALA C C 1
ATOM 3022 O O . ALA C 1 99 ? 93.528 24.776 95.252 1.00 31.99 87 ALA C O 1
ATOM 3024 N N . LEU C 1 100 ? 93.564 22.718 94.291 1.00 25.47 88 LEU C N 1
ATOM 3025 C CA . LEU C 1 100 ? 92.397 22.927 93.429 1.00 27.58 88 LEU C CA 1
ATOM 3026 C C . LEU C 1 100 ? 91.071 22.795 94.181 1.00 28.61 88 LEU C C 1
ATOM 3027 O O . LEU C 1 100 ? 90.872 21.878 94.963 1.00 28.19 88 LEU C O 1
ATOM 3032 N N . GLU C 1 101 ? 90.157 23.711 93.927 1.00 26.92 89 GLU C N 1
ATOM 3033 C CA . GLU C 1 101 ? 88.894 23.718 94.629 1.00 32.94 89 GLU C CA 1
ATOM 3034 C C . GLU C 1 101 ? 88.109 22.441 94.371 1.00 28.84 89 GLU C C 1
ATOM 3035 O O . GLU C 1 101 ? 87.527 21.865 95.278 1.00 29.21 89 GLU C O 1
ATOM 3041 N N . CYS C 1 102 ? 88.146 21.975 93.131 1.00 24.45 90 CYS C N 1
ATOM 3042 C CA . CYS C 1 102 ? 87.295 20.884 92.728 1.00 28.46 90 CYS C CA 1
ATOM 3043 C C . CYS C 1 102 ? 87.807 19.518 93.165 1.00 30.60 90 CYS C C 1
ATOM 3044 O O . CYS C 1 102 ? 87.060 18.540 93.097 1.00 30.22 90 CYS C O 1
ATOM 3047 N N . VAL C 1 103 ? 89.065 19.441 93.605 1.00 30.48 91 VAL C N 1
ATOM 3048 C CA . VAL C 1 103 ? 89.664 18.168 94.008 1.00 27.78 91 VAL C CA 1
ATOM 3049 C C . VAL C 1 103 ? 89.416 17.895 95.500 1.00 25.19 91 VAL C C 1
ATOM 3050 O O . VAL C 1 103 ? 89.598 18.779 96.343 1.00 30.42 91 VAL C O 1
ATOM 3054 N N . ASP C 1 104 ? 89.004 16.682 95.838 1.00 18.91 92 ASP C N 1
ATOM 3055 C CA . ASP C 1 104 ? 88.823 16.350 97.249 1.00 22.67 92 ASP C CA 1
ATOM 3056 C C . ASP C 1 104 ? 89.975 15.572 97.883 1.00 24.76 92 ASP C C 1
ATOM 3057 O O . ASP C 1 104 ? 90.286 15.766 99.056 1.00 23.63 92 ASP C O 1
ATOM 3062 N N . TRP C 1 105 ? 90.571 14.658 97.127 1.00 24.62 93 TRP C N 1
ATOM 3063 C CA . TRP C 1 105 ? 91.599 13.788 97.669 1.00 25.69 93 TRP C CA 1
ATOM 3064 C C . TRP C 1 105 ? 92.645 13.505 96.616 1.00 25.10 93 TRP C C 1
ATOM 3065 O O . TRP C 1 105 ? 92.314 13.273 95.453 1.00 27.22 93 TRP C O 1
ATOM 3076 N N . VAL C 1 106 ? 93.907 13.543 97.025 1.00 25.24 94 VAL C N 1
ATOM 3077 C CA . VAL C 1 106 ? 95.030 13.222 96.143 1.00 30.53 94 VAL C CA 1
ATOM 3078 C C . VAL C 1 106 ? 95.861 12.060 96.711 1.00 27.55 94 VAL C C 1
ATOM 3079 O O . VAL C 1 106 ? 96.336 12.119 97.851 1.00 30.51 94 VAL C O 1
ATOM 3083 N N . VAL C 1 107 ? 96.004 11.001 95.919 1.00 27.90 95 VAL C N 1
ATOM 3084 C CA . VAL C 1 107 ? 96.727 9.787 96.312 1.00 25.74 95 VAL C CA 1
ATOM 3085 C C . VAL C 1 107 ? 97.812 9.421 95.328 1.00 27.85 95 VAL C C 1
ATOM 3086 O O . VAL C 1 107 ? 97.581 9.460 94.108 1.00 25.67 95 VAL C O 1
ATOM 3090 N N . GLY C 1 108 ? 98.989 9.060 95.832 1.00 26.71 96 GLY C N 1
ATOM 3091 C CA . GLY C 1 108 ? 100.030 8.546 94.955 1.00 29.88 96 GLY C CA 1
ATOM 3092 C C . GLY C 1 108 ? 99.916 7.051 94.710 1.00 28.61 96 GLY C C 1
ATOM 3093 O O . GLY C 1 108 ? 99.366 6.332 95.539 1.00 32.29 96 GLY C O 1
ATOM 3094 N N . PHE C 1 109 ? 100.426 6.585 93.572 1.00 33.66 97 PHE C N 1
ATOM 3095 C CA . PHE C 1 109 ? 100.591 5.149 93.328 1.00 33.57 97 PHE C CA 1
ATOM 3096 C C . PHE C 1 109 ? 101.904 4.897 92.580 1.00 38.82 97 PHE C C 1
ATOM 3097 O O . PHE C 1 109 ? 102.331 5.720 91.764 1.00 35.72 97 PHE C O 1
ATOM 3105 N N . ASP C 1 110 ? 102.539 3.766 92.890 1.00 39.87 98 ASP C N 1
ATOM 3106 C CA . ASP C 1 110 ? 103.873 3.427 92.389 1.00 42.52 98 ASP C CA 1
ATOM 3107 C C . ASP C 1 110 ? 103.813 2.505 91.184 1.00 45.60 98 ASP C C 1
ATOM 3108 O O . ASP C 1 110 ? 104.738 2.480 90.372 1.00 47.80 98 ASP C O 1
ATOM 3113 N N . GLU C 1 111 ? 102.747 1.719 91.095 1.00 40.15 99 GLU C N 1
ATOM 3114 C CA . GLU C 1 111 ? 102.628 0.743 90.031 1.00 43.08 99 GLU C CA 1
ATOM 3115 C C . GLU C 1 111 ? 102.613 1.449 88.684 1.00 44.44 99 GLU C C 1
ATOM 3116 O O . GLU C 1 111 ? 102.456 2.661 88.597 1.00 44.71 99 GLU C O 1
ATOM 3122 N N . LYS C 1 112 ? 102.747 0.670 87.627 1.00 49.79 100 LYS C N 1
ATOM 3123 C CA . LYS C 1 112 ? 102.836 1.214 86.290 1.00 54.50 100 LYS C CA 1
ATOM 3124 C C . LYS C 1 112 ? 101.451 1.724 85.850 1.00 47.06 100 LYS C C 1
ATOM 3125 O O . LYS C 1 112 ? 101.331 2.741 85.166 1.00 49.37 100 LYS C O 1
ATOM 3131 N N . THR C 1 113 ? 100.408 1.054 86.330 1.00 49.43 101 THR C N 1
ATOM 3132 C CA . THR C 1 113 ? 99.022 1.415 86.036 1.00 39.59 101 THR C CA 1
ATOM 3133 C C . THR C 1 113 ? 98.253 1.675 87.339 1.00 41.19 101 THR C C 1
ATOM 3134 O O . THR C 1 113 ? 98.647 1.196 88.399 1.00 40.85 101 THR C O 1
ATOM 3138 N N . PRO C 1 114 ? 97.133 2.416 87.270 1.00 41.69 102 PRO C N 1
ATOM 3139 C CA . PRO C 1 114 ? 96.425 2.683 88.521 1.00 34.97 102 PRO C CA 1
ATOM 3140 C C . PRO C 1 114 ? 95.474 1.554 88.910 1.00 33.74 102 PRO C C 1
ATOM 3141 O O . PRO C 1 114 ? 94.643 1.739 89.812 1.00 32.28 102 PRO C O 1
ATOM 3145 N N . VAL C 1 115 ? 95.606 0.400 88.267 1.00 31.25 103 VAL C N 1
ATOM 3146 C CA . VAL C 1 115 ? 94.640 -0.685 88.425 1.00 31.59 103 VAL C CA 1
ATOM 3147 C C . VAL C 1 115 ? 94.442 -1.135 89.864 1.00 30.44 103 VAL C C 1
ATOM 3148 O O . VAL C 1 115 ? 93.308 -1.278 90.313 1.00 32.74 103 VAL C O 1
ATOM 3152 N N . SER C 1 116 ? 95.524 -1.360 90.596 1.00 31.80 104 SER C N 1
ATOM 3153 C CA . SER C 1 116 ? 95.378 -1.810 91.975 1.00 31.50 104 SER C CA 1
ATOM 3154 C C . SER C 1 116 ? 94.941 -0.652 92.862 1.00 31.43 104 SER C C 1
ATOM 3155 O O . SER C 1 116 ? 94.199 -0.851 93.823 1.00 30.47 104 SER C O 1
ATOM 3158 N N . LEU C 1 117 ? 95.378 0.565 92.545 1.00 30.06 105 LEU C N 1
ATOM 3159 C CA . LEU C 1 117 ? 94.907 1.710 93.314 1.00 26.12 105 LEU C CA 1
ATOM 3160 C C . LEU C 1 117 ? 93.389 1.836 93.166 1.00 27.77 105 LEU C C 1
ATOM 3161 O O . LEU C 1 117 ? 92.665 1.949 94.165 1.00 27.89 105 LEU C O 1
ATOM 3166 N N . ILE C 1 118 ? 92.914 1.762 91.922 1.00 26.02 106 ILE C N 1
ATOM 3167 C CA . ILE C 1 118 ? 91.492 1.861 91.623 1.00 26.95 106 ILE C CA 1
ATOM 3168 C C . ILE C 1 118 ? 90.707 0.732 92.280 1.00 30.61 106 ILE C C 1
ATOM 3169 O O . ILE C 1 118 ? 89.558 0.909 92.691 1.00 32.03 106 ILE C O 1
ATOM 3174 N N . GLU C 1 119 ? 91.347 -0.422 92.414 1.00 28.98 107 GLU C N 1
ATOM 3175 C CA . GLU C 1 119 ? 90.718 -1.530 93.095 1.00 29.93 107 GLU C CA 1
ATOM 3176 C C . GLU C 1 119 ? 90.509 -1.152 94.567 1.00 31.12 107 GLU C C 1
ATOM 3177 O O . GLU C 1 119 ? 89.430 -1.360 95.138 1.00 30.26 107 GLU C O 1
ATOM 3183 N N . ALA C 1 120 ? 91.506 -0.513 95.165 1.00 26.15 108 ALA C N 1
ATOM 3184 C CA . ALA C 1 120 ? 91.376 -0.142 96.569 1.00 28.59 108 ALA C CA 1
ATOM 3185 C C . ALA C 1 120 ? 90.362 1.002 96.768 1.00 29.84 108 ALA C C 1
ATOM 3186 O O . ALA C 1 120 ? 89.632 1.032 97.756 1.00 28.83 108 ALA C O 1
ATOM 3188 N N . VAL C 1 121 ? 90.324 1.950 95.838 1.00 26.53 109 VAL C N 1
ATOM 3189 C CA . VAL C 1 121 ? 89.461 3.126 95.976 1.00 27.10 109 VAL C CA 1
ATOM 3190 C C . VAL C 1 121 ? 87.987 2.854 95.635 1.00 27.36 109 VAL C C 1
ATOM 3191 O O . VAL C 1 121 ? 87.091 3.440 96.223 1.00 28.95 109 VAL C O 1
ATOM 3195 N N . HIS C 1 122 ? 87.766 1.958 94.679 1.00 28.06 110 HIS C N 1
ATOM 3196 C CA . HIS C 1 122 ? 86.421 1.577 94.258 1.00 28.87 110 HIS C CA 1
ATOM 3197 C C . HIS C 1 122 ? 85.518 2.740 93.838 1.00 27.57 110 HIS C C 1
ATOM 3198 O O . HIS C 1 122 ? 84.410 2.889 94.355 1.00 23.59 110 HIS C O 1
ATOM 3205 N N . PRO C 1 123 ? 85.983 3.554 92.896 1.00 29.06 111 PRO C N 1
ATOM 3206 C CA . PRO C 1 123 ? 85.179 4.679 92.401 1.00 24.06 111 PRO C CA 1
ATOM 3207 C C . PRO C 1 123 ? 83.878 4.192 91.750 1.00 24.22 111 PRO C C 1
ATOM 3208 O O . PRO C 1 123 ? 83.809 3.059 91.275 1.00 24.04 111 PRO C O 1
ATOM 3212 N N . ASP C 1 124 ? 82.864 5.056 91.734 1.00 21.03 112 ASP C N 1
ATOM 3213 C CA . ASP C 1 124 ? 81.574 4.752 91.143 1.00 21.78 112 ASP C CA 1
ATOM 3214 C C . ASP C 1 124 ? 81.702 5.213 89.690 1.00 21.99 112 ASP C C 1
ATOM 3215 O O . ASP C 1 124 ? 80.999 4.718 88.810 1.00 27.36 112 ASP C O 1
ATOM 3220 N N . ILE C 1 125 ? 82.606 6.164 89.446 1.00 23.17 113 ILE C N 1
ATOM 3221 C CA . ILE C 1 125 ? 82.830 6.675 88.098 1.00 26.35 113 ILE C CA 1
ATOM 3222 C C . ILE C 1 125 ? 84.311 6.894 87.857 1.00 24.74 113 ILE C C 1
ATOM 3223 O O . ILE C 1 125 ? 84.978 7.607 88.616 1.00 24.86 113 ILE C O 1
ATOM 3228 N N . LEU C 1 126 ? 84.796 6.320 86.768 1.00 25.33 114 LEU C N 1
ATOM 3229 C CA . LEU C 1 126 ? 86.169 6.473 86.357 1.00 29.92 114 LEU C CA 1
ATOM 3230 C C . LEU C 1 126 ? 86.196 7.385 85.147 1.00 32.03 114 LEU C C 1
ATOM 3231 O O . LEU C 1 126 ? 85.442 7.176 84.184 1.00 29.39 114 LEU C O 1
ATOM 3236 N N . VAL C 1 127 ? 87.032 8.415 85.184 1.00 30.17 115 VAL C N 1
ATOM 3237 C CA . VAL C 1 127 ? 87.084 9.306 84.041 1.00 31.66 115 VAL C CA 1
ATOM 3238 C C . VAL C 1 127 ? 88.522 9.531 83.569 1.00 30.15 115 VAL C C 1
ATOM 3239 O O . VAL C 1 127 ? 89.448 9.585 84.362 1.00 33.20 115 VAL C O 1
ATOM 3243 N N . LYS C 1 128 ? 88.695 9.616 82.257 1.00 29.96 116 LYS C N 1
ATOM 3244 C CA . LYS C 1 128 ? 89.976 9.947 81.678 1.00 43.05 116 LYS C CA 1
ATOM 3245 C C . LYS C 1 128 ? 89.806 11.142 80.735 1.00 48.84 116 LYS C C 1
ATOM 3246 O O . LYS C 1 128 ? 88.740 11.324 80.148 1.00 45.68 116 LYS C O 1
ATOM 3252 N N . GLY C 1 129 ? 90.838 11.979 80.633 1.00 49.65 117 GLY C N 1
ATOM 3253 C CA . GLY C 1 129 ? 90.790 13.130 79.745 1.00 54.75 117 GLY C CA 1
ATOM 3254 C C . GLY C 1 129 ? 91.485 12.887 78.413 1.00 57.49 117 GLY C C 1
ATOM 3255 O O . GLY C 1 129 ? 92.650 12.504 78.390 1.00 64.74 117 GLY C O 1
ATOM 3256 N N . GLY C 1 130 ? 90.782 13.166 77.316 1.00 54.81 118 GLY C N 1
ATOM 3257 C CA . GLY C 1 130 ? 91.277 12.938 75.969 1.00 59.94 118 GLY C CA 1
ATOM 3258 C C . GLY C 1 130 ? 90.414 11.977 75.162 1.00 67.01 118 GLY C C 1
ATOM 3259 O O . GLY C 1 130 ? 89.338 11.560 75.607 1.00 62.80 118 GLY C O 1
ATOM 3260 N N . ASP C 1 131 ? 90.887 11.634 73.963 1.00 69.97 119 ASP C N 1
ATOM 3261 C CA . ASP C 1 131 ? 90.214 10.667 73.103 1.00 73.94 119 ASP C CA 1
ATOM 3262 C C . ASP C 1 131 ? 90.862 9.323 73.363 1.00 73.80 119 ASP C C 1
ATOM 3263 O O . ASP C 1 131 ? 91.768 8.894 72.640 1.00 73.63 119 ASP C O 1
ATOM 3268 N N . TYR C 1 132 ? 90.401 8.667 74.416 1.00 71.59 120 TYR C N 1
ATOM 3269 C CA . TYR C 1 132 ? 90.892 7.346 74.741 1.00 66.47 120 TYR C CA 1
ATOM 3270 C C . TYR C 1 132 ? 89.823 6.340 74.445 1.00 63.88 120 TYR C C 1
ATOM 3271 O O . TYR C 1 132 ? 88.634 6.651 74.511 1.00 65.32 120 TYR C O 1
ATOM 3280 N N . ASP C 1 133 ? 90.246 5.144 74.073 1.00 60.44 121 ASP C N 1
ATOM 3281 C CA . ASP C 1 133 ? 89.312 4.049 73.959 1.00 56.72 121 ASP C CA 1
ATOM 3282 C C . ASP C 1 133 ? 89.190 3.442 75.357 1.00 55.56 121 ASP C C 1
ATOM 3283 O O . ASP C 1 133 ? 90.105 2.768 75.832 1.00 57.41 121 ASP C O 1
ATOM 3288 N N . MET C 1 134 ? 88.088 3.728 76.042 1.00 54.03 122 MET C N 1
ATOM 3289 C CA . MET C 1 134 ? 87.923 3.220 77.391 1.00 50.33 122 MET C CA 1
ATOM 3290 C C . MET C 1 134 ? 87.933 1.696 77.422 1.00 49.20 122 MET C C 1
ATOM 3291 O O . MET C 1 134 ? 88.490 1.113 78.338 1.00 50.01 122 MET C O 1
ATOM 3296 N N . ASP C 1 135 ? 87.398 1.050 76.390 1.00 52.29 123 ASP C N 1
ATOM 3297 C CA . ASP C 1 135 ? 87.365 -0.418 76.348 1.00 54.02 123 ASP C CA 1
ATOM 3298 C C . ASP C 1 135 ? 88.752 -1.077 76.343 1.00 50.61 123 ASP C C 1
ATOM 3299 O O . ASP C 1 135 ? 88.882 -2.265 76.624 1.00 54.49 123 ASP C O 1
ATOM 3304 N N . ALA C 1 136 ? 89.783 -0.312 76.012 1.00 52.23 124 ALA C N 1
ATOM 3305 C CA . ALA C 1 136 ? 91.142 -0.839 75.975 1.00 51.03 124 ALA C CA 1
ATOM 3306 C C . ALA C 1 136 ? 91.850 -0.684 77.321 1.00 49.18 124 ALA C C 1
ATOM 3307 O O . ALA C 1 136 ? 92.989 -1.121 77.483 1.00 47.10 124 ALA C O 1
ATOM 3309 N N . LEU C 1 137 ? 91.182 -0.059 78.285 1.00 46.58 125 LEU C N 1
ATOM 3310 C CA . LEU C 1 137 ? 91.785 0.164 79.593 1.00 41.41 125 LEU C CA 1
ATOM 3311 C C . LEU C 1 137 ? 91.376 -0.935 80.557 1.00 39.61 125 LEU C C 1
ATOM 3312 O O . LEU C 1 137 ? 90.184 -1.244 80.689 1.00 42.56 125 LEU C O 1
ATOM 3317 N N . PRO C 1 138 ? 92.365 -1.525 81.244 1.00 42.16 126 PRO C N 1
ATOM 3318 C CA . PRO C 1 138 ? 92.067 -2.556 82.243 1.00 37.63 126 PRO C CA 1
ATOM 3319 C C . PRO C 1 138 ? 91.160 -1.982 83.313 1.00 36.87 126 PRO C C 1
ATOM 3320 O O . PRO C 1 138 ? 90.176 -2.606 83.712 1.00 37.71 126 PRO C O 1
ATOM 3324 N N . GLU C 1 139 ? 91.462 -0.764 83.740 1.00 36.39 127 GLU C N 1
ATOM 3325 C CA . GLU C 1 139 ? 90.704 -0.160 84.815 1.00 34.35 127 GLU C CA 1
ATOM 3326 C C . GLU C 1 139 ? 89.241 0.059 84.406 1.00 32.20 127 GLU C C 1
ATOM 3327 O O . GLU C 1 139 ? 88.361 0.006 85.254 1.00 35.32 127 GLU C O 1
ATOM 3333 N N . SER C 1 140 ? 88.974 0.266 83.116 1.00 32.96 128 SER C N 1
ATOM 3334 C CA . SER C 1 140 ? 87.586 0.395 82.643 1.00 32.39 128 SER C CA 1
ATOM 3335 C C . SER C 1 140 ? 86.784 -0.864 82.875 1.00 35.59 128 SER C C 1
ATOM 3336 O O . SER C 1 140 ? 85.649 -0.817 83.375 1.00 37.06 128 SER C O 1
ATOM 3339 N N . ALA C 1 141 ? 87.377 -1.995 82.513 1.00 35.03 129 ALA C N 1
ATOM 3340 C CA . ALA C 1 141 ? 86.722 -3.266 82.712 1.00 25.09 129 ALA C CA 1
ATOM 3341 C C . ALA C 1 141 ? 86.548 -3.470 84.203 1.00 29.17 129 ALA C C 1
ATOM 3342 O O . ALA C 1 141 ? 85.500 -3.937 84.653 1.00 26.50 129 ALA C O 1
ATOM 3344 N N . LEU C 1 142 ? 87.574 -3.115 84.978 1.00 27.51 130 LEU C N 1
ATOM 3345 C CA . LEU C 1 142 ? 87.476 -3.295 86.428 1.00 29.32 130 LEU C CA 1
ATOM 3346 C C . LEU C 1 142 ? 86.275 -2.547 87.014 1.00 30.83 130 LEU C C 1
ATOM 3347 O O . LEU C 1 142 ? 85.452 -3.148 87.712 1.00 29.29 130 LEU C O 1
ATOM 3352 N N . VAL C 1 143 ? 86.162 -1.253 86.708 1.00 27.08 131 VAL C N 1
ATOM 3353 C CA . VAL C 1 143 ? 85.111 -0.428 87.296 1.00 28.23 131 VAL C CA 1
ATOM 3354 C C . VAL C 1 143 ? 83.741 -0.905 86.844 1.00 24.61 131 VAL C C 1
ATOM 3355 O O . VAL C 1 143 ? 82.837 -1.060 87.662 1.00 27.38 131 VAL C O 1
ATOM 3359 N N . ARG C 1 144 ? 83.609 -1.180 85.551 1.00 26.25 132 ARG C N 1
ATOM 3360 C CA . ARG C 1 144 ? 82.380 -1.717 84.983 1.00 32.91 132 ARG C CA 1
ATOM 3361 C C . ARG C 1 144 ? 82.047 -3.073 85.588 1.00 31.21 132 ARG C C 1
ATOM 3362 O O . ARG C 1 144 ? 80.876 -3.467 85.658 1.00 36.03 132 ARG C O 1
ATOM 3370 N N . GLY C 1 145 ? 83.071 -3.791 86.023 1.00 26.93 133 GLY C N 1
ATOM 3371 C CA . GLY C 1 145 ? 82.866 -5.078 86.664 1.00 25.15 133 GLY C CA 1
ATOM 3372 C C . GLY C 1 145 ? 81.984 -5.010 87.906 1.00 34.96 133 GLY C C 1
ATOM 3373 O O . GLY C 1 145 ? 81.285 -5.984 88.208 1.00 33.74 133 GLY C O 1
ATOM 3374 N N . TRP C 1 146 ? 82.006 -3.891 88.647 1.00 27.99 134 TRP C N 1
ATOM 3375 C CA . TRP C 1 146 ? 81.118 -3.794 89.806 1.00 25.91 134 TRP C CA 1
ATOM 3376 C C . TRP C 1 146 ? 79.973 -2.829 89.554 1.00 28.43 134 TRP C C 1
ATOM 3377 O O . TRP C 1 146 ? 79.271 -2.422 90.487 1.00 26.14 134 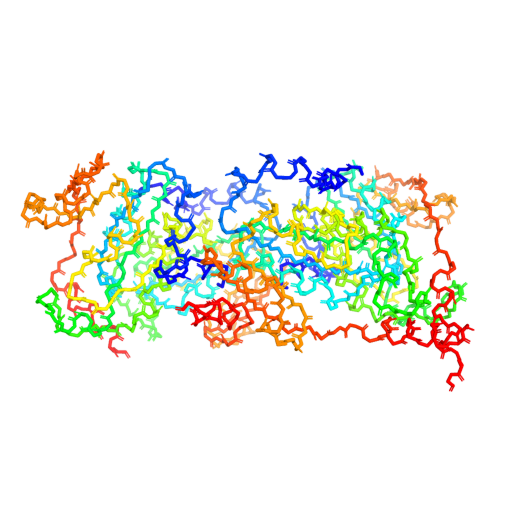TRP C O 1
ATOM 3388 N N . GLY C 1 147 ? 79.751 -2.510 88.284 1.00 24.10 135 GLY C N 1
ATOM 3389 C CA . GLY C 1 147 ? 78.619 -1.685 87.928 1.00 25.69 135 GLY C CA 1
ATOM 3390 C C . GLY C 1 147 ? 78.965 -0.207 87.837 1.00 26.65 135 GLY C C 1
ATOM 3391 O O . GLY C 1 147 ? 78.091 0.615 87.628 1.00 27.47 135 GLY C O 1
ATOM 3392 N N . GLY C 1 148 ? 80.235 0.147 87.980 1.00 27.88 136 GLY C N 1
ATOM 3393 C CA . GLY C 1 148 ? 80.603 1.550 87.887 1.00 25.00 136 GLY C CA 1
ATOM 3394 C C . GLY C 1 148 ? 80.576 2.039 86.448 1.00 26.62 136 GLY C C 1
ATOM 3395 O O . GLY C 1 148 ? 80.262 1.284 85.531 1.00 26.78 136 GLY C O 1
ATOM 3396 N N . ARG C 1 149 ? 80.890 3.311 86.242 1.00 27.01 137 ARG C N 1
ATOM 3397 C CA . ARG C 1 149 ? 80.887 3.874 84.902 1.00 26.47 137 ARG C CA 1
ATOM 3398 C C . ARG C 1 149 ? 82.303 4.406 84.562 1.00 31.71 137 ARG C C 1
ATOM 3399 O O . ARG C 1 149 ? 83.067 4.834 85.437 1.00 25.30 137 ARG C O 1
ATOM 3407 N N . ALA C 1 150 ? 82.644 4.340 83.284 1.00 34.12 138 ALA C N 1
ATOM 3408 C CA . ALA C 1 150 ? 83.950 4.751 82.791 1.00 34.93 138 ALA C CA 1
ATOM 3409 C C . ALA C 1 150 ? 83.766 5.545 81.522 1.00 38.74 138 ALA C C 1
ATOM 3410 O O . ALA C 1 150 ? 82.967 5.163 80.653 1.00 36.77 138 ALA C O 1
ATOM 3412 N N . LEU C 1 151 ? 84.472 6.656 81.380 1.00 33.86 139 LEU C N 1
ATOM 3413 C CA . LEU C 1 151 ? 84.314 7.453 80.171 1.00 42.77 139 LEU C CA 1
ATOM 3414 C C . LEU C 1 151 ? 85.435 8.458 80.011 1.00 41.01 139 LEU C C 1
ATOM 3415 O O . LEU C 1 151 ? 86.010 8.921 80.996 1.00 39.72 139 LEU C O 1
ATOM 3420 N N . ALA C 1 152 ? 85.749 8.798 78.766 1.00 44.52 140 ALA C N 1
ATOM 3421 C CA . ALA C 1 152 ? 86.818 9.764 78.530 1.00 46.67 140 ALA C CA 1
ATOM 3422 C C . ALA C 1 152 ? 86.181 11.111 78.349 1.00 51.77 140 ALA C C 1
ATOM 3423 O O . ALA C 1 152 ? 85.112 11.196 77.744 1.00 48.73 140 ALA C O 1
ATOM 3425 N N . ILE C 1 153 ? 86.783 12.184 78.854 1.00 53.40 141 ILE C N 1
ATOM 3426 C CA . ILE C 1 153 ? 86.038 13.433 78.616 1.00 56.46 141 ILE C CA 1
ATOM 3427 C C . ILE C 1 153 ? 86.886 14.293 77.675 1.00 60.94 141 ILE C C 1
ATOM 3428 O O . ILE C 1 153 ? 88.099 14.084 77.622 1.00 57.16 141 ILE C O 1
ATOM 3433 N N . PRO C 1 154 ? 86.298 15.244 76.961 1.00 67.20 142 PRO C N 1
ATOM 3434 C CA . PRO C 1 154 ? 87.086 16.084 76.048 1.00 63.51 142 PRO C CA 1
ATOM 3435 C C . PRO C 1 154 ? 88.236 16.835 76.735 1.00 61.52 142 PRO C C 1
ATOM 3436 O O . PRO C 1 154 ? 87.977 17.733 77.536 1.00 57.65 142 PRO C O 1
ATOM 3440 N N . PHE C 1 155 ? 89.467 16.453 76.405 1.00 65.23 143 PHE C N 1
ATOM 3441 C CA . PHE C 1 155 ? 90.670 17.087 76.917 1.00 68.75 143 PHE C CA 1
ATOM 3442 C C . PHE C 1 155 ? 91.165 17.854 75.704 1.00 76.53 143 PHE C C 1
ATOM 3443 O O . PHE C 1 155 ? 91.610 17.255 74.726 1.00 79.17 143 PHE C O 1
ATOM 3451 N N . GLU C 1 156 ? 91.221 19.172 75.826 1.00 78.94 144 GLU C N 1
ATOM 3452 C CA . GLU C 1 156 ? 91.806 20.027 74.807 1.00 83.21 144 GLU C CA 1
ATOM 3453 C C . GLU C 1 156 ? 92.880 20.720 75.641 1.00 84.42 144 GLU C C 1
ATOM 3454 O O . GLU C 1 156 ? 92.626 21.791 76.192 1.00 78.32 144 GLU C O 1
ATOM 3460 N N . HIS C 1 157 ? 94.068 20.119 75.776 1.00 80.32 145 HIS C N 1
ATOM 3461 C CA . HIS C 1 157 ? 95.056 20.737 76.647 1.00 76.63 145 HIS C CA 1
ATOM 3462 C C . HIS C 1 157 ? 95.687 22.016 76.117 1.00 78.92 145 HIS C C 1
ATOM 3463 O O . HIS C 1 157 ? 95.603 22.340 74.932 1.00 83.78 145 HIS C O 1
ATOM 3470 N N . ASP C 1 158 ? 96.322 22.724 77.054 1.00 75.57 146 ASP C N 1
ATOM 3471 C CA . ASP C 1 158 ? 97.032 23.967 76.799 1.00 76.07 146 ASP C CA 1
ATOM 3472 C C . ASP C 1 158 ? 98.363 23.575 76.188 1.00 82.89 146 ASP C C 1
ATOM 3473 O O . ASP C 1 158 ? 99.300 23.176 76.879 1.00 79.68 146 ASP C O 1
ATOM 3478 N N . ARG C 1 159 ? 98.437 23.645 74.862 1.00 89.27 147 ARG C N 1
ATOM 3479 C CA . ARG C 1 159 ? 99.634 23.241 74.118 1.00 89.98 147 ARG C CA 1
ATOM 3480 C C . ARG C 1 159 ? 100.931 23.992 74.427 1.00 81.93 147 ARG C C 1
ATOM 3481 O O . ARG C 1 159 ? 102.020 23.431 74.306 1.00 79.91 147 ARG C O 1
ATOM 3489 N N . SER C 1 160 ? 100.826 25.268 74.790 1.00 79.29 148 SER C N 1
ATOM 3490 C CA . SER C 1 160 ? 102.006 26.096 75.071 1.00 76.02 148 SER C CA 1
ATOM 3491 C C . SER C 1 160 ? 102.966 25.512 76.111 1.00 74.69 148 SER C C 1
ATOM 3492 O O . SER C 1 160 ? 104.149 25.849 76.143 1.00 69.07 148 SER C O 1
ATOM 3495 N N . THR C 1 161 ? 102.444 24.627 76.954 1.00 72.05 149 THR C N 1
ATOM 3496 C CA . THR C 1 161 ? 103.246 23.993 77.994 1.00 69.15 149 THR C CA 1
ATOM 3497 C C . THR C 1 161 ? 103.586 22.544 77.651 1.00 70.25 149 THR C C 1
ATOM 3498 O O . THR C 1 161 ? 104.736 22.121 77.780 1.00 70.32 149 THR C O 1
ATOM 3502 N N . THR C 1 162 ? 102.582 21.795 77.206 1.00 67.96 150 THR C N 1
ATOM 3503 C CA . THR C 1 162 ? 102.774 20.399 76.835 1.00 70.17 150 THR C CA 1
ATOM 3504 C C . THR C 1 162 ? 103.701 20.193 75.642 1.00 71.39 150 THR C C 1
ATOM 3505 O O . THR C 1 162 ? 104.509 19.265 75.624 1.00 70.28 150 THR C O 1
ATOM 3509 N N . ALA C 1 163 ? 103.579 21.065 74.645 1.00 66.17 151 ALA C N 1
ATOM 3510 C CA . ALA C 1 163 ? 104.415 20.980 73.445 1.00 67.53 151 ALA C CA 1
A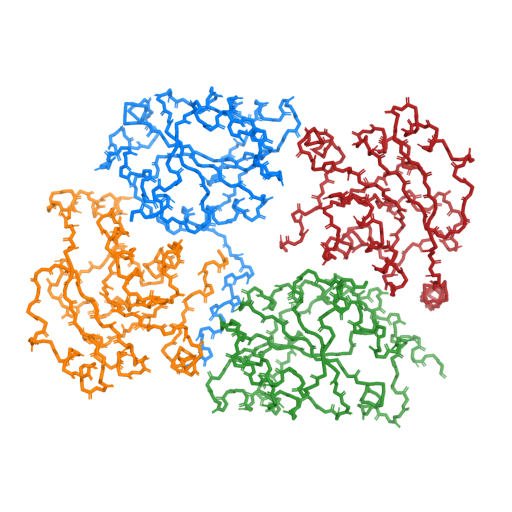TOM 3511 C C . ALA C 1 163 ? 105.860 21.282 73.835 1.00 62.41 151 ALA C C 1
ATOM 3512 O O . ALA C 1 163 ? 106.792 20.552 73.462 1.00 64.16 151 ALA C O 1
ATOM 3514 N N . LEU C 1 164 ? 106.035 22.356 74.601 1.00 60.10 152 LEU C N 1
ATOM 3515 C CA . LEU C 1 164 ? 107.364 22.751 75.031 1.00 60.56 152 LEU C CA 1
ATOM 3516 C C . LEU C 1 164 ? 107.971 21.701 75.928 1.00 62.37 152 LEU C C 1
ATOM 3517 O O . LEU C 1 164 ? 109.172 21.531 75.906 1.00 62.55 152 LEU C O 1
ATOM 3522 N N . LEU C 1 165 ? 107.147 20.897 76.595 1.00 64.95 153 LEU C N 1
ATOM 3523 C CA . LEU C 1 165 ? 107.686 19.910 77.517 1.00 63.32 153 LEU C CA 1
ATOM 3524 C C . LEU C 1 165 ? 108.193 18.759 76.683 1.00 66.91 153 LEU C C 1
ATOM 3525 O O . LEU C 1 165 ? 109.098 18.036 77.087 1.00 63.31 153 LEU C O 1
ATOM 3530 N N . LYS C 1 166 ? 107.626 18.632 75.487 1.00 65.69 154 LYS C N 1
ATOM 3531 C CA . LYS C 1 166 ? 108.007 17.584 74.556 1.00 66.38 154 LYS C CA 1
ATOM 3532 C C . LYS C 1 166 ? 109.355 17.893 73.927 1.00 63.81 154 LYS C C 1
ATOM 3533 O O . LYS C 1 166 ? 110.261 17.052 73.911 1.00 63.97 154 LYS C O 1
ATOM 3539 N N . LYS C 1 167 ? 109.470 19.108 73.407 1.00 59.10 155 LYS C N 1
ATOM 3540 C CA . LYS C 1 167 ? 110.738 19.606 72.907 1.00 61.96 155 LYS C CA 1
ATOM 3541 C C . LYS C 1 167 ? 111.854 19.451 73.943 1.00 67.73 155 LYS C C 1
ATOM 3542 O O . LYS C 1 167 ? 112.931 18.931 73.615 1.00 71.20 155 LYS C O 1
ATOM 3548 N N . VAL C 1 168 ? 111.595 19.907 75.177 1.00 67.03 156 VAL C N 1
ATOM 3549 C CA . VAL C 1 168 ? 112.559 19.795 76.287 1.00 67.56 156 VAL C CA 1
ATOM 3550 C C . VAL C 1 168 ? 113.066 18.375 76.434 1.00 61.45 156 VAL C C 1
ATOM 3551 O O . VAL C 1 168 ? 114.250 18.159 76.670 1.00 61.64 156 VAL C O 1
ATOM 3555 N N . ARG C 1 169 ? 112.166 17.406 76.311 1.00 63.66 157 ARG C N 1
ATOM 3556 C CA . ARG C 1 169 ? 112.537 16.001 76.442 1.00 69.62 157 ARG C CA 1
ATOM 3557 C C . ARG C 1 169 ? 113.275 15.512 75.203 1.00 69.33 157 ARG C C 1
ATOM 3558 O O . ARG C 1 169 ? 114.267 14.789 75.299 1.00 73.10 157 ARG C O 1
ATOM 3566 N N . ALA C 1 170 ? 112.779 15.915 74.039 1.00 68.56 158 ALA C N 1
ATOM 3567 C CA . ALA C 1 170 ? 113.377 15.530 72.761 1.00 70.07 158 ALA C CA 1
ATOM 3568 C C . ALA C 1 170 ? 114.791 16.050 72.615 1.00 74.55 158 ALA C C 1
ATOM 3569 O O . ALA C 1 170 ? 115.620 15.444 71.941 1.00 79.34 158 ALA C O 1
ATOM 3571 N N . GLN C 1 171 ? 115.059 17.212 73.196 1.00 72.39 159 GLN C N 1
ATOM 3572 C CA . GLN C 1 171 ? 116.367 17.848 73.064 1.00 72.11 159 GLN C CA 1
ATOM 3573 C C . GLN C 1 171 ? 117.523 17.204 73.823 1.00 83.31 159 GLN C C 1
ATOM 3574 O O . GLN C 1 171 ? 118.549 16.861 73.236 1.00 88.94 159 GLN C O 1
ATOM 3580 N N . SER C 1 172 ? 117.356 17.056 75.129 1.00 79.15 160 SER C N 1
ATOM 3581 C CA . SER C 1 172 ? 118.401 16.500 75.982 1.00 78.63 160 SER C CA 1
ATOM 3582 C C . SER C 1 172 ? 118.646 15.029 75.665 1.00 82.55 160 SER C C 1
ATOM 3583 O O . SER C 1 172 ? 119.727 14.653 75.211 1.00 85.75 160 SER C O 1
ATOM 3586 N N . ALA D 1 15 ? 83.632 26.354 84.356 1.00 53.05 3 ALA D N 1
ATOM 3587 C CA . ALA D 1 15 ? 82.398 27.077 84.639 1.00 61.28 3 ALA D CA 1
ATOM 3588 C C . ALA D 1 15 ? 82.262 27.379 86.128 1.00 62.54 3 ALA D C 1
ATOM 3589 O O . ALA D 1 15 ? 81.798 28.456 86.525 1.00 58.21 3 ALA D O 1
ATOM 3591 N N . SER D 1 16 ? 82.695 26.428 86.947 1.00 62.04 4 SER D N 1
ATOM 3592 C CA . SER D 1 16 ? 82.604 26.571 88.392 1.00 56.11 4 SER D CA 1
ATOM 3593 C C . SER D 1 16 ? 83.5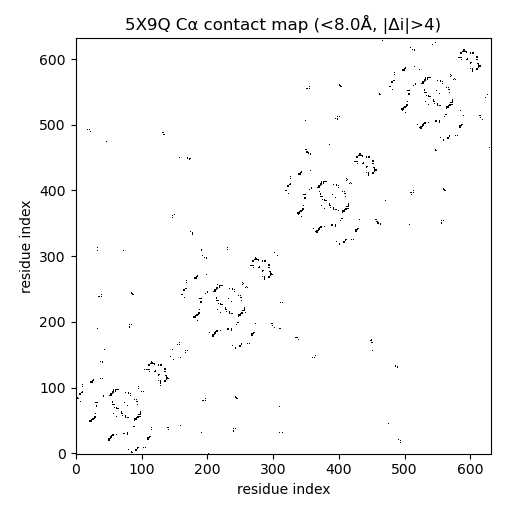11 27.682 88.885 1.00 52.70 4 SER D C 1
ATOM 3594 O O . SER D 1 16 ? 83.092 28.528 89.675 1.00 61.19 4 SER D O 1
ATOM 3597 N N . PHE D 1 17 ? 84.761 27.667 88.443 1.00 44.26 5 PHE D N 1
ATOM 3598 C CA . PHE D 1 17 ? 85.701 28.669 88.906 1.00 44.21 5 PHE D CA 1
ATOM 3599 C C . PHE D 1 17 ? 85.723 29.957 88.072 1.00 39.84 5 PHE D C 1
ATOM 3600 O O . PHE D 1 17 ? 86.206 30.991 88.546 1.00 40.12 5 PHE D O 1
ATOM 3608 N N . GLU D 1 18 ? 85.162 29.908 86.869 1.00 44.21 6 GLU D N 1
ATOM 3609 C CA . GLU D 1 18 ? 85.101 31.091 86.021 1.00 45.47 6 GLU D CA 1
ATOM 3610 C C . GLU D 1 18 ? 84.200 32.155 86.653 1.00 40.39 6 GLU D C 1
ATOM 3611 O O . GLU D 1 18 ? 84.150 33.294 86.189 1.00 39.49 6 GLU D O 1
ATOM 3617 N N . ARG D 1 19 ? 83.490 31.775 87.714 1.00 37.19 7 ARG D N 1
ATOM 3618 C CA . ARG D 1 19 ? 82.600 32.674 88.411 1.00 34.51 7 ARG D CA 1
ATOM 3619 C C . ARG D 1 19 ? 83.494 33.698 89.143 1.00 42.76 7 ARG D C 1
ATOM 3620 O O . ARG D 1 19 ? 83.026 34.779 89.498 1.00 38.51 7 ARG D O 1
ATOM 3628 N N . LYS D 1 20 ? 84.774 33.364 89.368 1.00 38.55 8 LYS D N 1
ATOM 3629 C CA . LYS D 1 20 ? 85.676 34.278 90.047 1.00 31.26 8 LYS D CA 1
ATOM 3630 C C . LYS D 1 20 ? 86.331 35.328 89.152 1.00 25.26 8 LYS D C 1
ATOM 3631 O O . LYS D 1 20 ? 86.926 36.263 89.648 1.00 20.95 8 LYS D O 1
ATOM 3637 N N . LEU D 1 21 ? 86.228 35.148 87.839 1.00 28.72 9 LEU D N 1
ATOM 3638 C CA . LEU D 1 21 ? 86.805 36.098 86.898 1.00 27.12 9 LEU D CA 1
ATOM 3639 C C . LEU D 1 21 ? 85.895 37.313 86.887 1.00 31.70 9 LEU D C 1
ATOM 3640 O O . LEU D 1 21 ? 84.720 37.206 86.538 1.00 33.73 9 LEU D O 1
ATOM 3645 N N . ILE D 1 22 ? 86.424 38.468 87.277 1.00 31.19 10 ILE D N 1
ATOM 3646 C CA . ILE D 1 22 ? 85.598 39.651 87.320 1.00 28.71 10 ILE D CA 1
ATOM 3647 C C . ILE D 1 22 ? 86.394 40.863 86.919 1.00 30.57 10 ILE D C 1
ATOM 3648 O O . ILE D 1 22 ? 87.611 40.920 87.092 1.00 29.51 10 ILE D O 1
ATOM 3653 N N . THR D 1 23 ? 85.694 41.848 86.365 1.00 34.63 11 THR D N 1
ATOM 3654 C CA . THR D 1 23 ? 86.324 43.083 85.921 1.00 31.93 11 THR D CA 1
ATOM 3655 C C . THR D 1 23 ? 86.471 44.063 87.078 1.00 30.02 11 THR D C 1
ATOM 3656 O O . THR D 1 23 ? 85.680 44.053 88.020 1.00 36.29 11 THR D O 1
ATOM 3660 N N . ARG D 1 24 ? 87.489 44.913 86.997 1.00 32.15 12 ARG D N 1
ATOM 3661 C CA . ARG D 1 24 ? 87.768 45.901 88.036 1.00 32.94 12 ARG D CA 1
ATOM 3662 C C . ARG D 1 24 ? 86.560 46.722 88.495 1.00 37.56 12 ARG D C 1
ATOM 3663 O O . ARG D 1 24 ? 86.430 47.023 89.682 1.00 38.78 12 ARG D O 1
ATOM 3671 N N . ASP D 1 25 ? 85.683 47.089 87.565 1.00 32.68 13 ASP D N 1
ATOM 3672 C CA . ASP D 1 25 ? 84.511 47.896 87.912 1.00 35.74 13 ASP D CA 1
ATOM 3673 C C . ASP D 1 25 ? 83.459 47.114 88.692 1.00 35.65 13 ASP D C 1
ATOM 3674 O O . ASP D 1 25 ? 82.967 47.585 89.733 1.00 35.31 13 ASP D O 1
ATOM 3679 N N . ALA D 1 26 ? 83.132 45.914 88.210 1.00 33.23 14 ALA D N 1
ATOM 3680 C CA . ALA D 1 26 ? 82.147 45.081 88.887 1.00 28.46 14 ALA D CA 1
ATOM 3681 C C . ALA D 1 26 ? 82.627 44.710 90.283 1.00 31.26 14 ALA D C 1
ATOM 3682 O O . ALA D 1 26 ? 81.830 44.675 91.225 1.00 31.38 14 ALA D O 1
ATOM 3684 N N . LEU D 1 27 ? 83.922 44.431 90.423 1.00 30.35 15 LEU D N 1
ATOM 3685 C CA . LEU D 1 27 ? 84.448 44.086 91.736 1.00 31.10 15 LEU D CA 1
ATOM 3686 C C . LEU D 1 27 ? 84.410 45.289 92.651 1.00 30.08 15 LEU D C 1
ATOM 3687 O O . LEU D 1 27 ? 84.038 45.174 93.819 1.00 35.73 15 LEU D O 1
ATOM 3692 N N . ALA D 1 28 ? 84.770 46.451 92.108 1.00 33.17 16 ALA D N 1
ATOM 3693 C CA . ALA D 1 28 ? 84.755 47.697 92.872 1.00 36.18 16 ALA D CA 1
ATOM 3694 C C . ALA D 1 28 ? 83.355 47.999 93.390 1.00 36.52 16 ALA D C 1
ATOM 3695 O O . ALA D 1 28 ? 83.222 48.502 94.499 1.00 42.69 16 ALA D O 1
ATOM 3697 N N . ALA D 1 29 ? 82.317 47.713 92.599 1.00 32.28 17 ALA D N 1
ATOM 3698 C CA . ALA D 1 29 ? 80.929 47.894 93.071 1.00 34.61 17 ALA D CA 1
ATOM 3699 C C . ALA D 1 29 ? 80.548 46.932 94.193 1.00 39.11 17 ALA D C 1
ATOM 3700 O O . ALA D 1 29 ? 79.749 47.287 95.062 1.00 37.19 17 ALA D O 1
ATOM 3702 N N . MET D 1 30 ? 81.078 45.703 94.152 1.00 39.23 18 MET D N 1
ATOM 3703 C CA . MET D 1 30 ? 80.768 44.683 95.170 1.00 37.01 18 MET D CA 1
ATOM 3704 C C . MET D 1 30 ? 81.615 44.805 96.421 1.00 38.38 18 MET D C 1
ATOM 3705 O O . MET D 1 30 ? 81.322 44.163 97.433 1.00 41.57 18 MET D O 1
ATOM 3710 N N . ARG D 1 31 ? 82.699 45.570 96.322 1.00 38.60 19 ARG D N 1
ATOM 3711 C CA . ARG D 1 31 ? 83.694 45.662 97.390 1.00 43.30 19 ARG D CA 1
ATOM 3712 C C . ARG D 1 31 ? 83.077 45.876 98.773 1.00 42.89 19 ARG D C 1
ATOM 3713 O O . ARG D 1 31 ? 83.491 45.252 99.754 1.00 43.61 19 ARG D O 1
ATOM 3721 N N . ALA D 1 32 ? 82.075 46.739 98.850 1.00 42.87 20 ALA D N 1
ATOM 3722 C CA . ALA D 1 32 ? 81.495 47.084 100.137 1.00 43.09 20 ALA D CA 1
ATOM 3723 C C . ALA D 1 32 ? 80.892 45.864 100.825 1.00 44.35 20 ALA D C 1
ATOM 3724 O O . ALA D 1 32 ? 80.711 45.873 102.041 1.00 47.53 20 ALA D O 1
ATOM 3726 N N . SER D 1 33 ? 80.561 44.826 100.055 1.00 42.48 21 SER D N 1
ATOM 3727 C CA . SER D 1 33 ? 79.922 43.632 100.626 1.00 43.96 21 SER D CA 1
ATOM 3728 C C . SER D 1 33 ? 80.868 42.443 100.788 1.00 47.10 21 SER D C 1
ATOM 3729 O O . SER D 1 33 ? 80.432 41.346 101.146 1.00 47.91 21 SER D O 1
ATOM 3732 N N . LEU D 1 34 ? 82.146 42.633 100.485 1.00 41.25 22 LEU D N 1
ATOM 3733 C CA . LEU D 1 34 ? 83.118 41.560 100.670 1.00 40.70 22 LEU D CA 1
ATOM 3734 C C . LEU D 1 34 ? 83.478 41.355 102.141 1.00 41.23 22 LEU D C 1
ATOM 3735 O O . LEU D 1 34 ? 83.470 42.302 102.924 1.00 40.80 22 LEU D O 1
ATOM 3740 N N . PRO D 1 35 ? 83.779 40.104 102.527 1.00 42.05 23 PRO D N 1
ATOM 3741 C CA . PRO D 1 35 ? 84.143 39.843 103.925 1.00 40.77 23 PRO D CA 1
ATOM 3742 C C . PRO D 1 35 ? 85.494 40.454 104.288 1.00 49.01 23 PRO D C 1
ATOM 3743 O O . PRO D 1 35 ? 86.474 40.178 103.588 1.00 46.63 23 PRO D O 1
ATOM 3747 N N . ALA D 1 36 ? 85.550 41.230 105.374 1.00 45.47 24 ALA D N 1
ATOM 3748 C CA . ALA D 1 36 ? 86.801 41.818 105.857 1.00 36.22 24 ALA D CA 1
ATOM 3749 C C . ALA D 1 36 ? 87.548 40.819 106.744 1.00 43.89 24 ALA D C 1
ATOM 3750 O O . ALA D 1 36 ? 86.926 39.985 107.402 1.00 45.12 24 ALA D O 1
ATOM 3752 N N . PRO D 1 37 ? 88.889 40.876 106.743 1.00 41.82 25 PRO D N 1
ATOM 3753 C CA . PRO D 1 37 ? 89.694 41.785 105.918 1.00 42.31 25 PRO D CA 1
ATOM 3754 C C . PRO D 1 37 ? 89.917 41.265 104.503 1.00 38.28 25 PRO D C 1
ATOM 3755 O O . PRO D 1 37 ? 90.177 40.078 104.301 1.00 38.11 25 PRO D O 1
ATOM 3759 N N . VAL D 1 38 ? 89.827 42.168 103.536 1.00 37.35 26 VAL D N 1
ATOM 3760 C CA . VAL D 1 38 ? 90.049 41.842 102.136 1.00 35.05 26 VAL D CA 1
ATOM 3761 C C . VAL D 1 38 ? 91.552 41.901 101.808 1.00 36.31 26 VAL D C 1
ATOM 3762 O O . VAL D 1 38 ? 92.205 42.924 102.024 1.00 35.08 26 VAL D O 1
ATOM 3766 N N . VAL D 1 39 ? 92.089 40.798 101.299 1.00 30.43 27 VAL D N 1
ATOM 3767 C CA . VAL D 1 39 ? 93.506 40.707 100.986 1.00 34.31 27 VAL D CA 1
ATOM 3768 C C . VAL D 1 39 ? 93.747 40.761 99.488 1.00 30.77 27 VAL D C 1
ATOM 3769 O O . VAL D 1 39 ? 93.064 40.062 98.738 1.00 26.05 27 VAL D O 1
ATOM 3773 N N . PHE D 1 40 ? 94.749 41.549 99.066 1.00 25.58 28 PHE D N 1
ATOM 3774 C CA . PHE D 1 40 ? 95.098 41.685 97.650 1.00 21.49 28 PHE D CA 1
ATOM 3775 C C . PHE D 1 40 ? 96.558 41.332 97.403 1.00 29.20 28 PHE D C 1
ATOM 3776 O O . PHE D 1 40 ? 97.461 41.744 98.152 1.00 30.37 28 PHE D O 1
ATOM 3784 N N . THR D 1 41 ? 96.799 40.633 96.301 1.00 22.23 29 THR D N 1
ATOM 3785 C CA . THR D 1 41 ? 98.148 40.414 95.834 1.00 22.60 29 THR D CA 1
ATOM 3786 C C . THR D 1 41 ? 98.093 40.418 94.315 1.00 26.89 29 THR D C 1
ATOM 3787 O O . THR D 1 41 ? 97.008 40.325 93.736 1.00 23.00 29 THR D O 1
ATOM 3791 N N . ASN D 1 42 ? 99.247 40.567 93.664 1.00 25.90 30 ASN D N 1
ATOM 3792 C CA . ASN D 1 42 ? 99.273 40.620 92.205 1.00 27.00 30 ASN D CA 1
ATOM 3793 C C . ASN D 1 42 ? 100.501 39.949 91.667 1.00 26.43 30 ASN D C 1
ATOM 3794 O O . ASN D 1 42 ? 101.488 39.819 92.373 1.00 29.80 30 ASN D O 1
ATOM 3799 N N . GLY D 1 43 ? 100.457 39.525 90.412 1.00 25.27 31 GLY D N 1
ATOM 3800 C CA . GLY D 1 43 ? 101.613 38.875 89.833 1.00 26.89 31 GLY D CA 1
ATOM 3801 C C . GLY D 1 43 ? 101.295 38.394 88.445 1.00 26.53 31 GLY D C 1
ATOM 3802 O O . GLY D 1 43 ? 100.169 38.526 87.999 1.00 27.95 31 GLY D O 1
ATOM 3803 N N . VAL D 1 44 ? 102.283 37.802 87.780 1.00 30.70 32 VAL D N 1
ATOM 3804 C CA . VAL D 1 44 ? 102.095 37.258 86.443 1.00 29.88 32 VAL D CA 1
ATOM 3805 C C . VAL D 1 44 ? 101.537 35.840 86.554 1.00 26.29 32 VAL D C 1
ATOM 3806 O O . VAL D 1 44 ? 100.586 35.480 85.860 1.00 25.89 32 VAL D O 1
ATOM 3810 N N . PHE D 1 45 ? 102.134 35.054 87.444 1.00 28.11 33 PHE D N 1
ATOM 3811 C CA . PHE D 1 45 ? 101.712 33.679 87.669 1.00 27.55 33 PHE D CA 1
ATOM 3812 C C . PHE D 1 45 ? 101.668 32.911 86.356 1.00 30.17 33 PHE D C 1
ATOM 3813 O O . PHE D 1 45 ? 100.653 32.302 86.017 1.00 29.83 33 PHE D O 1
ATOM 3821 N N . ASP D 1 46 ? 102.772 32.945 85.618 1.00 28.39 34 ASP D N 1
ATOM 3822 C CA . ASP D 1 46 ? 102.839 32.248 84.341 1.00 29.98 34 ASP D CA 1
ATOM 3823 C C . ASP D 1 46 ? 102.648 30.744 84.514 1.00 32.87 34 ASP D C 1
ATOM 3824 O O . ASP D 1 46 ? 101.740 30.148 83.943 1.00 33.88 34 ASP D O 1
ATOM 3829 N N . ILE D 1 47 ? 103.526 30.122 85.282 1.00 31.87 35 ILE D N 1
ATOM 3830 C CA . ILE D 1 47 ? 103.387 28.699 85.557 1.00 36.00 35 ILE D CA 1
ATOM 3831 C C . ILE D 1 47 ? 103.241 28.485 87.043 1.00 33.04 35 ILE D C 1
ATOM 3832 O O . ILE D 1 47 ? 104.123 28.848 87.812 1.00 31.00 35 ILE D O 1
ATOM 3837 N N . LEU D 1 48 ? 102.121 27.919 87.462 1.00 32.80 36 LEU D N 1
ATOM 3838 C CA . LEU D 1 48 ? 101.930 27.686 88.885 1.00 32.05 36 LEU D CA 1
ATOM 3839 C C . LEU D 1 48 ? 102.907 26.609 89.365 1.00 35.76 36 LEU D C 1
ATOM 3840 O O . LEU D 1 48 ? 103.060 25.581 88.727 1.00 35.01 36 LEU D O 1
ATOM 3845 N N . HIS D 1 49 ? 103.571 26.845 90.486 1.00 37.94 37 HIS D N 1
ATOM 3846 C CA . HIS D 1 49 ? 104.373 25.812 91.115 1.00 33.74 37 HIS D CA 1
ATOM 3847 C C . HIS D 1 49 ? 103.983 25.790 92.574 1.00 36.60 37 HIS D C 1
ATOM 3848 O O . HIS D 1 49 ? 103.144 26.584 93.003 1.00 37.11 37 HIS D O 1
ATOM 3855 N N . ARG D 1 50 ? 104.571 24.884 93.342 1.00 37.53 38 ARG D N 1
ATOM 3856 C CA . ARG D 1 50 ? 104.155 24.723 94.729 1.00 35.78 38 ARG D CA 1
ATOM 3857 C C . ARG D 1 50 ? 104.391 25.976 95.566 1.00 33.64 38 ARG D C 1
ATOM 3858 O O . ARG D 1 50 ? 103.662 26.246 96.522 1.00 31.68 38 ARG D O 1
ATOM 3866 N N . GLY D 1 51 ? 105.405 26.747 95.203 1.00 30.37 39 GLY D N 1
ATOM 3867 C CA . GLY D 1 51 ? 105.688 27.965 95.929 1.00 34.59 39 GLY D CA 1
ATOM 3868 C C . GLY D 1 51 ? 104.543 28.940 95.795 1.00 31.32 39 GLY D C 1
ATOM 3869 O O . GLY D 1 51 ? 104.141 29.549 96.783 1.00 28.06 39 GLY D O 1
ATOM 3870 N N . HIS D 1 52 ? 103.995 29.053 94.585 1.00 32.31 40 HIS D N 1
ATOM 3871 C CA . HIS D 1 52 ? 102.843 29.931 94.330 1.00 31.15 40 HIS D CA 1
ATOM 3872 C C . HIS D 1 52 ? 101.643 29.594 95.192 1.00 28.59 40 HIS D C 1
ATOM 3873 O O . HIS D 1 52 ? 101.104 30.474 95.858 1.00 26.74 40 HIS D O 1
ATOM 3880 N N . VAL D 1 53 ? 101.238 28.324 95.200 1.00 28.25 41 VAL D N 1
ATOM 3881 C CA . VAL D 1 53 ? 100.014 27.952 95.902 1.00 29.98 41 VAL D CA 1
ATOM 3882 C C . VAL D 1 53 ? 100.216 27.973 97.424 1.00 31.78 41 VAL D C 1
ATOM 3883 O O . VAL D 1 53 ? 99.264 28.216 98.170 1.00 30.31 41 VAL D O 1
ATOM 3887 N N . SER D 1 54 ? 101.439 27.730 97.897 1.00 30.84 42 SER D N 1
ATOM 3888 C CA . SER D 1 54 ? 101.708 27.852 99.331 1.00 29.91 42 SER D CA 1
ATOM 3889 C C . SER D 1 54 ? 101.565 29.314 99.757 1.00 32.88 42 SER D C 1
ATOM 3890 O O . SER D 1 54 ? 100.909 29.648 100.754 1.00 34.24 42 SER D O 1
ATOM 3893 N N . TYR D 1 55 ? 102.159 30.185 98.949 1.00 30.39 43 TYR D N 1
ATOM 3894 C CA . TYR D 1 55 ? 102.129 31.621 99.176 1.00 28.65 43 TYR D CA 1
ATOM 3895 C C . TYR D 1 55 ? 100.689 32.174 99.101 1.00 30.43 43 TYR D C 1
ATOM 3896 O O . TYR D 1 55 ? 100.261 32.975 99.956 1.00 26.92 43 TYR D O 1
ATOM 3905 N N . LEU D 1 56 ? 99.942 31.755 98.078 1.00 27.30 44 LEU D N 1
ATOM 3906 C CA . LEU D 1 56 ? 98.553 32.222 97.949 1.00 32.26 44 LEU D CA 1
ATOM 3907 C C . LEU D 1 56 ? 97.729 31.725 99.147 1.00 29.96 44 LEU D C 1
ATOM 3908 O O . LEU D 1 56 ? 96.942 32.481 99.702 1.00 25.32 44 LEU D O 1
ATOM 3913 N N . ALA D 1 57 ? 97.982 30.495 99.595 1.00 30.83 45 ALA D N 1
ATOM 3914 C CA . ALA D 1 57 ? 97.319 29.950 100.791 1.00 30.25 45 ALA D CA 1
ATOM 3915 C C . ALA D 1 57 ? 97.679 30.765 102.030 1.00 32.39 45 ALA D C 1
ATOM 3916 O O . ALA D 1 57 ? 96.810 31.082 102.854 1.00 31.24 45 ALA D O 1
ATOM 3918 N N . ASP D 1 58 ? 98.956 31.119 102.161 1.00 31.06 46 ASP D N 1
ATOM 3919 C CA . ASP D 1 58 ? 99.389 31.985 103.262 1.00 32.27 46 ASP D CA 1
ATOM 3920 C C . ASP D 1 58 ? 98.758 33.386 103.198 1.00 33.84 46 ASP D C 1
ATOM 3921 O O . ASP D 1 58 ? 98.453 33.978 104.227 1.00 37.33 46 ASP D O 1
ATOM 3926 N N . ALA D 1 59 ? 98.599 33.937 101.997 1.00 32.32 47 ALA D N 1
ATOM 3927 C CA . ALA D 1 59 ? 97.976 35.252 101.855 1.00 31.94 47 ALA D CA 1
ATOM 3928 C C . ALA D 1 59 ? 96.500 35.211 102.254 1.00 33.98 47 ALA D C 1
ATOM 3929 O O . ALA D 1 59 ? 95.993 36.116 102.923 1.00 35.14 47 ALA D O 1
ATOM 3931 N N . LYS D 1 60 ? 95.815 34.157 101.833 1.00 31.92 48 LYS D N 1
ATOM 3932 C CA . LYS D 1 60 ? 94.415 33.983 102.173 1.00 34.08 48 LYS D CA 1
ATOM 3933 C C . LYS D 1 60 ? 94.225 33.916 103.684 1.00 36.48 48 LYS D C 1
ATOM 3934 O O . LYS D 1 60 ? 93.297 34.500 104.219 1.00 41.44 48 LYS D O 1
ATOM 3940 N N . ALA D 1 61 ? 95.135 33.244 104.376 1.00 34.63 49 ALA D N 1
ATOM 3941 C CA . ALA D 1 61 ? 95.026 33.099 105.821 1.00 35.52 49 ALA D CA 1
ATOM 3942 C C . ALA D 1 61 ? 95.107 34.442 106.541 1.00 38.01 49 ALA D C 1
ATOM 3943 O O . ALA D 1 61 ? 94.702 34.554 107.688 1.00 44.59 49 ALA D O 1
ATOM 3945 N N . LEU D 1 62 ? 95.607 35.467 105.866 1.00 40.02 50 LEU D N 1
ATOM 3946 C CA . LEU D 1 62 ? 95.691 36.794 106.468 1.00 38.02 50 LEU D CA 1
ATOM 3947 C C . LEU D 1 62 ? 94.315 37.458 106.533 1.00 41.68 50 LEU D C 1
ATOM 3948 O O . LEU D 1 62 ? 94.138 38.466 107.208 1.00 44.12 50 LEU D O 1
ATOM 3953 N N . GLY D 1 63 ? 93.342 36.923 105.804 1.00 39.45 51 GLY D N 1
ATOM 3954 C CA . GLY D 1 63 ? 92.065 37.607 105.676 1.00 37.85 51 GLY D CA 1
ATOM 3955 C C . GLY D 1 63 ? 90.864 36.705 105.458 1.00 40.54 51 GLY D C 1
ATOM 3956 O O . GLY D 1 63 ? 90.932 35.492 105.640 1.00 40.84 51 GLY D O 1
ATOM 3957 N N . ALA D 1 64 ? 89.747 37.313 105.081 1.00 42.50 52 ALA D N 1
ATOM 3958 C CA . ALA D 1 64 ? 88.514 36.579 104.819 1.00 43.08 52 ALA D CA 1
ATOM 3959 C C . ALA D 1 64 ? 88.238 36.437 103.318 1.00 40.53 52 ALA D C 1
ATOM 3960 O O . ALA D 1 64 ? 87.295 35.756 102.902 1.00 43.92 52 ALA D O 1
ATOM 3962 N N . CYS D 1 65 ? 89.053 37.102 102.507 1.00 37.93 53 CYS D N 1
ATOM 3963 C CA . CYS D 1 65 ? 88.779 37.227 101.087 1.00 33.59 53 CYS D CA 1
ATOM 3964 C C . CYS D 1 65 ? 90.077 37.559 100.355 1.00 35.54 53 CYS D C 1
ATOM 3965 O O . CYS D 1 65 ? 90.757 38.525 100.710 1.00 35.47 53 CYS D O 1
ATOM 3968 N N . LEU D 1 66 ? 90.404 36.798 99.315 1.00 29.65 54 LEU D N 1
ATOM 3969 C CA . LEU D 1 66 ? 91.652 37.035 98.598 1.00 26.58 54 LEU D CA 1
ATOM 3970 C C . LEU D 1 66 ? 91.385 37.341 97.150 1.00 24.19 54 LEU D C 1
ATOM 3971 O O . LEU D 1 66 ? 90.785 36.538 96.425 1.00 27.31 54 LEU D O 1
ATOM 3976 N N . ILE D 1 67 ? 91.865 38.515 96.748 1.00 25.43 55 ILE D N 1
ATOM 3977 C CA . ILE D 1 67 ? 91.811 38.990 95.378 1.00 25.02 55 ILE D CA 1
ATOM 3978 C C . ILE D 1 67 ? 93.226 38.927 94.789 1.00 23.77 55 ILE D C 1
ATOM 3979 O O . ILE D 1 67 ? 94.193 39.313 95.438 1.00 25.60 55 ILE D O 1
ATOM 3984 N N . VAL D 1 68 ? 93.355 38.371 93.593 1.00 21.91 56 VAL D N 1
ATOM 3985 C CA . VAL D 1 68 ? 94.637 38.352 92.923 1.00 27.66 56 VAL D CA 1
ATOM 3986 C C . VAL D 1 68 ? 94.515 39.154 91.621 1.00 29.82 56 VAL D C 1
ATOM 3987 O O . VAL D 1 68 ? 93.657 38.853 90.786 1.00 28.13 56 VAL D O 1
ATOM 3991 N N . GLY D 1 69 ? 95.358 40.180 91.467 1.00 23.81 57 GLY D N 1
ATOM 3992 C CA . GLY D 1 69 ? 95.430 40.938 90.230 1.00 22.28 57 GLY D CA 1
ATOM 3993 C C . GLY D 1 69 ? 96.486 40.315 89.321 1.00 27.76 57 GLY D C 1
ATOM 3994 O O . GLY D 1 69 ? 97.574 39.957 89.779 1.00 26.18 57 GLY D O 1
ATOM 3995 N N . VAL D 1 70 ? 96.153 40.142 88.044 1.00 29.46 58 VAL D N 1
ATOM 3996 C CA . VAL D 1 70 ? 97.016 39.448 87.085 1.00 28.23 58 VAL D CA 1
ATOM 3997 C C . VAL D 1 70 ? 97.347 40.346 85.886 1.00 31.11 58 VAL D C 1
ATOM 3998 O O . VAL D 1 70 ? 96.442 40.802 85.182 1.00 34.68 58 VAL D O 1
ATOM 4002 N N . ASN D 1 71 ? 98.634 40.610 85.661 1.00 35.47 59 ASN D N 1
ATOM 4003 C CA . ASN D 1 71 ? 99.075 41.400 84.503 1.00 35.40 59 ASN D CA 1
ATOM 4004 C C . ASN D 1 71 ? 98.562 40.897 83.169 1.00 37.85 59 ASN D C 1
ATOM 4005 O O . ASN D 1 71 ? 98.660 39.707 82.882 1.00 38.00 59 ASN D O 1
ATOM 4010 N N . SER D 1 72 ? 98.049 41.796 82.338 1.00 41.84 60 SER D N 1
ATOM 4011 C CA . SER D 1 72 ? 97.772 41.432 80.950 1.00 45.12 60 SER D CA 1
ATOM 4012 C C . SER D 1 72 ? 99.088 41.181 80.244 1.00 44.65 60 SER D C 1
ATOM 4013 O O . SER D 1 72 ? 100.138 41.612 80.722 1.00 44.66 60 SER D O 1
ATOM 4016 N N . ASP D 1 73 ? 99.029 40.481 79.115 1.00 45.74 61 ASP D N 1
ATOM 4017 C CA . ASP D 1 73 ? 100.223 40.175 78.340 1.00 54.74 61 ASP D CA 1
ATOM 4018 C C . ASP D 1 73 ? 100.887 41.469 77.894 1.00 60.27 61 ASP D C 1
ATOM 4019 O O . ASP D 1 73 ? 102.109 41.604 77.950 1.00 57.24 61 ASP D O 1
ATOM 4024 N N . ALA D 1 74 ? 100.061 42.415 77.455 1.00 59.73 62 ALA D N 1
ATOM 4025 C CA . ALA D 1 74 ? 100.543 43.714 77.015 1.00 60.80 62 ALA D CA 1
ATOM 4026 C C . ALA D 1 74 ? 101.308 44.325 78.174 1.00 63.96 62 ALA D C 1
ATOM 4027 O O . ALA D 1 74 ? 102.470 44.706 78.033 1.00 72.17 62 ALA D O 1
ATOM 4029 N N . SER D 1 75 ? 100.665 44.431 79.333 1.00 62.28 63 SER D N 1
ATOM 4030 C CA . SER D 1 75 ? 101.329 44.998 80.505 1.00 59.66 63 SER D CA 1
ATOM 4031 C C . SER D 1 75 ? 102.612 44.216 80.759 1.00 60.58 63 SER D C 1
ATOM 4032 O O . SER D 1 75 ? 103.609 44.752 81.245 1.00 60.60 63 SER D O 1
ATOM 4035 N N . VAL D 1 76 ? 102.629 42.925 80.453 1.00 62.79 64 VAL D N 1
ATOM 4036 C CA . VAL D 1 76 ? 103.827 42.105 80.715 1.00 66.10 64 VAL D CA 1
ATOM 4037 C C . VAL D 1 76 ? 105.132 42.485 79.988 1.00 76.90 64 VAL D C 1
ATOM 4038 O O . VAL D 1 76 ? 106.225 42.367 80.543 1.00 80.15 64 VAL D O 1
ATOM 4042 N N . ARG D 1 77 ? 104.979 42.918 78.741 1.00 78.87 65 ARG D N 1
ATOM 4043 C CA . ARG D 1 77 ? 106.106 43.307 77.912 1.00 81.48 65 ARG D CA 1
ATOM 4044 C C . ARG D 1 77 ? 106.759 44.566 78.455 1.00 81.13 65 ARG D C 1
ATOM 4045 O O . ARG D 1 77 ? 107.918 44.849 78.151 1.00 85.93 65 ARG D O 1
ATOM 4053 N N . MET D 1 78 ? 106.043 45.317 79.286 1.00 81.24 66 MET D N 1
ATOM 4054 C CA . MET D 1 78 ? 106.570 46.566 79.853 1.00 81.30 66 MET D CA 1
ATOM 4055 C C . MET D 1 78 ? 107.696 46.468 80.901 1.00 85.23 66 MET D C 1
ATOM 4056 O O . MET D 1 78 ? 108.400 47.449 81.139 1.00 92.11 66 MET D O 1
ATOM 4061 N N . LEU D 1 79 ? 107.863 45.306 81.525 1.00 86.91 67 LEU D N 1
ATOM 4062 C CA . LEU D 1 79 ? 108.886 45.118 82.550 1.00 98.68 67 LEU D CA 1
ATOM 4063 C C . LEU D 1 79 ? 109.888 44.022 82.192 1.00 107.53 67 LEU D C 1
ATOM 4064 O O . LEU D 1 79 ? 109.546 43.040 81.531 1.00 107.46 67 LEU D O 1
ATOM 4069 N N . GLY D 1 80 ? 111.163 44.160 82.626 1.00 107.24 68 GLY D N 1
ATOM 4070 C CA . GLY D 1 80 ? 112.194 43.196 82.312 1.00 109.87 68 GLY D CA 1
ATOM 4071 C C . GLY D 1 80 ? 112.251 42.227 83.449 1.00 117.77 68 GLY D C 1
ATOM 4072 O O . GLY D 1 80 ? 113.189 42.283 84.246 1.00 121.27 68 GLY D O 1
ATOM 4073 N N . LYS D 1 81 ? 111.300 41.303 83.526 1.00 120.49 69 LYS D N 1
ATOM 4074 C CA . LYS D 1 81 ? 111.336 40.264 84.549 1.00 124.13 69 LYS D CA 1
ATOM 4075 C C . LYS D 1 81 ? 111.414 38.951 83.754 1.00 120.83 69 LYS D C 1
ATOM 4076 O O . LYS D 1 81 ? 110.413 38.450 83.252 1.00 114.91 69 LYS D O 1
ATOM 4082 N N . GLY D 1 82 ? 112.634 38.425 83.645 1.00 114.73 70 GLY D N 1
ATOM 4083 C CA . GLY D 1 82 ? 112.948 37.238 82.883 1.00 110.55 70 GLY D CA 1
ATOM 4084 C C . GLY D 1 82 ? 112.937 37.660 81.440 1.00 111.65 70 GLY D C 1
ATOM 4085 O O . GLY D 1 82 ? 113.762 38.472 81.017 1.00 113.15 70 GLY D O 1
ATOM 4086 N N . ASP D 1 83 ? 112.013 37.061 80.658 1.00 103.17 71 ASP D N 1
ATOM 4087 C CA . ASP D 1 83 ? 111.805 37.376 79.270 1.00 99.86 71 ASP D CA 1
ATOM 4088 C C . ASP D 1 83 ? 110.592 38.274 79.251 1.00 94.54 71 ASP D C 1
ATOM 4089 O O . ASP D 1 83 ? 109.726 38.216 80.134 1.00 89.33 71 ASP D O 1
ATOM 4094 N N . ASP D 1 84 ? 110.518 39.143 78.217 1.00 91.90 72 ASP D N 1
ATOM 4095 C CA . ASP D 1 84 ? 109.418 40.051 78.053 1.00 89.80 72 ASP D CA 1
ATOM 4096 C C . ASP D 1 84 ? 108.125 39.336 77.747 1.00 81.37 72 ASP D C 1
ATOM 4097 O O . ASP D 1 84 ? 107.078 39.959 77.940 1.00 81.93 72 ASP D O 1
ATOM 4102 N N . ARG D 1 85 ? 108.177 38.045 77.259 1.00 74.11 73 ARG D N 1
ATOM 4103 C CA . ARG D 1 85 ? 106.912 37.378 77.048 1.00 66.13 73 ARG D CA 1
ATOM 4104 C C . ARG D 1 85 ? 106.621 36.168 77.900 1.00 62.15 73 ARG D C 1
ATOM 4105 O O . ARG D 1 85 ? 107.471 35.311 78.141 1.00 68.65 73 ARG D O 1
ATOM 4113 N N . PRO D 1 86 ? 105.365 36.123 78.330 1.00 56.88 74 PRO D N 1
ATOM 4114 C CA . PRO D 1 86 ? 104.839 35.035 79.147 1.00 55.16 74 PRO D CA 1
ATOM 4115 C C . PRO D 1 86 ? 104.425 33.876 78.254 1.00 49.08 74 PRO D C 1
ATOM 4116 O O . PRO D 1 86 ? 104.023 34.060 77.105 1.00 55.58 74 PRO D O 1
ATOM 4120 N N . ILE D 1 87 ? 104.537 32.683 78.811 1.00 45.60 75 ILE D N 1
ATOM 4121 C CA . ILE D 1 87 ? 104.214 31.443 78.149 1.00 41.94 75 ILE D CA 1
ATOM 4122 C C . ILE D 1 87 ? 102.698 31.245 78.015 1.00 43.38 75 ILE D C 1
ATOM 4123 O O . ILE D 1 87 ? 102.222 30.704 77.008 1.00 44.89 75 ILE D O 1
ATOM 4128 N N . ASN D 1 88 ? 101.935 31.693 79.009 1.00 37.20 76 ASN D N 1
ATOM 4129 C CA . ASN D 1 88 ? 100.486 31.547 78.939 1.00 40.95 76 ASN D CA 1
ATOM 4130 C C . ASN D 1 88 ? 99.804 32.895 78.748 1.00 37.95 76 ASN D C 1
ATOM 4131 O O . ASN D 1 88 ? 100.228 33.890 79.341 1.00 37.63 76 ASN D O 1
ATOM 4136 N N . VAL D 1 89 ? 98.738 32.925 77.948 1.00 38.68 77 VAL D N 1
ATOM 4137 C CA . VAL D 1 89 ? 97.971 34.161 77.739 1.00 38.61 77 VAL D CA 1
ATOM 4138 C C . VAL D 1 89 ? 97.300 34.547 79.048 1.00 35.26 77 VAL D C 1
ATOM 4139 O O . VAL D 1 89 ? 97.131 33.703 79.932 1.00 34.53 77 VAL D O 1
ATOM 4143 N N . GLN D 1 90 ? 96.948 35.820 79.186 1.00 41.17 78 GLN D N 1
ATOM 4144 C CA . GLN D 1 90 ? 96.380 36.326 80.431 1.00 37.97 78 GLN D CA 1
ATOM 4145 C C . GLN D 1 90 ? 95.170 35.522 80.880 1.00 37.08 78 GLN D C 1
ATOM 4146 O O . GLN D 1 90 ? 95.041 35.204 82.057 1.00 34.19 78 GLN D O 1
ATOM 4152 N N . GLU D 1 91 ? 94.319 35.155 79.926 1.00 37.48 79 GLU D N 1
ATOM 4153 C CA . GLU D 1 91 ? 93.062 34.474 80.229 1.00 43.99 79 GLU D CA 1
ATOM 4154 C C . GLU D 1 91 ? 93.331 33.127 80.867 1.00 37.07 79 GLU D C 1
ATOM 4155 O O . GLU D 1 91 ? 92.646 32.745 81.816 1.00 34.29 79 GLU D O 1
ATOM 4161 N N . ASP D 1 92 ? 94.391 32.464 80.407 1.00 37.78 80 ASP D N 1
ATOM 4162 C CA . ASP D 1 92 ? 94.792 31.146 80.913 1.00 34.29 80 ASP D CA 1
ATOM 4163 C C . ASP D 1 92 ? 95.462 31.231 82.269 1.00 29.95 80 ASP D C 1
ATOM 4164 O O . ASP D 1 92 ? 95.273 30.381 83.156 1.00 29.80 80 ASP D O 1
ATOM 4169 N N . ARG D 1 93 ? 96.272 32.258 82.424 1.00 26.62 81 ARG D N 1
ATOM 4170 C CA . ARG D 1 93 ? 96.927 32.449 83.681 1.00 28.38 81 ARG D CA 1
ATOM 4171 C C . ARG D 1 93 ? 95.853 32.752 84.723 1.00 28.20 81 ARG D C 1
ATOM 4172 O O . ARG D 1 93 ? 95.921 32.285 85.850 1.00 33.07 81 ARG D O 1
ATOM 4180 N N . MET D 1 94 ? 94.834 33.498 84.320 1.00 29.20 82 MET D N 1
ATOM 4181 C CA . MET D 1 94 ? 93.745 33.871 85.217 1.00 29.92 82 MET D CA 1
ATOM 4182 C C . MET D 1 94 ? 92.847 32.681 85.532 1.00 26.82 82 MET D C 1
ATOM 4183 O O . MET D 1 94 ? 92.410 32.510 86.674 1.00 25.20 82 MET D O 1
ATOM 4188 N N . ALA D 1 95 ? 92.586 31.846 84.532 1.00 26.14 83 ALA D N 1
ATOM 4189 C CA . ALA D 1 95 ? 91.775 30.650 84.763 1.00 33.54 83 ALA D CA 1
ATOM 4190 C C . ALA D 1 95 ? 92.420 29.722 85.822 1.00 31.34 83 ALA D C 1
ATOM 4191 O O . ALA D 1 95 ? 91.740 29.219 86.713 1.00 28.36 83 ALA D O 1
ATOM 4193 N N . LEU D 1 96 ? 93.738 29.542 85.738 1.00 33.07 84 LEU D N 1
ATOM 4194 C CA . LEU D 1 96 ? 94.495 28.703 86.674 1.00 28.31 84 LEU D CA 1
ATOM 4195 C C . LEU D 1 96 ? 94.370 29.172 88.123 1.00 26.79 84 LEU D C 1
ATOM 4196 O O . LEU D 1 96 ? 94.107 28.379 89.028 1.00 23.78 84 LEU D O 1
ATOM 4201 N N . LEU D 1 97 ? 94.577 30.464 88.348 1.00 26.45 85 LEU D N 1
ATOM 4202 C CA . LEU D 1 97 ? 94.414 31.033 89.687 1.00 25.63 85 LEU D CA 1
ATOM 4203 C C . LEU D 1 97 ? 92.997 30.852 90.207 1.00 25.73 85 LEU D C 1
ATOM 4204 O O . LEU D 1 97 ? 92.789 30.585 91.400 1.00 25.42 85 LEU D O 1
ATOM 4209 N N . ALA D 1 98 ? 92.025 31.055 89.319 1.00 26.69 86 ALA D N 1
ATOM 4210 C CA . ALA D 1 98 ? 90.607 30.959 89.684 1.00 29.31 86 ALA D CA 1
ATOM 4211 C C . ALA D 1 98 ? 90.243 29.507 90.076 1.00 32.34 86 ALA D C 1
ATOM 4212 O O . ALA D 1 98 ? 89.331 29.279 90.857 1.00 27.78 86 ALA D O 1
ATOM 4214 N N . ALA D 1 99 ? 90.989 28.544 89.538 1.00 28.23 87 ALA D N 1
ATOM 4215 C CA . ALA D 1 99 ? 90.793 27.136 89.861 1.00 31.36 87 ALA D CA 1
ATOM 4216 C C . ALA D 1 99 ? 91.280 26.836 91.279 1.00 31.09 87 ALA D C 1
ATOM 4217 O O . ALA D 1 99 ? 90.982 25.777 91.821 1.00 28.45 87 ALA D O 1
ATOM 4219 N N . LEU D 1 100 ? 92.013 27.769 91.890 1.00 27.31 88 LEU D N 1
ATOM 4220 C CA . LEU D 1 100 ? 92.571 27.514 93.222 1.00 26.40 88 LEU D CA 1
ATOM 4221 C C . LEU D 1 100 ? 91.558 27.696 94.327 1.00 27.26 88 LEU D C 1
ATOM 4222 O O . LEU D 1 100 ? 90.738 28.609 94.294 1.00 29.31 88 LEU D O 1
ATOM 4227 N N . GLU D 1 101 ? 91.591 26.807 95.306 1.00 28.10 89 GLU D N 1
ATOM 4228 C CA . GLU D 1 101 ? 90.624 26.886 96.388 1.00 30.80 89 GLU D CA 1
ATOM 4229 C C . GLU D 1 101 ? 90.709 28.170 97.223 1.00 27.61 89 GLU D C 1
ATOM 4230 O O . GLU D 1 101 ? 89.698 28.713 97.657 1.00 23.44 89 GLU D O 1
ATOM 4236 N N . CYS D 1 102 ? 91.915 28.643 97.482 1.00 28.53 90 CYS D N 1
ATOM 4237 C CA . CYS D 1 102 ? 92.081 29.752 98.413 1.00 28.75 90 CYS D CA 1
ATOM 4238 C C . CYS D 1 102 ? 91.818 31.125 97.789 1.00 27.09 90 CYS D C 1
ATOM 4239 O O . CYS D 1 102 ? 91.772 32.115 98.514 1.00 27.81 90 CYS D O 1
ATOM 4242 N N . VAL D 1 103 ? 91.691 31.183 96.460 1.00 24.67 91 VAL D N 1
ATOM 4243 C CA . VAL D 1 103 ? 91.459 32.437 95.722 1.00 29.52 91 VAL D CA 1
ATOM 4244 C C . VAL D 1 103 ? 89.972 32.733 95.564 1.00 28.43 91 VAL D C 1
ATOM 4245 O O . VAL D 1 103 ? 89.232 31.861 95.139 1.00 29.26 91 VAL D O 1
ATOM 4249 N N . ASP D 1 104 ? 89.527 33.953 95.851 1.00 26.37 92 ASP D N 1
ATOM 4250 C CA . ASP D 1 104 ? 88.108 34.272 95.678 1.00 30.25 92 ASP D CA 1
ATOM 4251 C C . ASP D 1 104 ? 87.835 35.075 94.400 1.00 30.34 92 ASP D C 1
ATOM 4252 O O . ASP D 1 104 ? 86.796 34.911 93.760 1.00 29.79 92 ASP D O 1
ATOM 4257 N N . TRP D 1 105 ? 88.765 35.949 94.033 1.00 25.02 93 TRP D N 1
ATOM 4258 C CA . TRP D 1 105 ? 88.556 36.828 92.889 1.00 24.76 93 TRP D CA 1
ATOM 4259 C C . TRP D 1 105 ? 89.819 37.020 92.076 1.00 24.39 93 TRP D C 1
ATOM 4260 O O . TRP D 1 105 ? 90.885 37.259 92.632 1.00 25.31 93 TRP D O 1
ATOM 4271 N N . VAL D 1 106 ? 89.696 36.939 90.759 1.00 24.30 94 VAL D N 1
ATOM 4272 C CA . VAL D 1 106 ? 90.828 37.182 89.878 1.00 26.30 94 VAL D CA 1
ATOM 4273 C C . VAL D 1 106 ? 90.481 38.343 88.933 1.00 30.80 94 VAL D C 1
ATOM 4274 O O . VAL D 1 106 ? 89.495 38.268 88.201 1.00 29.76 94 VAL D O 1
ATOM 4278 N N . VAL D 1 107 ? 91.304 39.394 88.961 1.00 27.37 95 VAL D N 1
ATOM 4279 C CA . VAL D 1 107 ? 91.145 40.604 88.151 1.00 27.91 95 VAL D CA 1
ATOM 4280 C C . VAL D 1 107 ? 92.371 40.865 87.290 1.00 29.27 95 VAL D C 1
ATOM 4281 O O . VAL D 1 107 ? 93.483 40.944 87.815 1.00 29.03 95 VAL D O 1
ATOM 4285 N N . GLY D 1 108 ? 92.174 41.087 85.991 1.00 25.62 96 GLY D N 1
ATOM 4286 C CA . GLY D 1 108 ? 93.277 41.478 85.128 1.00 27.45 96 GLY D CA 1
ATOM 4287 C C . GLY D 1 108 ? 93.528 42.982 85.209 1.00 26.27 96 GLY D C 1
ATOM 4288 O O . GLY D 1 108 ? 92.646 43.743 85.544 1.00 23.14 96 GLY D O 1
ATOM 4289 N N . PHE D 1 109 ? 94.749 43.419 84.941 1.00 33.38 97 PHE D N 1
ATOM 4290 C CA . PHE D 1 109 ? 95.007 44.849 84.793 1.00 31.81 97 PHE D CA 1
ATOM 4291 C C . PHE D 1 109 ? 96.036 45.068 83.692 1.00 40.44 97 PHE D C 1
ATOM 4292 O O . PHE D 1 109 ? 96.925 44.233 83.486 1.00 34.41 97 PHE D O 1
ATOM 4300 N N . ASP D 1 110 ? 95.871 46.177 82.965 1.00 45.64 98 ASP D N 1
ATOM 4301 C CA . ASP D 1 110 ? 96.696 46.515 81.801 1.00 44.06 98 ASP D CA 1
ATOM 4302 C C . ASP D 1 110 ? 97.842 47.477 82.107 1.00 42.71 98 ASP D C 1
ATOM 4303 O O . ASP D 1 110 ? 98.858 47.456 81.416 1.00 44.45 98 ASP D O 1
ATOM 4308 N N . GLU D 1 111 ? 97.685 48.313 83.129 1.00 42.12 99 GLU D N 1
ATOM 4309 C CA . GLU D 1 111 ? 98.714 49.287 83.491 1.00 36.82 99 GLU D CA 1
ATOM 4310 C C . GLU D 1 111 ? 99.983 48.533 83.850 1.00 45.42 99 GLU D C 1
ATOM 4311 O O . GLU D 1 111 ? 99.968 47.306 83.987 1.00 48.54 99 GLU D O 1
ATOM 4317 N N . LYS D 1 112 ? 101.092 49.241 83.986 1.00 46.37 100 LYS D N 1
ATOM 4318 C CA . LYS D 1 112 ? 102.346 48.567 84.303 1.00 49.41 100 LYS D CA 1
ATOM 4319 C C . LYS D 1 112 ? 102.366 48.113 85.765 1.00 43.55 100 LYS D C 1
ATOM 4320 O O . LYS D 1 112 ? 102.956 47.089 86.100 1.00 47.57 100 LYS D O 1
ATOM 4326 N N . THR D 1 113 ? 101.673 48.864 86.614 1.00 42.00 101 THR D N 1
ATOM 4327 C CA . THR D 1 113 ? 101.584 48.589 88.038 1.00 37.82 101 THR D CA 1
ATOM 4328 C C . THR D 1 113 ? 100.114 48.426 88.483 1.00 42.33 101 THR D C 1
ATOM 4329 O O . THR D 1 113 ? 99.211 48.943 87.819 1.00 36.96 101 THR D O 1
ATOM 4333 N N . PRO D 1 114 ? 99.872 47.734 89.618 1.00 43.97 102 PRO D N 1
ATOM 4334 C CA . PRO D 1 114 ? 98.505 47.512 90.106 1.00 35.63 102 PRO D CA 1
ATOM 4335 C C . PRO D 1 114 ? 97.953 48.667 90.936 1.00 35.55 102 PRO D C 1
ATOM 4336 O O . PRO D 1 114 ? 96.935 48.513 91.614 1.00 36.65 102 PRO D O 1
ATOM 4340 N N . VAL D 1 115 ? 98.611 49.815 90.872 1.00 36.60 103 VAL D N 1
ATOM 4341 C CA . VAL D 1 115 ? 98.254 50.945 91.718 1.00 34.62 103 VAL D CA 1
ATOM 4342 C C . VAL D 1 115 ? 96.805 51.365 91.530 1.00 33.36 103 VAL D C 1
ATOM 4343 O O . VAL D 1 115 ? 96.057 51.520 92.502 1.00 34.38 103 VAL D O 1
ATOM 4347 N N . SER D 1 116 ? 96.400 51.544 90.277 1.00 31.46 104 SER D N 1
ATOM 4348 C CA . SER D 1 116 ? 95.038 51.987 90.012 1.00 33.04 104 SER D CA 1
ATOM 4349 C C . SER D 1 116 ? 94.030 50.841 90.227 1.00 36.35 104 SER D C 1
ATOM 4350 O O . SER D 1 116 ? 92.901 51.078 90.682 1.00 39.64 104 SER D O 1
ATOM 4353 N N . LEU D 1 117 ? 94.439 49.601 89.961 1.00 35.28 105 LEU D N 1
ATOM 4354 C CA . LEU D 1 117 ? 93.591 48.454 90.306 1.00 33.15 105 LEU D CA 1
ATOM 4355 C C . LEU D 1 117 ? 93.389 48.414 91.819 1.00 33.39 105 LEU D C 1
ATOM 4356 O O . LEU D 1 117 ? 92.270 48.315 92.299 1.00 35.00 105 LEU D O 1
ATOM 4361 N N . ILE D 1 118 ? 94.487 48.532 92.564 1.00 35.36 106 ILE D N 1
ATOM 4362 C CA . ILE D 1 118 ? 94.425 48.515 94.023 1.00 34.04 106 ILE D CA 1
ATOM 4363 C C . ILE D 1 118 ? 93.598 49.674 94.585 1.00 36.05 106 ILE D C 1
ATOM 4364 O O . ILE D 1 118 ? 92.901 49.501 95.589 1.00 35.74 106 ILE D O 1
ATOM 4369 N N . GLU D 1 119 ? 93.632 50.839 93.936 1.00 31.79 107 GLU D N 1
ATOM 4370 C CA . GLU D 1 119 ? 92.789 51.938 94.403 1.00 35.98 107 GLU D CA 1
ATOM 4371 C C . GLU D 1 119 ? 91.315 51.612 94.243 1.00 42.53 107 GLU D C 1
ATOM 4372 O O . GLU D 1 119 ? 90.519 51.887 95.133 1.00 42.82 107 GLU D O 1
ATOM 4378 N N . ALA D 1 120 ? 90.951 51.000 93.121 1.00 42.11 108 ALA D N 1
ATOM 4379 C CA . ALA D 1 120 ? 89.543 50.698 92.848 1.00 37.55 108 ALA D CA 1
ATOM 4380 C C . ALA D 1 120 ? 89.016 49.603 93.762 1.00 40.22 108 ALA D C 1
ATOM 4381 O O . ALA D 1 120 ? 87.854 49.633 94.179 1.00 47.15 108 ALA D O 1
ATOM 4383 N N . VAL D 1 121 ? 89.875 48.630 94.049 1.00 39.17 109 VAL D N 1
ATOM 4384 C CA . VAL D 1 121 ? 89.521 47.460 94.852 1.00 39.74 109 VAL D CA 1
ATOM 4385 C C . VAL D 1 121 ? 89.523 47.777 96.349 1.00 39.81 109 VAL D C 1
ATOM 4386 O O . VAL D 1 121 ? 88.749 47.215 97.106 1.00 41.75 109 VAL D O 1
ATOM 4390 N N . HIS D 1 122 ? 90.403 48.678 96.771 1.00 42.71 110 HIS D N 1
ATOM 4391 C CA . HIS D 1 122 ? 90.481 49.105 98.176 1.00 42.35 110 HIS D CA 1
ATOM 4392 C C . HIS D 1 122 ? 90.742 48.003 99.232 1.00 41.09 110 HIS D C 1
ATOM 4393 O O . HIS D 1 122 ? 90.060 47.956 100.254 1.00 40.43 110 HIS D O 1
ATOM 4400 N N . PRO D 1 123 ? 91.734 47.121 98.992 1.00 37.11 111 PRO D N 1
ATOM 4401 C CA . PRO D 1 123 ? 92.060 46.100 99.997 1.00 35.65 111 PRO D CA 1
ATOM 4402 C C . PRO D 1 123 ? 92.373 46.599 101.415 1.00 39.10 111 PRO D C 1
ATOM 4403 O O . PRO D 1 123 ? 92.863 47.717 101.600 1.00 39.07 111 PRO D O 1
ATOM 4407 N N . ASP D 1 124 ? 92.086 45.759 102.407 1.00 33.88 112 ASP D N 1
ATOM 4408 C CA . ASP D 1 124 ? 92.451 46.028 103.799 1.00 36.88 112 ASP D CA 1
ATOM 4409 C C . ASP D 1 124 ? 93.892 45.593 104.089 1.00 36.98 112 ASP D C 1
ATOM 4410 O O . ASP D 1 124 ? 94.525 46.079 105.021 1.00 38.25 112 ASP 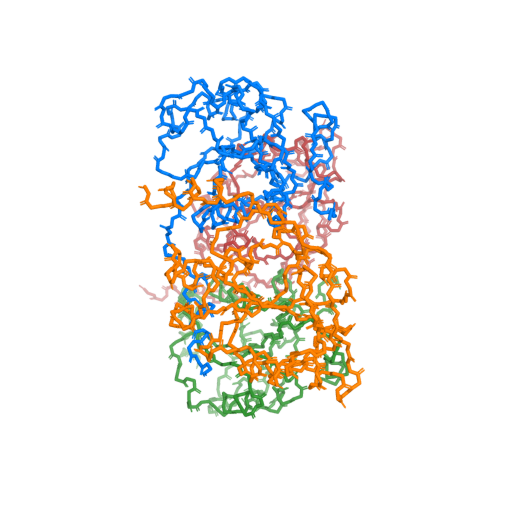D O 1
ATOM 4415 N N . ILE D 1 125 ? 94.374 44.627 103.312 1.00 35.18 113 ILE D N 1
ATOM 4416 C CA . ILE D 1 125 ? 95.725 44.084 103.440 1.00 36.13 113 ILE D CA 1
ATOM 4417 C C . ILE D 1 125 ? 96.379 43.859 102.082 1.00 37.78 113 ILE D C 1
ATOM 4418 O O . ILE D 1 125 ? 95.825 43.166 101.219 1.00 38.15 113 ILE D O 1
ATOM 4423 N N . LEU D 1 126 ? 97.568 44.419 101.902 1.00 33.13 114 LEU D N 1
ATOM 4424 C CA . LEU D 1 126 ? 98.342 44.198 100.683 1.00 35.35 114 LEU D CA 1
ATOM 4425 C C . LEU D 1 126 ? 99.516 43.323 101.020 1.00 34.56 114 LEU D C 1
ATOM 4426 O O . LEU D 1 126 ? 100.267 43.646 101.938 1.00 34.97 114 LEU D O 1
ATOM 4431 N N . VAL D 1 127 ? 99.688 42.219 100.302 1.00 36.30 115 VAL D N 1
ATOM 4432 C CA . VAL D 1 127 ? 100.798 41.315 100.585 1.00 32.10 115 VAL D CA 1
ATOM 4433 C C . VAL D 1 127 ? 101.616 40.945 99.352 1.00 35.54 115 VAL D C 1
ATOM 4434 O O . VAL D 1 127 ? 101.068 40.684 98.281 1.00 34.76 115 VAL D O 1
ATOM 4438 N N . LYS D 1 128 ? 102.934 40.923 99.526 1.00 34.57 116 LYS D N 1
ATOM 4439 C CA . LYS D 1 128 ? 103.859 40.579 98.456 1.00 34.18 116 LYS D CA 1
ATOM 4440 C C . LYS D 1 128 ? 104.807 39.483 98.930 1.00 39.56 116 LYS D C 1
ATOM 4441 O O . LYS D 1 128 ? 105.093 39.370 100.122 1.00 42.16 116 LYS D O 1
ATOM 4447 N N . GLY D 1 129 ? 105.053 38.573 97.998 1.00 37.66 117 GLY D N 1
ATOM 4448 C CA . GLY D 1 129 ? 105.814 37.382 98.255 1.00 42.81 117 GLY D CA 1
ATOM 4449 C C . GLY D 1 129 ? 107.257 37.641 98.019 1.00 46.75 117 GLY D C 1
ATOM 4450 O O . GLY D 1 129 ? 107.634 38.461 97.182 1.00 49.33 117 GLY D O 1
ATOM 4451 N N . GLY D 1 130 ? 108.088 36.937 98.779 1.00 49.21 118 GLY D N 1
ATOM 4452 C CA . GLY D 1 130 ? 109.525 37.095 98.689 1.00 47.95 118 GLY D CA 1
ATOM 4453 C C . GLY D 1 130 ? 109.933 38.235 99.595 1.00 53.21 118 GLY D C 1
ATOM 4454 O O . GLY D 1 130 ? 109.131 38.726 100.390 1.00 56.12 118 GLY D O 1
ATOM 4455 N N . ASP D 1 131 ? 111.183 38.664 99.478 1.00 54.69 119 ASP D N 1
ATOM 4456 C CA . ASP D 1 131 ? 111.694 39.763 100.293 1.00 59.05 119 ASP D CA 1
ATOM 4457 C C . ASP D 1 131 ? 111.629 41.037 99.437 1.00 57.14 119 ASP D C 1
ATOM 4458 O O . ASP D 1 131 ? 112.378 41.181 98.471 1.00 64.47 119 ASP D O 1
ATOM 4463 N N . TYR D 1 132 ? 110.727 41.948 99.794 1.00 57.71 120 TYR D N 1
ATOM 4464 C CA . TYR D 1 132 ? 110.514 43.196 99.065 1.00 56.93 120 TYR D CA 1
ATOM 4465 C C . TYR D 1 132 ? 110.341 44.352 100.045 1.00 46.75 120 TYR D C 1
ATOM 4466 O O . TYR D 1 132 ? 109.714 44.189 101.092 1.00 49.13 120 TYR D O 1
ATOM 4475 N N . ASP D 1 133 ? 110.894 45.516 99.715 1.00 45.01 121 ASP D N 1
ATOM 4476 C CA . ASP D 1 133 ? 110.775 46.664 100.607 1.00 44.92 121 ASP D CA 1
ATOM 4477 C C . ASP D 1 133 ? 109.353 47.178 100.420 1.00 41.51 121 ASP D C 1
ATOM 4478 O O . ASP D 1 133 ? 109.055 47.788 99.393 1.00 39.59 121 ASP D O 1
ATOM 4483 N N . MET D 1 134 ? 108.459 46.934 101.381 1.00 45.13 122 MET D N 1
ATOM 4484 C CA . MET D 1 134 ? 107.085 47.389 101.176 1.00 45.46 122 MET D CA 1
ATOM 4485 C C . MET D 1 134 ? 106.978 48.907 101.165 1.00 45.74 122 MET D C 1
ATOM 4486 O O . MET D 1 134 ? 106.060 49.477 100.575 1.00 44.59 122 MET D O 1
ATOM 4491 N N . ASP D 1 135 ? 107.931 49.550 101.826 1.00 47.05 123 ASP D N 1
ATOM 4492 C CA . ASP D 1 135 ? 107.976 51.004 101.920 1.00 48.84 123 ASP D CA 1
ATOM 4493 C C . ASP D 1 135 ? 108.361 51.686 100.609 1.00 42.58 123 ASP D C 1
ATOM 4494 O O . ASP D 1 135 ? 108.115 52.880 100.435 1.00 45.31 123 ASP D O 1
ATOM 4499 N N . ALA D 1 136 ? 108.963 50.939 99.688 1.00 41.54 124 ALA D N 1
ATOM 4500 C CA . ALA D 1 136 ? 109.363 51.521 98.421 1.00 40.16 124 ALA D CA 1
ATOM 4501 C C . ALA D 1 136 ? 108.238 51.477 97.400 1.00 42.12 124 ALA D C 1
ATOM 4502 O O . ALA D 1 136 ? 108.378 52.019 96.308 1.00 39.80 124 ALA D O 1
ATOM 4504 N N . LEU D 1 137 ? 107.117 50.850 97.757 1.00 41.79 125 LEU D N 1
ATOM 4505 C CA . LEU D 1 137 ? 106.003 50.689 96.823 1.00 34.87 125 LEU D CA 1
ATOM 4506 C C . LEU D 1 137 ? 104.945 51.749 97.010 1.00 33.15 125 LEU D C 1
ATOM 4507 O O . LEU D 1 137 ? 104.526 52.005 98.123 1.00 35.16 125 LEU D O 1
ATOM 4512 N N . PRO D 1 138 ? 104.506 52.366 95.909 1.00 34.42 126 PRO D N 1
ATOM 4513 C CA . PRO D 1 138 ? 103.437 53.364 95.991 1.00 32.45 126 PRO D CA 1
ATOM 4514 C C . PRO D 1 138 ? 102.170 52.762 96.595 1.00 33.52 126 PRO D C 1
ATOM 4515 O O . PRO D 1 138 ? 101.491 53.421 97.375 1.00 33.36 126 PRO D O 1
ATOM 4519 N N . GLU D 1 139 ? 101.830 51.533 96.214 1.00 35.71 127 GLU D N 1
ATOM 4520 C CA . GLU D 1 139 ? 100.580 50.937 96.693 1.00 30.82 127 GLU D CA 1
ATOM 4521 C C . GLU D 1 139 ? 100.576 50.694 98.208 1.00 35.86 127 GLU D C 1
ATOM 4522 O O . GLU D 1 139 ? 99.519 50.775 98.848 1.00 35.84 127 GLU D O 1
ATOM 4528 N N . SER D 1 140 ? 101.751 50.451 98.790 1.00 34.11 128 SER D N 1
ATOM 4529 C CA . SER D 1 140 ? 101.865 50.334 100.245 1.00 32.81 128 SER D CA 1
ATOM 4530 C C . SER D 1 140 ? 101.481 51.622 100.954 1.00 34.48 128 SER D C 1
ATOM 4531 O O . SER D 1 140 ? 100.794 51.595 101.977 1.00 35.85 128 SER D O 1
ATOM 4534 N N . ALA D 1 141 ? 101.948 52.751 100.437 1.00 32.49 129 ALA D N 1
ATOM 4535 C CA . ALA D 1 141 ? 101.598 54.041 101.023 1.00 32.88 129 ALA D CA 1
ATOM 4536 C C . ALA D 1 141 ? 100.107 54.265 100.882 1.00 32.24 129 ALA D C 1
ATOM 4537 O O . ALA D 1 141 ? 99.474 54.782 101.795 1.00 37.23 129 ALA D O 1
ATOM 4539 N N . LEU D 1 142 ? 99.554 53.904 99.723 1.00 32.51 130 LEU D N 1
ATOM 4540 C CA . LEU D 1 142 ? 98.124 54.073 99.475 1.00 35.85 130 LEU D CA 1
ATOM 4541 C C . LEU D 1 142 ? 97.285 53.275 100.482 1.00 38.63 130 LEU D C 1
ATOM 4542 O O . LEU D 1 142 ? 96.392 53.819 101.126 1.00 40.35 130 LEU D O 1
ATOM 4547 N N . VAL D 1 143 ? 97.595 51.990 100.630 1.00 38.63 131 VAL D N 1
ATOM 4548 C CA . VAL D 1 143 ? 96.822 51.094 101.492 1.00 36.10 131 VAL D CA 1
ATOM 4549 C C . VAL D 1 143 ? 96.919 51.531 102.943 1.00 38.29 131 VAL D C 1
ATOM 4550 O O . VAL D 1 143 ? 95.912 51.571 103.661 1.00 37.20 131 VAL D O 1
ATOM 4554 N N . ARG D 1 144 ? 98.130 51.874 103.362 1.00 35.96 132 ARG D N 1
ATOM 4555 C CA . ARG D 1 144 ? 98.358 52.398 104.699 1.00 37.69 132 ARG D CA 1
ATOM 4556 C C . ARG D 1 144 ? 97.632 53.725 104.893 1.00 40.04 132 ARG D C 1
ATOM 4557 O O . ARG D 1 144 ? 97.150 54.026 105.986 1.00 44.36 132 ARG D O 1
ATOM 4565 N N . GLY D 1 145 ? 97.492 54.480 103.809 1.00 35.99 133 GLY D N 1
ATOM 4566 C CA . GLY D 1 145 ? 96.827 55.773 103.852 1.00 35.09 133 GLY D CA 1
ATOM 4567 C C . GLY D 1 145 ? 95.403 55.748 104.381 1.00 42.87 133 GLY D C 1
ATOM 4568 O O . GLY D 1 145 ? 94.929 56.747 104.935 1.00 47.35 133 GLY D O 1
ATOM 4569 N N . TRP D 1 146 ? 94.697 54.642 104.168 1.00 41.20 134 TRP D N 1
ATOM 4570 C CA . TRP D 1 146 ? 93.359 54.482 104.735 1.00 40.82 134 TRP D CA 1
ATOM 4571 C C . TRP D 1 146 ? 93.306 53.439 105.858 1.00 39.42 134 TRP D C 1
ATOM 4572 O O . TRP D 1 146 ? 92.244 52.910 106.159 1.00 41.09 134 TRP D O 1
ATOM 4583 N N . GLY D 1 147 ? 94.452 53.122 106.451 1.00 39.84 135 GLY D N 1
ATOM 4584 C CA . GLY D 1 147 ? 94.475 52.270 107.628 1.00 39.85 135 GLY D CA 1
ATOM 4585 C C . GLY D 1 147 ? 94.702 50.795 107.385 1.00 38.98 135 GLY D C 1
ATOM 4586 O O . GLY D 1 147 ? 94.665 49.989 108.324 1.00 40.18 135 GLY D O 1
ATOM 4587 N N . GLY D 1 148 ? 94.940 50.437 106.128 1.00 35.36 136 GLY D N 1
ATOM 4588 C CA . GLY D 1 148 ? 95.213 49.059 105.771 1.00 31.10 136 GLY D CA 1
ATOM 4589 C C . GLY D 1 148 ? 96.631 48.678 106.133 1.00 33.56 136 GLY D C 1
ATOM 4590 O O . GLY D 1 148 ? 97.373 49.496 106.669 1.00 34.05 136 GLY D O 1
ATOM 4591 N N . ARG D 1 149 ? 97.011 47.442 105.825 1.00 33.37 137 ARG D N 1
ATOM 4592 C CA . ARG D 1 149 ? 98.342 46.955 106.129 1.00 35.66 137 ARG D CA 1
ATOM 4593 C C . ARG D 1 149 ? 99.089 46.531 104.871 1.00 37.44 137 ARG D C 1
ATOM 4594 O O . ARG D 1 149 ? 98.481 46.120 103.890 1.00 37.33 137 ARG D O 1
ATOM 4602 N N . ALA D 1 150 ? 100.413 46.618 104.897 1.00 42.22 138 ALA D N 1
ATOM 4603 C CA . ALA D 1 150 ? 101.197 46.129 103.770 1.00 34.44 138 ALA D CA 1
ATOM 4604 C C . ALA D 1 150 ? 102.363 45.351 104.325 1.00 38.22 138 ALA D C 1
ATOM 4605 O O . ALA D 1 150 ? 103.079 45.834 105.198 1.00 41.78 138 ALA D O 1
ATOM 4607 N N . LEU D 1 151 ? 102.578 44.151 103.813 1.00 31.36 139 LEU D N 1
ATOM 4608 C CA . LEU D 1 151 ? 103.617 43.334 104.379 1.00 37.83 139 LEU D CA 1
ATOM 4609 C C . LEU D 1 151 ? 104.095 42.335 103.358 1.00 38.30 139 LEU D C 1
ATOM 4610 O O . LEU D 1 151 ? 103.381 42.014 102.411 1.00 35.22 139 LEU D O 1
ATOM 4615 N N . ALA D 1 152 ? 105.329 41.884 103.556 1.00 35.10 140 ALA D N 1
ATOM 4616 C CA . ALA D 1 152 ? 105.920 40.838 102.768 1.00 34.87 140 ALA D CA 1
ATOM 4617 C C . ALA D 1 152 ? 105.870 39.569 103.585 1.00 37.61 140 ALA D C 1
ATOM 4618 O O . ALA D 1 152 ? 106.037 39.592 104.798 1.00 40.59 140 ALA D O 1
ATOM 4620 N N . ILE D 1 153 ? 105.599 38.456 102.931 1.00 42.16 141 ILE D N 1
ATOM 4621 C CA . ILE D 1 153 ? 105.654 37.163 103.594 1.00 36.60 141 ILE D CA 1
ATOM 4622 C C . ILE D 1 153 ? 106.535 36.283 102.718 1.00 40.85 141 ILE D C 1
ATOM 4623 O O . ILE D 1 153 ? 106.618 36.522 101.517 1.00 42.83 141 ILE D O 1
ATOM 4628 N N . PRO D 1 154 ? 107.268 35.328 103.316 1.00 43.38 142 PRO D N 1
ATOM 4629 C CA . PRO D 1 154 ? 108.218 34.538 102.526 1.00 41.72 142 PRO D CA 1
ATOM 4630 C C . PRO D 1 154 ? 107.574 33.743 101.389 1.00 42.18 142 PRO D C 1
ATOM 4631 O O . PRO D 1 154 ? 106.475 33.217 101.520 1.00 42.62 142 PRO D O 1
ATOM 4635 N N . PHE D 1 155 ? 108.264 33.756 100.254 1.00 44.50 143 PHE D N 1
ATOM 4636 C CA . PHE D 1 155 ? 107.850 33.080 99.041 1.00 39.77 143 PHE D CA 1
ATOM 4637 C C . PHE D 1 155 ? 108.997 32.312 98.378 1.00 41.08 143 PHE D C 1
ATOM 4638 O O . PHE D 1 155 ? 110.029 32.889 98.091 1.00 45.28 143 PHE D O 1
ATOM 4646 N N . GLU D 1 156 ? 108.798 31.027 98.102 1.00 46.78 144 GLU D N 1
ATOM 4647 C CA . GLU D 1 156 ? 109.820 30.207 97.453 1.00 47.99 144 GLU D CA 1
ATOM 4648 C C . GLU D 1 156 ? 109.769 30.301 95.931 1.00 50.83 144 GLU D C 1
ATOM 4649 O O . GLU D 1 156 ? 108.777 29.893 95.323 1.00 46.63 144 GLU D O 1
ATOM 4655 N N . HIS D 1 157 ? 110.842 30.800 95.328 1.00 53.80 145 HIS D N 1
ATOM 4656 C CA . HIS D 1 157 ? 110.908 30.949 93.877 1.00 57.51 145 HIS D CA 1
ATOM 4657 C C . HIS D 1 157 ? 111.361 29.711 93.091 1.00 52.59 145 HIS D C 1
ATOM 4658 O O . HIS D 1 157 ? 112.164 28.904 93.559 1.00 62.63 145 HIS D O 1
ATOM 4665 N N . ASP D 1 158 ? 110.808 29.602 91.887 1.00 56.04 146 ASP D N 1
ATOM 4666 C CA . ASP D 1 158 ? 111.093 28.554 90.918 1.00 59.29 146 ASP D CA 1
ATOM 4667 C C . ASP D 1 158 ? 111.206 29.399 89.666 1.00 60.19 146 ASP D C 1
ATOM 4668 O O . ASP D 1 158 ? 110.197 29.776 89.069 1.00 67.90 146 ASP D O 1
ATOM 4673 N N . ARG D 1 159 ? 112.434 29.725 89.282 1.00 61.05 147 ARG D N 1
ATOM 4674 C CA . ARG D 1 159 ? 112.658 30.620 88.157 1.00 60.64 147 ARG D CA 1
ATOM 4675 C C . ARG D 1 159 ? 113.100 29.785 86.983 1.00 51.18 147 ARG D C 1
ATOM 4676 O O . ARG D 1 159 ? 112.858 30.123 85.824 1.00 48.97 147 ARG D O 1
ATOM 4684 N N . SER D 1 160 ? 113.753 28.677 87.303 1.00 47.97 148 SER D N 1
ATOM 4685 C CA . SER D 1 160 ? 114.231 27.756 86.284 1.00 50.18 148 SER D CA 1
ATOM 4686 C C . SER D 1 160 ? 113.155 27.024 85.447 1.00 47.58 148 SER D C 1
ATOM 4687 O O . SER D 1 160 ? 113.419 26.694 84.296 1.00 42.26 148 SER D O 1
ATOM 4690 N N . THR D 1 161 ? 111.956 26.778 85.974 1.00 45.48 149 THR D N 1
ATOM 4691 C CA . THR D 1 161 ? 110.978 26.023 85.176 1.00 42.12 149 THR D CA 1
ATOM 4692 C C . THR D 1 161 ? 110.475 26.917 84.037 1.00 43.36 149 THR D C 1
ATOM 4693 O O . THR D 1 161 ? 110.533 26.537 82.870 1.00 42.39 149 THR D O 1
ATOM 4697 N N . THR D 1 162 ? 109.996 28.106 84.386 1.00 41.33 150 THR D N 1
ATOM 4698 C CA . THR D 1 162 ? 109.650 29.139 83.408 1.00 45.24 150 THR D CA 1
ATOM 4699 C C . THR D 1 162 ? 110.821 29.467 82.448 1.00 46.36 150 THR D C 1
ATOM 4700 O O . THR D 1 162 ? 110.650 29.486 81.223 1.00 45.32 150 THR D O 1
ATOM 4704 N N . ALA D 1 163 ? 111.999 29.728 83.014 1.00 42.76 151 ALA D N 1
ATOM 4705 C CA . ALA D 1 163 ? 113.221 29.959 82.242 1.00 42.16 151 ALA D CA 1
ATOM 4706 C C . ALA D 1 163 ? 113.508 28.791 81.286 1.00 40.82 151 ALA D C 1
ATOM 4707 O O . ALA D 1 163 ? 113.896 28.984 80.134 1.00 44.76 151 ALA D O 1
ATOM 4709 N N . LEU D 1 164 ? 113.349 27.568 81.778 1.00 42.83 152 LEU D N 1
ATOM 4710 C CA . LEU D 1 164 ? 113.592 26.385 80.956 1.00 43.96 152 LEU D CA 1
ATOM 4711 C C . LEU D 1 164 ? 112.609 26.229 79.807 1.00 48.50 152 LEU D C 1
ATOM 4712 O O . LEU D 1 164 ? 112.959 25.687 78.766 1.00 53.71 152 LEU D O 1
ATOM 4717 N N . LEU D 1 165 ? 111.389 26.730 79.960 1.00 45.52 153 LEU D N 1
ATOM 4718 C CA . LEU D 1 165 ? 110.407 26.536 78.896 1.00 45.01 153 LEU D CA 1
ATOM 4719 C C . LEU D 1 165 ? 110.485 27.614 77.831 1.00 46.17 153 LEU D C 1
ATOM 4720 O O . LEU D 1 165 ? 110.100 27.390 76.690 1.00 43.49 153 LEU D O 1
ATOM 4725 N N . LYS D 1 166 ? 111.060 28.754 78.189 1.00 45.14 154 LYS D N 1
ATOM 4726 C CA . LYS D 1 166 ? 111.204 29.864 77.257 1.00 51.00 154 LYS D CA 1
ATOM 4727 C C . LYS D 1 166 ? 112.273 29.621 76.204 1.00 57.00 154 LYS D C 1
ATOM 4728 O O . LYS D 1 166 ? 112.072 29.868 75.022 1.00 58.20 154 LYS D O 1
ATOM 4734 N N . LYS D 1 167 ? 113.436 29.149 76.642 1.00 58.04 155 LYS D N 1
ATOM 4735 C CA . LYS D 1 167 ? 114.540 28.889 75.723 1.00 58.79 155 LYS D CA 1
ATOM 4736 C C . LYS D 1 167 ? 114.103 27.926 74.626 1.00 59.18 155 LYS D C 1
ATOM 4737 O O . LYS D 1 167 ? 114.352 28.151 73.442 1.00 66.54 155 LYS D O 1
ATOM 4743 N N . VAL D 1 168 ? 113.447 26.851 75.043 1.00 55.48 156 VAL D N 1
ATOM 4744 C CA . VAL D 1 168 ? 112.950 25.829 74.145 1.00 57.69 156 VAL D CA 1
ATOM 4745 C C . VAL D 1 168 ? 112.059 26.531 73.121 1.00 63.22 156 VAL D C 1
ATOM 4746 O O . VAL D 1 168 ? 111.955 26.115 71.969 1.00 69.91 156 VAL D O 1
ATOM 4750 N N . ARG D 1 169 ? 111.431 27.616 73.558 1.00 57.90 157 ARG D N 1
ATOM 4751 C CA . ARG D 1 169 ? 110.517 28.383 72.723 1.00 63.45 157 ARG D CA 1
ATOM 4752 C C . ARG D 1 169 ? 111.289 29.307 71.791 1.00 68.18 157 ARG D C 1
ATOM 4753 O O . ARG D 1 169 ? 110.888 29.510 70.648 1.00 71.87 157 ARG D O 1
ATOM 4761 N N . ALA D 1 170 ? 112.427 29.803 72.268 1.00 69.91 158 ALA D N 1
ATOM 4762 C CA . ALA D 1 170 ? 113.325 30.693 71.513 1.00 76.62 158 ALA D CA 1
ATOM 4763 C C . ALA D 1 170 ? 113.923 30.085 70.220 1.00 83.31 158 ALA D C 1
ATOM 4764 O O . ALA D 1 170 ? 114.313 30.809 69.301 1.00 88.18 158 ALA D O 1
ATOM 4766 N N . GLN D 1 171 ? 114.041 28.761 70.208 1.00 81.17 159 GLN D N 1
ATOM 4767 C CA . GLN D 1 171 ? 114.629 28.035 69.086 1.00 81.70 159 GLN D CA 1
ATOM 4768 C C . GLN D 1 171 ? 113.978 28.370 67.755 1.00 85.91 159 GLN D C 1
ATOM 4769 O O . GLN D 1 171 ? 114.651 28.478 66.730 1.00 82.48 159 GLN D O 1
ATOM 4775 N N . SER D 1 172 ? 112.662 28.530 67.778 1.00 84.87 160 SER D N 1
ATOM 4776 C CA . SER D 1 172 ? 111.914 28.842 66.568 1.00 77.77 160 SER D CA 1
ATOM 4777 C C . SER D 1 172 ? 112.560 29.982 65.766 1.00 79.14 160 SER D C 1
ATOM 4778 O O . SER D 1 172 ? 111.933 30.574 64.882 1.00 69.98 160 SER D O 1
#

B-factor: mean 43.67, std 21.16, range [16.41, 160.02]

Solvent-accessible surface area: 26902 Å² total; per-residue (Å²): 73,76,7,64,147,13,55,24,92,68,118,42,0,47,89,64,29,94,93,15,72,20,4,0,0,0,0,22,18,38,10,23,35,14,83,40,5,29,2,6,6,0,10,24,0,50,50,61,1,44,3,0,0,0,0,0,8,5,36,55,0,0,105,112,47,70,172,48,59,79,164,18,28,24,87,38,100,39,3,21,0,13,0,0,3,0,67,20,1,42,56,0,0,20,4,94,70,117,56,10,44,48,0,0,111,40,1,74,0,10,4,0,0,31,8,2,140,85,96,15,115,78,36,75,8,1,68,44,0,100,68,59,28,10,70,10,60,37,15,60,70,130,61,135,40,80,30,32,33,5,9,113,87,9,33,90,85,60,13,70,8,2,73,10,8,6,36,64,90,4,0,37,44,4,37,102,43,11,74,75,50,0,0,0,2,23,17,30,19,30,20,13,17,51,8,25,1,38,12,0,11,67,0,49,87,54,22,45,3,0,0,0,0,0,6,6,44,54,0,3,161,108,53,75,128,72,78,101,166,19,48,46,91,43,59,35,2,15,0,13,0,0,6,0,62,20,1,43,18,0,0,26,1,85,70,123,61,10,46,37,0,0,99,22,0,74,0,40,3,2,0,44,11,18,139,93,102,14,111,75,46,85,7,1,67,63,0,102,69,77,70,14,123,9,44,38,21,122,58,137,141,41,186,86,95,26,23,112,65,4,52,81,94,39,138,128,88,87,12,66,199,26,59,26,94,66,114,47,0,42,88,54,24,89,96,16,72,20,5,0,0,0,1,18,18,37,18,16,9,11,4,68,6,25,1,46,11,0,13,41,0,51,39,4,8,44,3,0,0,0,0,0,12,8,55,48,0,9,116,86,120,28,205,39,114,65,162,20,63,34,76,44,112,43,3,18,0,14,0,0,3,0,86,17,1,42,56,0,0,23,6,88,66,124,56,10,43,45,0,0,107,35,0,73,0,12,1,3,1,38,13,14,154,106,95,14,114,76,32,78,7,0,69,46,0,76,68,60,28,10,17,0,12,29,2,83,54,154,60,23,155,53,3,25,30,10,35,151,74,27,96,90,110,144,106,57,9,79,84,21,40,10,96,62,107,6,0,36,44,4,38,103,42,14,73,76,52,0,0,0,1,23,18,43,14,17,8,12,23,61,9,25,1,41,11,0,16,70,0,48,87,50,20,43,3,0,0,0,0,0,20,8,34,56,2,16,127,118,109,67,115,70,62,72,112,19,11,15,83,28,99,18,2,16,0,13,0,0,4,0,79,20,1,46,17,0,0,25,6,88,70,123,58,10,45,45,0,0,111,36,0,72,0,41,4,0,0,40,10,10,140,91,95,14,111,75,45,82,7,0,69,55,0,98,68,78,69,14,127,12,41,38,22,119,37,143,95,50,111,82,19,10,47,60,1,24,141,6,52,85,96,125

Sequence (632 aa):
ASFERKLITRDALAAMRASLPAPVVFTNGVFDILHRGHVSYLADAKALGACLIVGVNSDASVRMLGKGDDRPINVQEDRMALLAALECVDWVVGFDEKTPVSLIEAVHPDILVKGGDYDMDALPESALVRGWGGRALAIPFEHDRSTTALLKKVRAQSASFERKLITRDALAAMRASLPAPVVFTNGVFDILHRGHVSYLADAKALGACLIVGVNSDASVRMLGKGDDRPINVQEDRMALLAALECVDWVVGFDEKTPVSLIEAVHPDILVKGGDYDMDALPESALVRGWGGRALAIPFEHDRSTTALLKKVRAQSASFERKLITRDALAAMRASLPAPVVFTNGVFDILHRGHVSYLADAKALGACLIVGVNSDASVRMLGKGDDRPINVQEDRMALLAALECVDWVVGFDEKTPVSLIEAVHPDILVKGGDYDMDALPESALVRGWGGRALAIPFEHDRSTTALLKKVRAQSASFERKLITRDALAAMRASLPAPVVFTNGVFDILHRGHVSYLADAKALGACLIVGVNSDASVRMLGKGDDRPINVQEDRMALLAALECVDWVVGFDEKTPVSLIEAVHPDILVKGGDYDMDALPESALVRGWGGRALAIPFEHDRSTTALLKKVRAQS

Foldseek 3Di:
DVLCVQEDELVVLLVCLVVDFPQEEEEEDAQLDDDQLNLVVLQVSLVVIVAYEYEHEAQQLCCVDPPDDNGRPDGRVVSQVVVSVRPSHRHYYYDHHNDCQVSCLSNQGLEYEAEADDDLVVDPNQCVNVVVPHYYYYDYRDDDDPVVVVVVVVVVVD/DVLCVQEDELVVLLVVQVVDFPQEEEEEDAQQDDDPLVLVVLQVSLVVIPAYEYEHEAQQLLCPDDPDDNGGLDGRVVSQSVQSPRPSHRHYYYDHDNDCQVSCVSNLHQEYEAEDPDDLVPDPNQCVNVVVPGHYYYDHTDDDDVVVVVVVSVVSVD/DVLCVQEDELVVLLVVQVVDFPQEEEEEDAQLDDFPLVLVVLLVRLVVIVAYEYEHEAQQQQCPVDPNLDGRPDGRVVSQSVQSVRPSHRHYYYDHHNDCQVSCVSNLGLEYEAEDPDDLVVDPNQCVNVVVPHYYYYDYRPGDCVPVVVVVVVSVPD/DVLCVQEDELQVLLVCLVVDFPQEEEEEDAQLDDDPLNLVVLQVRLVVIVAYEYEHEALQLQLVDPDQHSGGPDGRVVSQSVQSPRPSHRHYYYDHHNDCQVSCVSNLGLEYEDEADDDLVVDPNQCVNVVVPHHYYYDYTDDDVCVRNVVVVVVVVD

Nearest PDB structures (foldseek):
  5xf2-assembly1_A  TM=1.006E+00  e=5.439E-31  Burkholderia pseudomallei K96243
  5x9q-assembly1_B  TM=8.895E-01  e=1.647E-31  Burkholderia pseudomallei K96243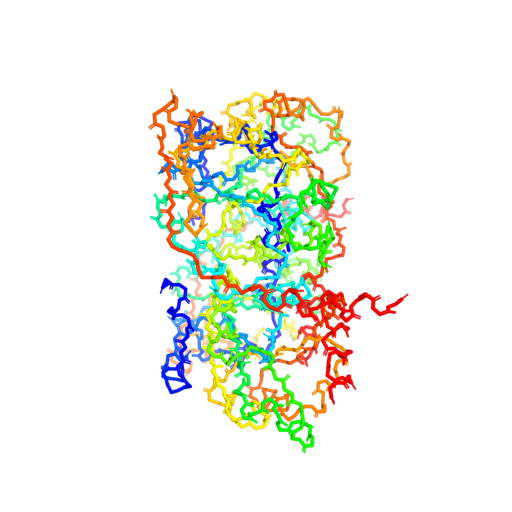
  3glv-assembly1_B  TM=8.224E-01  e=1.924E-09  Thermoplasma volcanium GSS1
  4xsv-assembly1_A  TM=7.275E-01  e=7.861E-08  Homo sapiens
  3elb-assembly1_A  TM=7.239E-01  e=1.300E-07  Homo sapiens

InterPro domains:
  IPR004821 Cytidyltransferase-like domain [PF01467] (28-134)
  IPR004821 Cytidyltransferase-like domain [TIGR00125] (26-93)
  IPR011914 RfaE bifunctional protein, domain II [TIGR02199] (22-157)
  IPR014729 Rossmann-like alpha/beta/alpha sandwich fold [G3DSA:3.40.50.620] (8-161)
  IPR050385 Archaeal FAD synthase [PTHR43793] (20-159)

Secondary structure (DSSP, 8-state):
-GGGGGB--HHHHHHHGGGSPSSEEEEEE--SS--HHHHHHHHHHHHHSSEEEEEEE-HHHHTT-SSS-SS-SS-HHHHHHHHHTBTT--EEEEE-SSSSHHHHHHH--SEEEEESS--GGG-HHHHHHHHTT-EEEEE-SS---HHHHHHHHHHHH-/--GGGGB--HHHHHHHGGGSPSSEEEEEE---S--HHHHHHHHHHHTTSSEEEEEEE-HHHHHTS-SS-SS-SS-HHHHHHHHHTBTT--EEEEE-SSSSHHHHHHH--SEEEEESS--GGG-HHHHHHHHTT-EEEEE---PPPHHHHHHHHHHHH-/--GGGGB--HHHHHHHHTTSPSSEEEEEE--SS--HHHHHHHHHHHTTSSEEEEEEE-HHHHHTTTTS----SS-HHHHHHHHHTBTT--EEEEE-SSSSHHHHHHH--SEEEEESS--GGG-HHHHHHHHTT-EEEEE-----HHHHHHHHHHHHH-/--GGGGB--HHHHHHHGGGSPSSEEEEEE---S--HHHHHHHHHHHTTSSEEEEEEE-HHHHHTS-SSSSS-SS-HHHHHHHHHTBTT--EEEEE-SSSSHHHHHHH--SEEEEESS--GGG-HHHHHHHHTT-EEEEE------HHHHHHHHHHHT-

Radius of gyration: 27.05 Å; Cα contacts (8 Å, |Δi|>4): 1260; chains: 4; bounding box: 79×65×41 Å

Organism: Burkholderia pseudomallei (strain K96243) (NCBI:txid272560)